Protein AF-A0A835D9B2-F1 (afdb_monomer)

Solvent-accessible surface area (backbone atoms only — not comparable to full-atom values): 26484 Å² total; per-residue (Å²): 130,81,76,54,59,44,73,57,56,58,65,38,48,22,80,56,36,43,30,32,47,32,34,6,24,59,54,70,17,47,72,40,35,52,52,50,45,73,72,40,67,68,53,59,68,47,46,23,75,62,34,41,28,22,53,42,33,5,29,63,64,68,28,61,64,46,34,48,54,49,41,74,76,41,57,72,61,51,75,48,44,24,77,84,70,47,31,33,66,58,40,36,56,52,49,53,49,50,54,50,52,51,51,52,51,53,52,54,50,43,53,52,25,52,53,46,27,53,53,32,56,49,44,72,78,61,48,57,69,43,63,35,92,88,77,70,44,55,66,39,68,87,39,68,43,41,50,51,17,55,53,25,27,51,49,14,26,51,36,13,51,51,46,44,51,52,48,51,51,50,53,50,54,56,59,60,53,77,76,51,97,80,75,86,86,70,93,71,76,75,54,67,67,60,57,51,56,54,44,53,53,38,46,51,52,17,53,54,24,39,52,50,15,53,56,23,35,55,61,51,49,63,86,79,90,83,83,93,81,85,72,94,82,77,71,74,64,67,65,66,66,68,79,74,72,59,80,69,54,61,60,50,49,61,54,46,52,58,50,47,54,55,44,52,55,49,49,54,50,46,52,52,51,48,53,59,54,46,50,59,54,52,51,48,51,50,50,52,51,51,49,51,52,49,53,52,50,51,54,52,50,52,52,52,51,52,53,55,51,49,54,52,51,51,38,77,77,37,62,68,61,64,71,45,59,46,100,61,35,40,35,58,56,33,52,27,27,56,75,57,41,53,72,59,46,54,56,56,49,78,70,75,43,70,71,59,63,64,42,50,24,74,57,34,41,29,27,58,44,37,9,44,67,61,63,32,60,73,56,35,54,51,51,51,54,50,48,54,51,57,39,61,70,66,41,80,84,47,98,59,81,90,61,52,62,63,64,64,49,46,21,77,57,38,39,31,50,57,42,44,16,38,74,67,65,37,60,70,59,32,43,53,46,53,75,75,38,70,75,62,54,41,44,54,24,71,59,41,44,32,39,54,33,42,23,24,50,63,53,36,47,69,55,42,48,56,64,58,55,62,44,72,54,78,75,82,84,86,79,82,84,78,75,87,128

pLDDT: mean 73.5, std 17.27, range [27.53, 94.44]

Structure (mmCIF, N/CA/C/O backbone):
data_AF-A0A835D9B2-F1
#
_entry.id   AF-A0A835D9B2-F1
#
loop_
_atom_site.group_PDB
_atom_site.id
_atom_site.type_symbol
_atom_site.label_atom_id
_atom_site.label_alt_id
_atom_site.label_comp_id
_atom_site.label_asym_id
_atom_site.label_entity_id
_atom_site.label_seq_id
_atom_site.pdbx_PDB_ins_code
_atom_site.Cartn_x
_atom_site.Cartn_y
_atom_site.Cartn_z
_atom_site.occupancy
_atom_site.B_iso_or_equiv
_atom_site.auth_seq_id
_atom_site.auth_comp_id
_atom_site.auth_asym_id
_atom_site.auth_atom_id
_atom_site.pdbx_PDB_model_num
ATOM 1 N N . MET A 1 1 ? 0.246 -13.751 -27.278 1.00 42.41 1 MET A N 1
ATOM 2 C CA . MET A 1 1 ? -0.088 -12.823 -26.175 1.00 42.41 1 MET A CA 1
ATOM 3 C C . MET A 1 1 ? -1.303 -12.016 -26.599 1.00 42.41 1 MET A C 1
ATOM 5 O O . MET A 1 1 ? -1.287 -11.506 -27.713 1.00 42.41 1 MET A O 1
ATOM 9 N N . LYS A 1 2 ? -2.366 -11.943 -25.786 1.00 38.12 2 LYS A N 1
ATOM 10 C CA . LYS A 1 2 ? -3.437 -10.963 -26.028 1.00 38.12 2 LYS A CA 1
ATOM 11 C C . LYS A 1 2 ? -2.822 -9.580 -25.797 1.00 38.12 2 LYS A C 1
ATOM 13 O O . LYS A 1 2 ? -2.405 -9.299 -24.682 1.00 38.12 2 LYS A O 1
ATOM 18 N N . LYS A 1 3 ? -2.692 -8.772 -26.849 1.00 43.22 3 LYS A N 1
ATOM 19 C CA . LYS A 1 3 ? -2.362 -7.348 -26.732 1.00 43.22 3 LYS A CA 1
ATOM 20 C C . LYS A 1 3 ? -3.698 -6.615 -26.669 1.00 43.22 3 LYS A C 1
ATOM 22 O O . LYS A 1 3 ? -4.386 -6.556 -27.681 1.00 43.22 3 LYS A O 1
ATOM 27 N N . LEU A 1 4 ? -4.093 -6.173 -25.480 1.00 48.56 4 LEU A N 1
ATOM 28 C CA . LEU A 1 4 ? -5.320 -5.395 -25.288 1.00 48.56 4 LEU A CA 1
ATOM 29 C C . LEU A 1 4 ? -5.084 -3.969 -25.793 1.00 48.56 4 LEU A C 1
ATOM 31 O O . LEU A 1 4 ? -4.021 -3.399 -25.539 1.00 48.56 4 LEU A O 1
ATOM 35 N N . GLN A 1 5 ? -6.038 -3.399 -26.527 1.00 51.25 5 GLN A N 1
ATOM 36 C CA . GLN A 1 5 ? -5.980 -1.995 -26.940 1.00 51.25 5 GLN A CA 1
ATOM 37 C C . GLN A 1 5 ? -6.828 -1.145 -25.998 1.00 51.25 5 GLN A C 1
ATOM 39 O O . GLN A 1 5 ? -7.989 -1.449 -25.764 1.00 51.25 5 GLN A O 1
ATOM 44 N N . GLY A 1 6 ? -6.242 -0.058 -25.499 1.00 56.34 6 GLY A N 1
ATOM 45 C CA . GLY A 1 6 ? -6.915 1.077 -24.873 1.00 56.34 6 GLY A CA 1
ATOM 46 C C . GLY A 1 6 ? -8.209 0.834 -24.091 1.00 56.34 6 GLY A C 1
ATOM 47 O O . GLY A 1 6 ? -8.125 0.539 -22.902 1.00 56.34 6 GLY A O 1
ATOM 48 N N . PRO A 1 7 ? -9.391 1.007 -24.709 1.00 53.31 7 PRO A N 1
ATOM 49 C CA . PRO A 1 7 ? -10.677 0.804 -24.038 1.00 53.31 7 PRO A CA 1
ATOM 50 C C . PRO A 1 7 ? -10.846 -0.618 -23.467 1.00 53.31 7 PRO A C 1
ATOM 52 O O . PRO A 1 7 ? -11.349 -0.767 -22.358 1.00 53.31 7 PRO A O 1
ATOM 55 N N . GLU A 1 8 ? -10.312 -1.655 -24.127 1.00 63.94 8 GLU A N 1
ATOM 56 C CA . GLU A 1 8 ? -10.342 -3.038 -23.617 1.00 63.94 8 GLU A CA 1
ATOM 57 C C . GLU A 1 8 ? -9.506 -3.229 -22.337 1.00 63.94 8 GLU A C 1
ATOM 59 O O . GLU A 1 8 ? -9.711 -4.198 -21.609 1.00 63.94 8 GLU A O 1
ATOM 64 N N . LEU A 1 9 ? -8.557 -2.327 -22.051 1.00 73.81 9 LEU A N 1
ATOM 65 C CA . LEU A 1 9 ? -7.703 -2.391 -20.859 1.00 73.81 9 LEU A CA 1
ATOM 66 C C . LEU A 1 9 ? -8.424 -1.881 -19.600 1.00 73.81 9 LEU A C 1
ATOM 68 O O . LEU A 1 9 ? -8.124 -2.327 -18.495 1.00 73.81 9 LEU A O 1
ATOM 72 N N . ILE A 1 10 ? -9.363 -0.939 -19.748 1.00 78.31 10 ILE A N 1
ATOM 73 C CA . ILE A 1 10 ? -10.092 -0.338 -18.616 1.00 78.31 10 ILE A CA 1
ATOM 74 C C . ILE A 1 10 ? -11.174 -1.302 -18.106 1.00 78.31 10 ILE A C 1
ATOM 76 O O . ILE A 1 10 ? -11.375 -1.433 -16.895 1.00 78.31 10 ILE A O 1
ATOM 80 N N . GLU A 1 11 ? -11.828 -2.013 -19.028 1.00 82.81 11 GLU A N 1
ATOM 81 C CA . GLU A 1 11 ? -12.834 -3.041 -18.734 1.00 82.81 11 GLU A CA 1
ATOM 82 C C . GLU A 1 11 ? -12.225 -4.404 -18.370 1.00 82.81 11 GLU A C 1
ATOM 84 O O . GLU A 1 11 ? -12.950 -5.326 -17.991 1.00 82.81 11 GLU A O 1
ATOM 89 N N . GLU A 1 12 ? -10.900 -4.551 -18.465 1.00 81.81 12 GLU A N 1
ATOM 90 C CA . GLU A 1 12 ? -10.220 -5.810 -18.192 1.00 81.81 12 GLU A CA 1
ATOM 91 C C . GLU A 1 12 ? -10.503 -6.299 -16.763 1.00 81.81 12 GLU A C 1
ATOM 93 O O . GLU A 1 12 ? -10.338 -5.576 -15.775 1.00 81.81 12 GLU A O 1
ATOM 98 N N . GLN A 1 13 ? -10.922 -7.559 -16.663 1.00 85.50 13 GLN A N 1
ATOM 99 C CA . GLN A 1 13 ? -11.230 -8.215 -15.405 1.00 85.50 13 GLN A CA 1
ATOM 100 C C . GLN A 1 13 ? -10.146 -9.225 -15.028 1.00 85.50 13 GLN A C 1
ATOM 102 O O . GLN A 1 13 ? -9.782 -10.097 -15.818 1.00 85.50 13 GLN A O 1
ATOM 107 N N . ASP A 1 14 ? -9.711 -9.160 -13.774 1.00 85.62 14 ASP A N 1
ATOM 108 C CA . ASP A 1 14 ? -8.774 -10.122 -13.201 1.00 85.62 14 ASP A CA 1
ATOM 109 C C . ASP A 1 14 ? -9.411 -11.507 -12.941 1.00 85.62 14 ASP A C 1
ATOM 111 O O . ASP A 1 14 ? -10.590 -11.765 -13.214 1.00 85.62 14 ASP A O 1
ATOM 115 N N . ILE A 1 15 ? -8.652 -12.429 -12.337 1.00 84.75 15 ILE A N 1
ATOM 116 C CA . ILE A 1 15 ? -9.163 -13.757 -11.946 1.00 84.75 15 ILE A CA 1
ATOM 117 C C . ILE A 1 15 ? -10.353 -13.709 -10.974 1.00 84.75 15 ILE A C 1
ATOM 119 O O . ILE A 1 15 ? -11.004 -14.737 -10.780 1.00 84.75 15 ILE A O 1
ATOM 123 N N . TYR A 1 16 ? -10.656 -12.571 -10.353 1.00 87.00 16 TYR A N 1
ATOM 124 C CA . TYR A 1 16 ? -11.814 -12.358 -9.488 1.00 87.00 16 TYR A CA 1
ATOM 125 C C . TYR A 1 16 ? -12.955 -11.621 -10.195 1.00 87.00 16 TYR A C 1
ATOM 127 O O . TYR A 1 16 ? -13.989 -11.410 -9.569 1.00 87.00 16 TYR A O 1
ATOM 135 N N . GLY A 1 17 ? -12.825 -11.272 -11.476 1.00 87.56 17 GLY A N 1
ATOM 136 C CA . GLY A 1 17 ? -13.812 -10.458 -12.187 1.00 87.56 17 GLY A CA 1
ATOM 137 C C . GLY A 1 17 ? -13.666 -8.953 -11.920 1.00 87.56 17 GLY A C 1
ATOM 138 O O . GLY A 1 17 ? -14.583 -8.190 -12.202 1.00 87.56 17 GLY A O 1
ATOM 139 N N . ARG A 1 18 ? -12.566 -8.500 -11.313 1.00 90.25 18 ARG A N 1
ATOM 140 C CA . ARG A 1 18 ? -12.411 -7.111 -10.862 1.00 90.25 18 ARG A CA 1
ATOM 141 C C . ARG A 1 18 ? -11.645 -6.282 -11.874 1.00 90.25 18 ARG A C 1
ATOM 143 O O . ARG A 1 18 ? -10.602 -6.704 -12.361 1.00 90.25 18 ARG A O 1
ATOM 150 N N . THR A 1 19 ? -12.140 -5.073 -12.096 1.00 91.31 19 THR A N 1
ATOM 151 C CA . THR A 1 19 ? -11.501 -4.035 -12.917 1.00 91.31 19 THR A CA 1
ATOM 152 C C . THR A 1 19 ? -10.599 -3.128 -12.084 1.00 91.31 19 THR A C 1
ATOM 154 O O . THR A 1 19 ? -10.669 -3.120 -10.850 1.00 91.31 19 THR A O 1
ATOM 157 N N . ALA A 1 20 ? -9.798 -2.285 -12.742 1.00 89.88 20 ALA A N 1
ATOM 158 C CA . ALA A 1 20 ? -8.984 -1.270 -12.069 1.00 89.88 20 ALA A CA 1
ATOM 159 C C . ALA A 1 20 ? -9.813 -0.354 -11.142 1.00 89.88 20 ALA A C 1
ATOM 161 O O . ALA A 1 20 ? -9.339 0.018 -10.066 1.00 89.88 20 ALA A O 1
ATOM 162 N N . LEU A 1 21 ? -11.074 -0.062 -11.496 1.00 92.88 21 LEU A N 1
ATOM 163 C CA . LEU A 1 21 ? -11.963 0.775 -10.684 1.00 92.88 21 LEU A CA 1
ATOM 164 C C . LEU A 1 21 ? -12.371 0.098 -9.364 1.00 92.88 21 LEU A C 1
ATOM 166 O O . LEU A 1 21 ? -12.431 0.772 -8.340 1.00 92.88 21 LEU A O 1
ATOM 170 N N . HIS A 1 22 ? -12.565 -1.228 -9.340 1.00 91.75 22 HIS A N 1
ATOM 171 C CA . HIS A 1 22 ? -12.808 -1.966 -8.088 1.00 91.75 22 HIS A CA 1
ATOM 172 C C . HIS A 1 22 ? -11.655 -1.787 -7.099 1.00 91.75 22 HIS A C 1
ATOM 174 O O . HIS A 1 22 ? -11.858 -1.670 -5.889 1.00 91.75 22 HIS A O 1
ATOM 180 N N . TYR A 1 23 ? -10.430 -1.763 -7.619 1.00 88.69 23 TYR A N 1
ATOM 181 C CA . TYR A 1 23 ? -9.242 -1.571 -6.810 1.00 88.69 23 TYR A CA 1
ATOM 182 C C . TYR A 1 23 ? -9.065 -0.115 -6.387 1.00 88.69 23 TYR A C 1
ATOM 184 O O . TYR A 1 23 ? -8.823 0.116 -5.208 1.00 88.69 23 TYR A O 1
ATOM 192 N N . ALA A 1 24 ? -9.288 0.862 -7.267 1.00 90.12 24 ALA A N 1
ATOM 193 C CA . ALA A 1 24 ? -9.294 2.271 -6.867 1.00 90.12 24 ALA A CA 1
ATOM 194 C C . ALA A 1 24 ? -10.311 2.540 -5.736 1.00 90.12 24 ALA A C 1
ATOM 196 O O . ALA A 1 24 ? -9.957 3.143 -4.723 1.00 90.12 24 ALA A O 1
ATOM 197 N N . ALA A 1 25 ? -11.523 1.985 -5.859 1.00 90.50 25 ALA A N 1
ATOM 198 C CA . ALA A 1 25 ? -12.585 2.055 -4.854 1.00 90.50 25 ALA A CA 1
ATOM 199 C C . ALA A 1 25 ? -12.252 1.309 -3.548 1.00 90.50 25 ALA A C 1
ATOM 201 O O . ALA A 1 25 ? -12.663 1.710 -2.465 1.00 90.50 25 ALA A O 1
ATOM 202 N N . SER A 1 26 ? -11.491 0.213 -3.614 1.00 86.44 26 SER A N 1
ATOM 203 C CA . SER A 1 26 ? -11.082 -0.528 -2.414 1.00 86.44 26 SER A CA 1
ATOM 204 C C . SER A 1 26 ? -9.939 0.140 -1.639 1.00 86.44 26 SER A C 1
ATOM 206 O O . SER A 1 26 ? -9.700 -0.234 -0.484 1.00 86.44 26 SER A O 1
ATOM 208 N N . TYR A 1 27 ? -9.183 1.029 -2.283 1.00 82.75 27 TYR A N 1
ATOM 209 C CA . TYR A 1 27 ? -7.946 1.613 -1.762 1.00 82.75 27 TYR A CA 1
ATOM 210 C C . TYR A 1 27 ? -8.021 3.142 -1.619 1.00 82.75 27 TYR A C 1
ATOM 212 O O . TYR A 1 27 ? -6.978 3.784 -1.524 1.00 82.75 27 TYR A O 1
ATOM 220 N N . LEU A 1 28 ? -9.229 3.720 -1.547 1.00 82.75 28 LEU A N 1
ATOM 221 C CA . LEU A 1 28 ? -9.441 5.146 -1.248 1.00 82.75 28 LEU A CA 1
ATOM 222 C C . LEU A 1 28 ? -8.738 6.086 -2.242 1.00 82.75 28 LEU A C 1
ATOM 224 O O . LEU A 1 28 ? -8.227 7.140 -1.875 1.00 82.75 28 LEU A O 1
ATOM 228 N N . SER A 1 29 ? -8.634 5.670 -3.507 1.00 83.69 29 SER A N 1
ATOM 229 C CA . SER A 1 29 ? -7.889 6.399 -4.540 1.00 83.69 29 SER A CA 1
ATOM 230 C C . SER A 1 29 ? -8.833 7.248 -5.393 1.00 83.69 29 SER A C 1
ATOM 232 O O . SER A 1 29 ? -9.078 6.925 -6.559 1.00 83.69 29 SER A O 1
ATOM 234 N N . PHE A 1 30 ? -9.360 8.329 -4.808 1.00 87.75 30 PHE A N 1
ATOM 235 C CA . PHE A 1 30 ? -10.366 9.203 -5.426 1.00 87.75 30 PHE A CA 1
ATOM 236 C C . PHE A 1 30 ? -9.965 9.712 -6.814 1.00 87.75 30 PHE A C 1
ATOM 238 O O . PHE A 1 30 ? -10.716 9.549 -7.776 1.00 87.75 30 PHE A O 1
ATOM 245 N N . GLU A 1 31 ? -8.767 10.279 -6.965 1.00 86.94 31 GLU A N 1
ATOM 246 C CA . GLU A 1 31 ? -8.321 10.844 -8.240 1.00 86.94 31 GLU A CA 1
ATOM 247 C C . GLU A 1 31 ? -8.204 9.778 -9.329 1.00 86.94 31 GLU A C 1
ATOM 249 O O . GLU A 1 31 ? -8.513 10.046 -10.491 1.00 86.94 31 GLU A O 1
ATOM 254 N N . VAL A 1 32 ? -7.775 8.567 -8.960 1.00 88.19 32 VAL A N 1
ATOM 255 C CA . VAL A 1 32 ? -7.696 7.439 -9.892 1.00 88.19 32 VAL A CA 1
ATOM 256 C C . VAL A 1 32 ? -9.091 6.970 -10.280 1.00 88.19 32 VAL A C 1
ATOM 258 O O . VAL A 1 32 ? -9.350 6.784 -11.466 1.00 88.19 32 VAL A O 1
ATOM 261 N N . ALA A 1 33 ? -9.990 6.807 -9.306 1.00 90.62 33 ALA A N 1
ATOM 262 C CA . ALA A 1 33 ? -11.371 6.420 -9.565 1.00 90.62 33 ALA A CA 1
ATOM 263 C C . ALA A 1 33 ? -12.046 7.418 -10.515 1.00 90.62 33 ALA A C 1
ATOM 265 O O . ALA A 1 33 ? -12.642 7.007 -11.508 1.00 90.62 33 ALA A O 1
ATOM 266 N N . ARG A 1 34 ? -11.860 8.724 -10.277 1.00 88.56 34 ARG A N 1
ATOM 267 C CA . ARG A 1 34 ? -12.381 9.789 -11.137 1.00 88.56 34 ARG A CA 1
ATOM 268 C C . ARG A 1 34 ? -11.856 9.683 -12.568 1.00 88.56 34 ARG A C 1
ATOM 270 O O . ARG A 1 34 ? -12.648 9.738 -13.500 1.00 88.56 34 ARG A O 1
ATOM 277 N N . VAL A 1 35 ? -10.549 9.483 -12.754 1.00 88.50 35 VAL A N 1
ATOM 278 C CA . VAL A 1 35 ? -9.954 9.343 -14.097 1.00 88.50 35 VAL A CA 1
ATOM 279 C C . VAL A 1 35 ? -10.441 8.092 -14.824 1.00 88.50 35 VAL A C 1
ATOM 281 O O . VAL A 1 35 ? -10.713 8.160 -16.020 1.00 88.50 35 VAL A O 1
ATOM 284 N N . LEU A 1 36 ? -10.567 6.961 -14.127 1.00 88.88 36 LEU A N 1
ATOM 285 C CA . LEU A 1 36 ? -11.075 5.722 -14.722 1.00 88.88 36 LEU A CA 1
ATOM 286 C C . LEU A 1 36 ? -12.531 5.882 -15.179 1.00 88.88 36 LEU A C 1
ATOM 288 O O . LEU A 1 36 ? -12.852 5.506 -16.300 1.00 88.88 36 LEU A O 1
ATOM 292 N N . ILE A 1 37 ? -13.371 6.514 -14.354 1.00 88.50 37 ILE A N 1
ATOM 293 C CA . ILE A 1 37 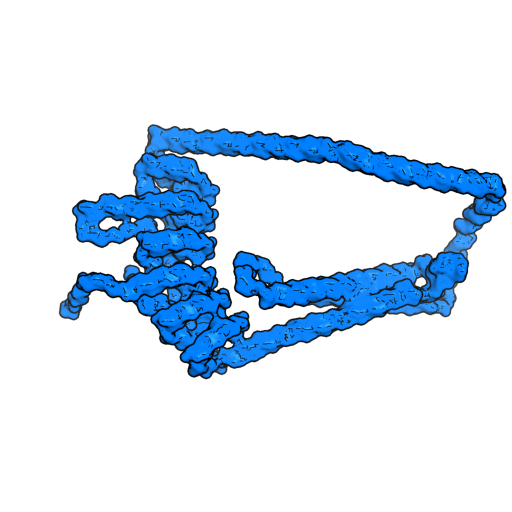? -14.776 6.818 -14.665 1.00 88.50 37 ILE A CA 1
ATOM 294 C C . ILE A 1 37 ? -14.909 7.825 -15.820 1.00 88.50 37 ILE A C 1
ATOM 296 O O . ILE A 1 37 ? -15.799 7.703 -16.655 1.00 88.50 37 ILE A O 1
ATOM 300 N N . GLU A 1 38 ? -14.047 8.844 -15.865 1.00 86.81 38 GLU A N 1
ATOM 301 C CA . GLU A 1 38 ? -14.009 9.822 -16.964 1.00 86.81 38 GLU A CA 1
ATOM 302 C C . GLU A 1 38 ? -13.571 9.200 -18.289 1.00 86.81 38 GLU A C 1
ATOM 304 O O . GLU A 1 38 ? -13.961 9.693 -19.346 1.00 86.81 38 GLU A O 1
ATOM 309 N N . SER A 1 39 ? -12.764 8.141 -18.226 1.00 84.19 39 SER A N 1
ATOM 310 C CA . SER A 1 39 ? -12.267 7.441 -19.409 1.00 84.19 39 SER A CA 1
ATOM 311 C C . SER A 1 39 ? -13.306 6.466 -19.959 1.00 84.19 39 SER A C 1
ATOM 313 O O . SER A 1 39 ? -13.529 6.445 -21.166 1.00 84.19 39 SER A O 1
ATOM 315 N N . ASP A 1 40 ? -13.959 5.694 -19.085 1.00 85.38 40 ASP A N 1
ATOM 316 C CA . ASP A 1 40 ? -15.087 4.845 -19.457 1.00 85.38 40 ASP A CA 1
ATOM 317 C C . ASP A 1 40 ? -16.132 4.773 -18.336 1.00 85.38 40 ASP A C 1
ATOM 319 O O . ASP A 1 40 ? -15.851 4.398 -17.199 1.00 85.38 40 ASP A O 1
ATOM 323 N N . SER A 1 41 ? -17.374 5.111 -18.667 1.00 84.50 41 SER A N 1
ATOM 324 C CA . SER A 1 41 ? -18.496 5.035 -17.733 1.00 84.50 41 SER A CA 1
ATOM 325 C C . SER A 1 41 ? -18.980 3.607 -17.463 1.00 84.50 41 SER A C 1
ATOM 327 O O . SER A 1 41 ? -19.564 3.352 -16.407 1.00 84.50 41 SER A O 1
ATOM 329 N N . SER A 1 42 ? -18.748 2.667 -18.390 1.00 87.50 42 SER A N 1
ATOM 330 C CA . SER A 1 42 ? -19.233 1.284 -18.286 1.00 87.50 42 SER A CA 1
ATOM 331 C C . SER A 1 42 ? -18.657 0.578 -17.053 1.00 87.50 42 SER A C 1
ATOM 333 O O . SER A 1 42 ? -19.338 -0.221 -16.402 1.00 87.50 42 SER A O 1
ATOM 335 N N . VAL A 1 43 ? -17.427 0.934 -16.662 1.00 88.81 43 VAL A N 1
ATOM 336 C CA . VAL A 1 43 ? -16.691 0.256 -15.592 1.00 88.81 43 VAL A CA 1
ATOM 337 C C . VAL A 1 43 ? -17.306 0.432 -14.210 1.00 88.81 43 VAL A C 1
ATOM 339 O O . VAL A 1 43 ? -17.030 -0.377 -13.323 1.00 88.81 43 VAL A O 1
ATOM 342 N N . ALA A 1 44 ? -18.174 1.432 -14.022 1.00 91.19 44 ALA A N 1
ATOM 343 C CA . ALA A 1 44 ? -18.949 1.611 -12.795 1.00 91.19 44 ALA A CA 1
ATOM 344 C C . ALA A 1 44 ? -19.991 0.493 -12.581 1.00 91.19 44 ALA A C 1
ATOM 346 O O . ALA A 1 44 ? -20.376 0.221 -11.442 1.00 91.19 44 ALA A O 1
ATOM 347 N N . TYR A 1 45 ? -20.415 -0.176 -13.660 1.00 92.56 45 TYR A N 1
ATOM 348 C CA . TYR A 1 45 ? -21.456 -1.209 -13.660 1.00 92.56 45 TYR A CA 1
ATOM 349 C C . TYR A 1 45 ? -20.902 -2.638 -13.692 1.00 92.56 45 TYR A C 1
ATOM 351 O O . TYR A 1 45 ? -21.645 -3.589 -13.442 1.00 92.56 45 TYR A O 1
ATOM 359 N N . ILE A 1 46 ? -19.610 -2.811 -13.985 1.00 91.94 46 ILE A N 1
ATOM 360 C CA . ILE A 1 46 ? -18.989 -4.134 -14.073 1.00 91.94 46 ILE A CA 1
ATOM 361 C C . ILE A 1 46 ? -19.016 -4.805 -12.697 1.00 91.94 46 ILE A C 1
ATOM 363 O O . ILE A 1 46 ? -18.596 -4.221 -11.701 1.00 91.94 46 ILE A O 1
ATOM 367 N N . GLN A 1 47 ? -19.508 -6.043 -12.650 1.00 93.75 47 GLN A N 1
ATOM 368 C CA . GLN A 1 47 ? -19.569 -6.850 -11.437 1.00 93.75 47 GLN A CA 1
ATOM 369 C C . GLN A 1 47 ? -18.427 -7.862 -11.386 1.00 93.75 47 GLN A C 1
ATOM 371 O O . GLN A 1 47 ? -18.110 -8.520 -12.380 1.00 93.75 47 GLN A O 1
ATOM 376 N N . ASP A 1 48 ? -17.857 -8.033 -10.197 1.00 93.75 48 ASP A N 1
ATOM 377 C CA . ASP A 1 48 ? -16.909 -9.102 -9.924 1.00 93.75 48 ASP A CA 1
ATOM 378 C C . ASP A 1 48 ? -17.592 -10.480 -9.826 1.00 93.75 48 ASP A C 1
ATOM 380 O O . ASP A 1 48 ? -18.811 -10.636 -9.954 1.00 93.75 48 ASP A O 1
ATOM 384 N N . LYS A 1 49 ? -16.804 -11.532 -9.584 1.00 93.12 49 LYS A N 1
ATOM 385 C CA . LYS A 1 49 ? -17.319 -12.901 -9.442 1.00 93.12 49 LYS A CA 1
ATOM 386 C C . LYS A 1 49 ? -18.273 -13.079 -8.262 1.00 93.12 49 LYS A C 1
ATOM 388 O O . LYS A 1 49 ? -18.995 -14.074 -8.258 1.00 93.12 49 LYS A O 1
ATOM 393 N N . ASP A 1 50 ? -18.315 -12.165 -7.300 1.00 91.56 50 ASP A N 1
ATOM 394 C CA . ASP A 1 50 ? -19.282 -12.154 -6.201 1.00 91.56 50 ASP A CA 1
ATOM 395 C C . ASP A 1 50 ? -20.514 -11.285 -6.515 1.00 91.56 50 ASP A C 1
ATOM 397 O O . ASP A 1 50 ? -21.408 -11.173 -5.679 1.00 91.56 50 ASP A O 1
ATOM 401 N N . GLY A 1 51 ? -20.608 -10.711 -7.719 1.00 91.69 51 GLY A N 1
ATOM 402 C CA . GLY A 1 51 ? -21.675 -9.790 -8.119 1.00 91.69 51 GLY A CA 1
ATOM 403 C C . GLY A 1 51 ? -21.463 -8.360 -7.612 1.00 91.69 51 GLY A C 1
ATOM 404 O O . GLY A 1 51 ? -22.375 -7.542 -7.678 1.00 91.69 51 GLY A O 1
ATOM 405 N N . ARG A 1 52 ? -20.293 -8.039 -7.056 1.00 92.88 52 ARG A N 1
ATOM 406 C CA . ARG A 1 52 ? -20.038 -6.730 -6.448 1.00 92.88 52 ARG A CA 1
ATOM 407 C C . ARG A 1 52 ? -19.525 -5.760 -7.493 1.00 92.88 52 ARG A C 1
ATOM 409 O O . ARG A 1 52 ? -18.605 -6.093 -8.225 1.00 92.88 52 ARG A O 1
ATOM 416 N N . THR A 1 53 ? -20.090 -4.560 -7.514 1.00 94.44 53 THR A N 1
ATOM 417 C CA . THR A 1 53 ? -19.616 -3.434 -8.336 1.00 94.44 53 THR A CA 1
ATOM 418 C C . THR A 1 53 ? -18.531 -2.641 -7.604 1.00 94.44 53 THR A C 1
ATOM 420 O O . THR A 1 53 ? -18.415 -2.778 -6.380 1.00 94.44 53 THR A O 1
ATOM 423 N N . PRO A 1 54 ? -17.786 -1.733 -8.266 1.00 93.69 54 PRO A N 1
ATOM 424 C CA . PRO A 1 54 ? -16.837 -0.860 -7.577 1.00 93.69 54 PRO A CA 1
ATOM 425 C C . PRO A 1 54 ? -17.469 -0.053 -6.436 1.00 93.69 54 PRO A C 1
ATOM 427 O O . PRO A 1 54 ? -16.838 0.141 -5.399 1.00 93.69 54 PRO A O 1
ATOM 430 N N . LEU A 1 55 ? -18.744 0.330 -6.569 1.00 93.69 55 LEU A N 1
ATOM 431 C CA . LEU A 1 55 ? -19.484 1.027 -5.517 1.00 93.69 55 LEU A CA 1
ATOM 432 C C . LEU A 1 55 ? -19.653 0.178 -4.243 1.00 93.69 55 LEU A C 1
ATOM 434 O O . LEU A 1 55 ? -19.543 0.702 -3.137 1.00 93.69 55 LEU A O 1
ATOM 438 N N . HIS A 1 56 ? -19.838 -1.143 -4.368 1.00 91.06 56 HIS A N 1
ATOM 439 C CA . HIS A 1 56 ? -19.862 -2.044 -3.207 1.00 91.06 56 HIS A CA 1
ATOM 440 C C . HIS A 1 56 ? -18.516 -2.057 -2.470 1.00 91.06 56 HIS A C 1
ATOM 442 O O . HIS A 1 56 ? -18.488 -2.178 -1.243 1.00 91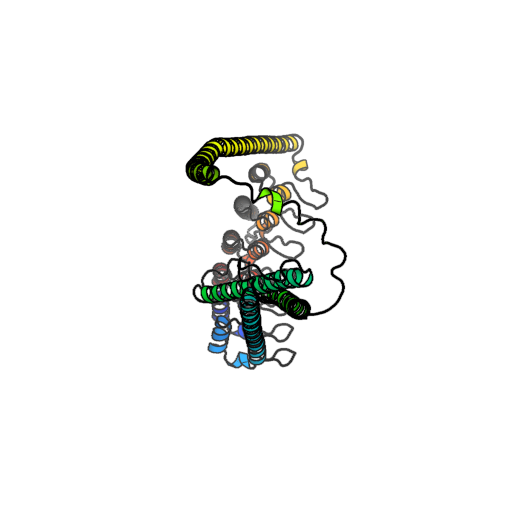.06 56 HIS A O 1
ATOM 448 N N . PHE A 1 57 ? -17.401 -1.937 -3.201 1.00 89.81 57 PHE A N 1
ATOM 449 C CA . PHE A 1 57 ? -16.067 -1.854 -2.603 1.00 89.81 57 PHE A CA 1
ATOM 450 C C . PHE A 1 57 ? -15.857 -0.516 -1.894 1.00 89.81 57 PHE A C 1
ATOM 452 O O . PHE A 1 57 ? -15.442 -0.540 -0.738 1.00 89.81 57 PHE A O 1
ATOM 459 N N . ALA A 1 58 ? -16.200 0.608 -2.534 1.00 90.06 58 ALA A N 1
ATOM 460 C CA . ALA A 1 58 ? -16.100 1.940 -1.931 1.00 90.06 58 ALA A CA 1
ATOM 461 C C . ALA A 1 58 ? -16.924 2.030 -0.635 1.00 90.06 58 ALA A C 1
ATOM 463 O O . ALA A 1 58 ? -16.385 2.316 0.435 1.00 90.06 58 ALA A O 1
ATOM 464 N N . ALA A 1 59 ? -18.207 1.658 -0.690 1.00 87.94 59 ALA A N 1
ATOM 465 C CA . ALA A 1 59 ? -19.085 1.699 0.478 1.00 87.94 59 ALA A CA 1
ATOM 466 C C . ALA A 1 59 ? -18.657 0.719 1.578 1.00 87.94 59 ALA A C 1
ATOM 468 O O . ALA A 1 59 ? -18.677 1.064 2.756 1.00 87.94 59 ALA A O 1
ATOM 469 N N . GLY A 1 60 ? -18.213 -0.489 1.214 1.00 83.31 60 GLY A N 1
ATOM 470 C CA . GLY A 1 60 ? -17.689 -1.466 2.173 1.00 83.31 60 GLY A CA 1
ATOM 471 C C . GLY A 1 60 ? -16.359 -1.062 2.821 1.00 83.31 60 GLY A C 1
ATOM 472 O O . GLY A 1 60 ? -15.944 -1.692 3.795 1.00 83.31 60 GLY A O 1
ATOM 473 N N . LYS A 1 61 ? -15.673 -0.048 2.280 1.00 81.94 61 LYS A N 1
ATOM 474 C CA . LYS A 1 61 ? -14.460 0.551 2.849 1.00 81.94 61 LYS A CA 1
ATOM 475 C C . LYS A 1 61 ? -14.706 1.883 3.555 1.00 81.94 61 LYS A C 1
ATOM 477 O O . LYS A 1 61 ? -13.766 2.381 4.169 1.00 81.94 61 LYS A O 1
ATOM 482 N N . GLY A 1 62 ? -15.924 2.423 3.488 1.00 80.38 62 GLY A N 1
ATOM 483 C CA . GLY A 1 62 ? -16.241 3.756 4.001 1.00 80.38 62 GLY A CA 1
ATOM 484 C C . GLY A 1 62 ? -15.629 4.889 3.170 1.00 80.38 62 GLY A C 1
ATOM 485 O O . GLY A 1 62 ? -15.373 5.960 3.704 1.00 80.38 62 GLY A O 1
ATOM 486 N N . ASP A 1 63 ? -15.348 4.657 1.885 1.00 82.69 63 ASP A N 1
ATOM 487 C CA . ASP A 1 63 ? -14.811 5.678 0.980 1.00 82.69 63 ASP A CA 1
ATOM 488 C C . ASP A 1 63 ? -15.928 6.621 0.518 1.00 82.69 63 ASP A C 1
ATOM 490 O O . ASP A 1 63 ? -16.602 6.359 -0.482 1.00 82.69 63 ASP A O 1
ATOM 494 N N . GLU A 1 64 ? -16.164 7.696 1.270 1.00 84.94 64 GLU A N 1
ATOM 495 C CA . GLU A 1 64 ? -17.215 8.668 0.956 1.00 84.94 64 GLU A CA 1
ATOM 496 C C . GLU A 1 64 ? -16.973 9.409 -0.363 1.00 84.94 64 GLU A C 1
ATOM 498 O O . GLU A 1 64 ? -17.939 9.722 -1.062 1.00 84.94 64 GLU A O 1
ATOM 503 N N . ASP A 1 65 ? -15.717 9.678 -0.720 1.00 87.00 65 ASP A N 1
ATOM 504 C CA . ASP A 1 65 ? -15.370 10.481 -1.892 1.00 87.00 65 ASP A CA 1
ATOM 505 C C . ASP A 1 65 ? -15.659 9.710 -3.182 1.00 87.00 65 ASP A C 1
ATOM 507 O O . ASP A 1 65 ? -16.391 10.194 -4.051 1.00 87.00 65 ASP A O 1
ATOM 511 N N . VAL A 1 66 ? -15.170 8.469 -3.288 1.00 87.94 66 VAL A N 1
ATOM 512 C CA . VAL A 1 66 ? -15.457 7.609 -4.449 1.00 87.94 66 VAL A CA 1
ATOM 513 C C . VAL A 1 66 ? -16.928 7.204 -4.484 1.00 87.94 66 VAL A C 1
ATOM 515 O O . VAL A 1 66 ? -17.529 7.176 -5.559 1.00 87.94 66 VAL A O 1
ATOM 518 N N . THR A 1 67 ? -17.541 6.937 -3.325 1.00 90.25 67 THR A N 1
ATOM 519 C CA . THR A 1 67 ? -18.978 6.626 -3.239 1.00 90.25 67 THR A CA 1
ATOM 520 C C . THR A 1 67 ? -19.815 7.783 -3.785 1.00 90.25 67 THR A C 1
ATOM 522 O O . THR A 1 67 ? -20.701 7.566 -4.611 1.00 90.25 67 THR A O 1
ATOM 525 N N . ARG A 1 68 ? -19.515 9.023 -3.380 1.00 89.38 68 ARG A N 1
ATOM 526 C CA . ARG A 1 68 ? -20.229 10.224 -3.831 1.00 89.38 68 ARG A CA 1
ATOM 527 C C . ARG A 1 68 ? -20.019 10.500 -5.313 1.00 89.38 68 ARG A C 1
ATOM 529 O O . ARG A 1 68 ? -20.978 10.867 -5.984 1.00 89.38 68 ARG A O 1
ATOM 536 N N . GLU A 1 69 ? -18.807 10.301 -5.824 1.00 89.50 69 GLU A N 1
ATOM 537 C CA . GLU A 1 69 ? -18.509 10.480 -7.249 1.00 89.50 69 GLU A CA 1
ATOM 538 C C . GLU A 1 69 ? -19.288 9.483 -8.114 1.00 89.50 69 GLU A C 1
ATOM 540 O O . GLU A 1 69 ? -19.947 9.882 -9.076 1.00 89.50 69 GLU A O 1
ATOM 545 N N . ILE A 1 70 ? -19.270 8.193 -7.750 1.00 90.00 70 ILE A N 1
ATOM 546 C CA . ILE A 1 70 ? -19.984 7.154 -8.501 1.00 90.00 70 ILE A CA 1
ATOM 547 C C . ILE A 1 70 ? -21.497 7.380 -8.426 1.00 90.00 70 ILE A C 1
ATOM 549 O O . ILE A 1 70 ? -22.149 7.370 -9.464 1.00 90.00 70 ILE A O 1
ATOM 553 N N . ILE A 1 71 ? -22.063 7.633 -7.239 1.00 90.69 71 ILE A N 1
ATOM 554 C CA . ILE A 1 71 ? -23.512 7.863 -7.079 1.00 90.69 71 ILE A CA 1
ATOM 555 C C . ILE A 1 71 ? -23.950 9.150 -7.782 1.00 90.69 71 ILE A C 1
ATOM 557 O O . ILE A 1 71 ? -25.010 9.184 -8.402 1.00 90.69 71 ILE A O 1
ATOM 561 N N . GLY A 1 72 ? -23.141 10.209 -7.700 1.00 88.75 72 GLY A N 1
ATOM 562 C CA . GLY A 1 72 ? -23.442 11.499 -8.315 1.00 88.75 72 GLY A CA 1
ATOM 563 C C . GLY A 1 72 ? -23.528 11.426 -9.838 1.00 88.75 72 GLY A C 1
ATOM 564 O O . GLY A 1 72 ? -24.359 12.113 -10.429 1.00 88.75 72 GLY A O 1
ATOM 565 N N . ARG A 1 73 ? -22.704 10.582 -10.474 1.00 89.56 73 ARG A N 1
ATOM 566 C CA . ARG A 1 73 ? -22.745 10.361 -11.928 1.00 89.56 73 ARG A CA 1
ATOM 567 C C . ARG A 1 73 ? -23.695 9.234 -12.347 1.00 89.56 73 ARG A C 1
ATOM 569 O O . ARG A 1 73 ? -24.311 9.338 -13.404 1.00 89.56 73 ARG A O 1
ATOM 576 N N . TYR A 1 74 ? -23.823 8.186 -11.533 1.00 90.25 74 TYR A N 1
ATOM 577 C CA . TYR A 1 74 ? -24.536 6.945 -11.858 1.00 90.25 74 TYR A CA 1
ATOM 578 C C . TYR A 1 74 ? -25.400 6.468 -10.677 1.00 90.25 74 TYR A C 1
ATOM 580 O O . TYR A 1 74 ? -25.068 5.476 -10.018 1.00 90.25 74 TYR A O 1
ATOM 588 N N . PRO A 1 75 ? -26.527 7.140 -10.391 1.00 87.81 75 PRO A N 1
ATOM 589 C CA . PRO A 1 75 ? -27.362 6.834 -9.227 1.00 87.81 75 PRO A CA 1
ATOM 590 C C . PRO A 1 75 ? -27.935 5.409 -9.252 1.00 87.81 75 PRO A C 1
ATOM 592 O O . PRO A 1 75 ? -28.028 4.769 -8.207 1.00 87.81 75 PRO A O 1
ATOM 595 N N . ASP A 1 76 ? -28.218 4.871 -10.439 1.00 89.38 76 ASP A N 1
ATOM 596 C CA . ASP A 1 76 ? -28.790 3.528 -10.621 1.00 89.38 76 ASP A CA 1
ATOM 597 C C . ASP A 1 76 ? -27.854 2.404 -10.132 1.00 89.38 76 ASP A C 1
ATOM 599 O O . ASP A 1 76 ? -28.288 1.282 -9.872 1.00 89.38 76 ASP A O 1
ATOM 603 N N . THR A 1 77 ? -26.554 2.688 -9.966 1.00 87.88 77 THR A N 1
ATOM 604 C CA . THR A 1 77 ? -25.583 1.709 -9.447 1.00 87.88 77 THR A CA 1
ATOM 605 C C . THR A 1 77 ? -25.848 1.311 -7.993 1.00 87.88 77 THR A C 1
ATOM 607 O O . THR A 1 77 ? -25.377 0.258 -7.558 1.00 87.88 77 THR A O 1
ATOM 610 N N . VAL A 1 78 ? -26.614 2.116 -7.246 1.00 88.75 78 VAL A N 1
ATOM 611 C CA . VAL A 1 78 ? -26.990 1.856 -5.846 1.00 88.75 78 VAL A CA 1
ATOM 612 C C . VAL A 1 78 ? -27.936 0.659 -5.722 1.00 88.75 78 VAL A C 1
ATOM 614 O O . VAL A 1 78 ? -27.880 -0.057 -4.719 1.00 88.75 78 VAL A O 1
ATOM 617 N N . ASP A 1 79 ? -28.762 0.418 -6.742 1.00 89.00 79 ASP A N 1
ATOM 618 C CA . ASP A 1 79 ? -29.756 -0.661 -6.760 1.00 89.00 79 ASP A CA 1
ATOM 619 C C . ASP A 1 79 ? -29.165 -2.010 -7.187 1.00 89.00 79 ASP A C 1
ATOM 621 O O . ASP A 1 79 ? -29.802 -3.056 -7.028 1.00 89.00 79 ASP A O 1
ATOM 625 N N . LEU A 1 80 ? -27.933 -2.011 -7.704 1.00 91.06 80 LEU A N 1
ATOM 626 C CA . LEU A 1 80 ? -27.227 -3.237 -8.045 1.00 91.06 80 LEU A CA 1
ATOM 627 C C . LEU A 1 80 ? -26.934 -4.032 -6.771 1.00 91.06 80 LEU A C 1
ATOM 629 O O . LEU A 1 80 ? -26.501 -3.484 -5.756 1.00 91.06 80 LEU A O 1
ATOM 633 N N . VAL A 1 81 ? -27.158 -5.341 -6.844 1.00 91.19 81 VAL A N 1
ATOM 634 C CA . VAL A 1 81 ? -26.965 -6.264 -5.724 1.00 91.19 81 VAL A CA 1
ATOM 635 C C . VAL A 1 81 ? -25.867 -7.270 -6.023 1.00 91.19 81 VAL A C 1
ATOM 637 O O . VAL A 1 81 ? -25.715 -7.732 -7.156 1.00 91.19 81 VAL A O 1
ATOM 640 N N . ASP A 1 82 ? -25.134 -7.644 -4.979 1.00 91.81 82 ASP A N 1
ATOM 641 C CA . ASP A 1 82 ? -24.211 -8.770 -5.039 1.00 91.81 82 ASP A CA 1
ATOM 642 C C . ASP A 1 82 ? -24.953 -10.122 -5.090 1.00 91.81 82 ASP A C 1
ATOM 644 O O . ASP A 1 82 ? -26.179 -10.209 -4.972 1.00 91.81 82 ASP A O 1
ATOM 648 N N . LYS A 1 83 ? -24.213 -11.228 -5.229 1.00 91.62 83 LYS A N 1
ATOM 649 C CA . LYS A 1 83 ? -24.788 -12.587 -5.250 1.00 91.62 83 LYS A CA 1
ATOM 650 C C . LYS A 1 83 ? -25.524 -12.977 -3.963 1.00 91.62 83 LYS A C 1
ATOM 652 O O . LYS A 1 83 ? -26.197 -14.005 -3.940 1.00 91.62 83 LYS A O 1
ATOM 657 N N . ARG A 1 84 ? -25.387 -12.203 -2.883 1.00 86.94 84 ARG A N 1
ATOM 658 C CA . ARG A 1 84 ? -26.105 -12.392 -1.614 1.00 86.94 84 ARG A CA 1
ATOM 659 C C . ARG A 1 84 ? -27.371 -11.535 -1.543 1.00 86.94 84 ARG A C 1
ATOM 661 O O . ARG A 1 84 ? -28.037 -11.554 -0.511 1.00 86.94 84 ARG A O 1
ATOM 668 N N . GLY A 1 85 ? -27.693 -10.790 -2.601 1.00 87.44 85 GLY A N 1
ATOM 669 C CA . GLY A 1 85 ? -28.805 -9.846 -2.631 1.00 87.44 85 GLY A CA 1
ATOM 670 C C . GLY A 1 85 ? -28.540 -8.581 -1.812 1.00 87.44 85 GLY A C 1
ATOM 671 O O . GLY A 1 85 ? -29.491 -7.916 -1.411 1.00 87.44 85 GLY A O 1
ATOM 672 N N . GLN A 1 86 ? -27.277 -8.270 -1.498 1.00 87.19 86 GLN A N 1
ATOM 673 C CA . GLN A 1 86 ? -26.918 -7.087 -0.717 1.00 87.19 86 GLN A CA 1
ATOM 674 C C . GLN A 1 86 ? -26.631 -5.929 -1.662 1.00 87.19 86 GLN A C 1
ATOM 676 O O . GLN A 1 86 ? -25.771 -6.054 -2.529 1.00 87.19 86 GLN A O 1
ATOM 681 N N . ASN A 1 87 ? -27.334 -4.815 -1.469 1.00 88.25 87 ASN A N 1
ATOM 682 C CA . A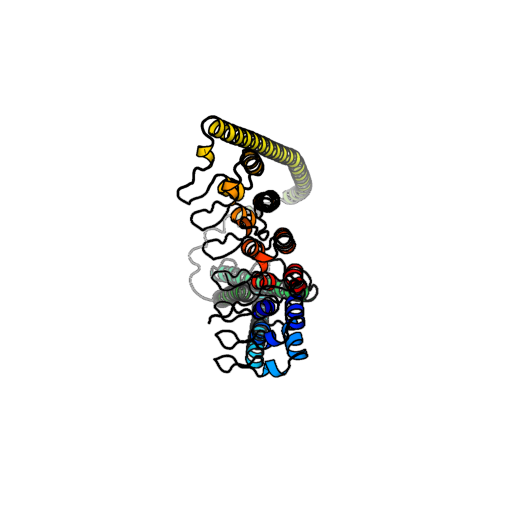SN A 1 87 ? -27.030 -3.556 -2.134 1.00 88.25 87 ASN A CA 1
ATOM 683 C C . ASN A 1 87 ? -26.014 -2.732 -1.325 1.00 88.25 87 ASN A C 1
ATOM 685 O O . ASN A 1 87 ? -25.662 -3.046 -0.181 1.00 88.25 87 ASN A O 1
ATOM 689 N N . VAL A 1 88 ? -25.570 -1.629 -1.915 1.00 85.81 88 VAL A N 1
ATOM 690 C CA . VAL A 1 88 ? -24.579 -0.709 -1.340 1.00 85.81 88 VAL A CA 1
ATOM 691 C C . VAL A 1 88 ? -25.051 -0.132 0.001 1.00 85.81 88 VAL A C 1
ATOM 693 O O . VAL A 1 88 ? -24.277 -0.073 0.958 1.00 85.81 88 VAL A O 1
ATOM 696 N N . SER A 1 89 ? -26.336 0.222 0.114 1.00 82.94 89 SER A N 1
ATOM 697 C CA . SER A 1 89 ? -26.922 0.771 1.345 1.00 82.94 89 SER A CA 1
ATOM 698 C C . SER A 1 89 ? -26.822 -0.195 2.528 1.00 82.94 89 SER A C 1
ATOM 700 O O . SER A 1 89 ? -26.585 0.232 3.659 1.00 82.94 89 SER A O 1
ATOM 702 N N . PHE A 1 90 ? -26.969 -1.502 2.285 1.00 80.81 90 PHE A N 1
ATOM 703 C CA . PHE A 1 90 ? -26.779 -2.519 3.316 1.00 80.81 90 PHE A CA 1
ATOM 704 C C . PHE A 1 90 ? -25.332 -2.550 3.831 1.00 80.81 90 PHE A C 1
ATOM 706 O O . PHE A 1 90 ? -25.112 -2.679 5.038 1.00 80.81 90 PHE A O 1
ATOM 713 N N . LEU A 1 91 ? -24.344 -2.419 2.937 1.00 75.75 91 LEU A N 1
ATOM 714 C CA . LEU A 1 91 ? -22.926 -2.402 3.308 1.00 75.75 91 LEU A CA 1
ATOM 715 C C . LEU A 1 91 ? -22.555 -1.137 4.088 1.00 75.75 91 LEU A C 1
ATOM 717 O O . LEU A 1 91 ? -21.916 -1.257 5.130 1.00 75.75 91 LEU A O 1
ATOM 721 N N . HIS A 1 92 ? -23.019 0.033 3.642 1.00 75.88 92 HIS A N 1
ATOM 722 C CA . HIS A 1 92 ? -22.784 1.301 4.337 1.00 75.88 92 HIS A CA 1
ATOM 723 C C . HIS A 1 92 ? -23.357 1.271 5.760 1.00 75.88 92 HIS A C 1
ATOM 725 O O . HIS A 1 92 ? -22.627 1.447 6.731 1.00 75.88 92 HIS A O 1
ATOM 731 N N . ARG A 1 93 ? -24.625 0.855 5.909 1.00 78.44 93 ARG A N 1
ATOM 732 C CA . ARG A 1 93 ? -25.266 0.697 7.225 1.00 78.44 93 ARG A CA 1
ATOM 733 C C . ARG A 1 93 ? -24.508 -0.264 8.144 1.00 78.44 93 ARG A C 1
ATOM 735 O O . ARG A 1 93 ? -24.517 -0.095 9.362 1.00 78.44 93 ARG A O 1
ATOM 742 N N . LYS A 1 94 ? -23.904 -1.317 7.590 1.00 74.81 94 LYS A N 1
ATOM 743 C CA . LYS A 1 94 ? -23.117 -2.275 8.370 1.00 74.81 94 LYS A CA 1
ATOM 744 C C . LYS A 1 94 ? -21.827 -1.646 8.896 1.00 74.81 94 LYS A C 1
ATOM 746 O O . LYS A 1 94 ? -21.459 -1.954 10.029 1.00 74.81 94 LYS A O 1
ATOM 751 N N . GLU A 1 95 ? -21.160 -0.814 8.103 1.00 70.31 95 GLU A N 1
ATOM 752 C CA . GLU A 1 95 ? -19.926 -0.140 8.515 1.00 70.31 95 GLU A CA 1
ATOM 753 C C . GLU A 1 95 ? -20.216 0.978 9.524 1.00 70.31 95 GLU A C 1
ATOM 755 O O . GLU A 1 95 ? -19.633 0.963 10.607 1.00 70.31 95 GLU A O 1
ATOM 760 N N . ASP A 1 96 ? -21.238 1.804 9.280 1.00 75.50 96 ASP A N 1
ATOM 761 C CA . ASP A 1 96 ? -21.712 2.814 10.239 1.00 75.50 96 ASP A CA 1
ATOM 762 C C . ASP A 1 96 ? -22.056 2.192 11.594 1.00 75.50 96 ASP A C 1
ATOM 764 O O . ASP A 1 96 ? -21.726 2.719 12.658 1.00 75.50 96 ASP A O 1
ATOM 768 N N . ASN A 1 97 ? -22.717 1.030 11.576 1.00 79.06 97 ASN A N 1
ATOM 769 C CA . ASN A 1 97 ? -23.067 0.328 12.801 1.00 79.06 97 ASN A CA 1
ATOM 770 C C . ASN A 1 97 ? -21.822 -0.155 13.559 1.00 79.06 97 ASN A C 1
ATOM 772 O O . ASN A 1 97 ? -21.801 -0.092 14.788 1.00 79.06 97 ASN A O 1
ATOM 776 N N . LYS A 1 98 ? -20.774 -0.619 12.865 1.00 73.69 98 LYS A N 1
ATOM 777 C CA . LYS A 1 98 ? -19.513 -0.996 13.524 1.00 73.69 98 LYS A CA 1
ATOM 778 C C . LYS A 1 98 ? -18.838 0.216 14.157 1.00 73.69 98 LYS A C 1
ATOM 780 O O . LYS A 1 98 ? -18.430 0.121 15.312 1.00 73.69 98 LYS A O 1
ATOM 785 N N . ASP A 1 99 ? -18.755 1.332 13.441 1.00 74.00 99 ASP A N 1
ATOM 786 C CA . ASP A 1 99 ? -18.111 2.550 13.939 1.00 74.00 99 ASP A CA 1
ATOM 787 C C . ASP A 1 99 ? -18.863 3.139 15.133 1.00 74.00 99 ASP A C 1
ATOM 789 O O . ASP A 1 99 ? -18.251 3.508 16.138 1.00 74.00 99 ASP A O 1
ATOM 793 N N . ASN A 1 100 ? -20.196 3.144 15.079 1.00 79.88 100 ASN A N 1
ATOM 794 C CA . ASN A 1 100 ? -21.034 3.541 16.208 1.00 79.88 100 ASN A CA 1
ATOM 795 C C . ASN A 1 100 ? -20.853 2.595 17.400 1.00 79.88 100 ASN A C 1
ATOM 797 O O . ASN A 1 100 ? -20.636 3.060 18.517 1.00 79.88 100 ASN A O 1
ATOM 801 N N . THR A 1 101 ? -20.831 1.279 17.165 1.00 80.25 101 THR A N 1
ATOM 802 C CA . THR A 1 101 ? -20.579 0.282 18.219 1.00 80.25 101 THR A CA 1
ATOM 803 C C . THR A 1 101 ? -19.213 0.505 18.880 1.00 80.25 101 THR A C 1
ATOM 805 O O . THR A 1 101 ? -19.092 0.450 20.102 1.00 80.25 101 THR A O 1
ATOM 808 N N . ILE A 1 102 ? -18.171 0.797 18.097 1.00 76.88 102 ILE A N 1
ATOM 809 C CA . ILE A 1 102 ? -16.826 1.088 18.611 1.00 76.88 102 ILE A CA 1
ATOM 810 C C . ILE A 1 102 ? -16.823 2.365 19.461 1.00 76.88 102 ILE A C 1
ATOM 812 O O . ILE A 1 102 ? -16.260 2.372 20.560 1.00 76.88 102 ILE A O 1
ATOM 816 N N . LYS A 1 103 ? -17.471 3.436 18.990 1.00 77.62 103 LYS A N 1
ATOM 817 C CA . LYS A 1 103 ? -17.596 4.697 19.736 1.00 77.62 103 LYS A CA 1
ATOM 818 C C . LYS A 1 103 ? -18.346 4.502 21.056 1.00 77.62 103 LYS A C 1
ATOM 820 O O . LYS A 1 103 ? -17.896 5.007 22.085 1.00 77.62 103 LYS A O 1
ATOM 825 N N . GLU A 1 104 ? -19.433 3.732 21.051 1.00 83.38 104 GLU A N 1
ATOM 826 C CA . GLU A 1 104 ? -20.189 3.388 22.261 1.00 83.38 104 GLU A CA 1
ATOM 827 C C . GLU A 1 104 ? -19.340 2.592 23.260 1.00 83.38 104 GLU A C 1
ATOM 829 O O . GLU A 1 104 ? -19.298 2.930 24.444 1.00 83.38 104 GLU A O 1
ATOM 834 N N . ILE A 1 105 ? -18.604 1.577 22.793 1.00 80.81 105 ILE A N 1
ATOM 835 C CA . ILE A 1 105 ? -17.697 0.788 23.639 1.00 80.81 105 ILE A CA 1
ATOM 836 C C . ILE A 1 105 ? -16.630 1.689 24.275 1.00 80.81 105 ILE A C 1
ATOM 838 O O . ILE A 1 105 ? -16.408 1.607 25.485 1.00 80.81 105 ILE A O 1
ATOM 842 N N . ASN A 1 106 ? -16.009 2.579 23.499 1.00 77.75 106 ASN A N 1
ATOM 843 C CA . ASN A 1 106 ? -14.976 3.493 23.994 1.00 77.75 106 ASN A CA 1
ATOM 844 C C . ASN A 1 106 ? -15.523 4.501 25.012 1.00 77.75 106 ASN A C 1
ATOM 846 O O . ASN A 1 106 ? -14.873 4.782 26.025 1.00 77.75 106 ASN A O 1
ATOM 850 N N . SER A 1 107 ? -16.724 5.031 24.769 1.00 83.19 107 SER A N 1
ATOM 851 C CA . SER A 1 107 ? -17.405 5.924 25.709 1.00 83.19 107 SER A CA 1
ATOM 852 C C . SER A 1 107 ? -17.665 5.211 27.039 1.00 83.19 107 SER A C 1
ATOM 854 O O . SER A 1 107 ? -17.186 5.659 28.083 1.00 83.19 107 SER A O 1
ATOM 856 N N . ASN A 1 108 ? -18.292 4.032 26.989 1.00 86.06 108 ASN A N 1
ATOM 857 C CA . ASN A 1 108 ? -18.602 3.224 28.168 1.00 86.06 108 ASN A CA 1
ATOM 858 C C . ASN A 1 108 ? -17.341 2.847 28.964 1.00 86.06 108 ASN A C 1
ATOM 860 O O . ASN A 1 108 ? -17.324 2.940 30.192 1.00 86.06 108 ASN A O 1
ATOM 864 N N . GLN A 1 109 ? -16.261 2.467 28.279 1.00 84.25 109 GLN A N 1
ATOM 865 C CA . GLN A 1 109 ? -14.976 2.147 28.906 1.00 84.25 109 GLN A CA 1
ATOM 866 C C . GLN A 1 109 ? -14.359 3.343 29.635 1.00 84.25 109 GLN A C 1
ATOM 868 O O . GLN A 1 109 ? -13.871 3.191 30.755 1.00 84.25 109 GLN A O 1
ATOM 873 N N . THR A 1 110 ? -14.415 4.533 29.036 1.00 86.25 110 THR A N 1
ATOM 874 C CA . THR A 1 110 ? -13.905 5.766 29.660 1.00 86.25 110 THR A CA 1
ATOM 875 C C . THR A 1 110 ? -14.678 6.097 30.923 1.00 86.25 110 THR A C 1
ATOM 877 O O . THR A 1 110 ? -14.075 6.420 31.945 1.00 86.25 110 THR A O 1
ATOM 880 N N . THR A 1 111 ? -16.006 5.973 30.877 1.00 89.38 111 THR A N 1
ATOM 881 C CA . THR A 1 111 ? -16.864 6.190 32.043 1.00 89.38 111 THR A CA 1
ATOM 882 C C . THR A 1 111 ? -16.529 5.208 33.163 1.00 89.38 111 THR A C 1
ATOM 884 O O . THR A 1 111 ? -16.343 5.633 34.302 1.00 89.38 111 THR A O 1
ATOM 887 N N . VAL A 1 112 ? -16.379 3.914 32.856 1.00 91.50 112 VAL A N 1
ATOM 888 C CA . VAL A 1 112 ? -15.991 2.898 33.850 1.00 91.50 112 VAL A CA 1
ATOM 889 C C . VAL A 1 112 ? -14.610 3.199 34.437 1.00 91.50 112 VAL A C 1
ATOM 891 O O . VAL A 1 112 ? -14.463 3.208 35.656 1.00 91.50 112 VAL A O 1
ATOM 894 N N . ALA A 1 113 ? -13.610 3.506 33.609 1.00 90.44 113 ALA A N 1
ATOM 895 C CA . ALA A 1 113 ? -12.264 3.827 34.082 1.00 90.44 113 ALA A CA 1
ATOM 896 C C . ALA A 1 113 ? -12.240 5.091 34.964 1.00 90.44 113 ALA A C 1
ATOM 898 O O . ALA A 1 113 ? -11.605 5.096 36.017 1.00 90.44 113 ALA A O 1
ATOM 899 N N . ALA A 1 114 ? -12.978 6.142 34.595 1.00 90.81 114 ALA A N 1
ATOM 900 C CA . ALA A 1 114 ? -13.095 7.359 35.398 1.00 90.81 114 ALA A CA 1
ATOM 901 C C . ALA A 1 114 ? -13.787 7.104 36.751 1.00 90.81 114 ALA A C 1
ATOM 903 O O . ALA A 1 114 ? -13.342 7.611 37.784 1.00 90.81 114 ALA A O 1
ATOM 904 N N . LEU A 1 115 ? -14.842 6.281 36.777 1.00 93.38 115 LEU A N 1
ATOM 905 C CA . LEU A 1 115 ? -15.486 5.851 38.022 1.00 93.38 115 LEU A CA 1
ATOM 906 C C . LEU A 1 115 ? -14.519 5.061 38.915 1.00 93.38 115 LEU A C 1
ATOM 908 O O . LEU A 1 115 ? -14.466 5.300 40.118 1.00 93.38 115 LEU A O 1
ATOM 912 N N . ILE A 1 116 ? -13.703 4.170 38.345 1.00 92.19 116 ILE A N 1
ATOM 913 C CA . ILE A 1 116 ? -12.698 3.433 39.122 1.00 92.19 116 ILE A CA 1
ATOM 914 C C . ILE A 1 116 ? -11.635 4.374 39.686 1.00 92.19 116 ILE A C 1
ATOM 916 O O . ILE A 1 116 ? -11.345 4.322 40.881 1.00 92.19 116 ILE A O 1
ATOM 920 N N . ALA A 1 117 ? -11.096 5.267 38.856 1.00 90.88 117 ALA A N 1
ATOM 921 C CA . ALA A 1 117 ? -10.090 6.230 39.279 1.00 90.88 117 ALA A CA 1
ATOM 922 C C . ALA A 1 117 ? -10.606 7.135 40.410 1.00 90.88 117 ALA A C 1
ATOM 924 O O . ALA A 1 117 ? -9.897 7.350 41.389 1.00 90.88 117 ALA A O 1
ATOM 925 N N . THR A 1 118 ? -11.847 7.624 40.321 1.00 92.44 118 THR A N 1
ATOM 926 C CA . THR A 1 118 ? -12.450 8.470 41.367 1.00 92.44 118 THR A CA 1
ATOM 927 C C . THR A 1 118 ? -12.687 7.717 42.675 1.00 92.44 118 THR A C 1
ATOM 929 O O . THR A 1 118 ? -12.365 8.247 43.741 1.00 92.44 118 THR A O 1
ATOM 932 N N . VAL A 1 119 ? -13.191 6.479 42.618 1.00 91.50 119 VAL A N 1
ATOM 933 C CA . VAL A 1 119 ? -13.410 5.647 43.814 1.00 91.50 119 VAL A CA 1
ATOM 934 C C . VAL A 1 119 ? -12.085 5.300 44.493 1.00 91.50 119 VAL A C 1
ATOM 936 O O . VAL A 1 119 ? -11.966 5.477 45.705 1.00 91.50 119 VAL A O 1
ATOM 939 N N . SER A 1 120 ? -11.076 4.871 43.731 1.00 89.94 120 SER A N 1
ATOM 940 C CA . SER A 1 120 ? -9.751 4.559 44.279 1.00 89.94 120 SER A CA 1
ATOM 941 C C . SER A 1 120 ? -9.038 5.797 44.822 1.00 89.94 120 SER A C 1
ATOM 943 O O . SER A 1 120 ? -8.488 5.780 45.919 1.00 89.94 120 SER A O 1
ATOM 945 N N . PHE A 1 121 ? -9.133 6.934 44.131 1.00 88.50 121 PHE A N 1
ATOM 946 C CA . PHE A 1 121 ? -8.597 8.194 44.645 1.00 88.50 121 PHE A CA 1
ATOM 947 C C . PHE A 1 121 ? -9.238 8.594 45.984 1.00 88.50 121 PHE A C 1
ATOM 949 O O . PHE A 1 121 ? -8.537 9.007 46.907 1.00 88.50 121 PHE A O 1
ATOM 956 N N . ALA A 1 122 ? -10.557 8.433 46.134 1.00 89.31 122 ALA A N 1
ATOM 957 C CA . ALA A 1 122 ? -11.233 8.684 47.407 1.00 89.31 122 ALA A CA 1
ATOM 958 C C . ALA A 1 122 ? -10.790 7.698 48.505 1.00 89.31 122 ALA A C 1
ATOM 960 O O . ALA A 1 122 ? -10.585 8.101 49.656 1.00 89.31 122 ALA A O 1
ATOM 961 N N . ALA A 1 123 ? -10.598 6.423 48.154 1.00 86.62 123 ALA A N 1
ATOM 962 C CA . ALA A 1 123 ? -10.147 5.374 49.066 1.00 86.62 123 ALA A CA 1
ATOM 963 C C . ALA A 1 123 ? -8.735 5.637 49.626 1.00 86.62 123 ALA A C 1
ATOM 965 O O . ALA A 1 123 ? -8.476 5.330 50.794 1.00 86.62 123 ALA A O 1
ATOM 966 N N . ALA A 1 124 ? -7.861 6.292 48.853 1.00 82.88 124 ALA A N 1
ATOM 967 C CA . ALA A 1 124 ? -6.526 6.693 49.297 1.00 82.88 124 ALA A CA 1
ATOM 968 C C . ALA A 1 124 ? -6.539 7.658 50.506 1.00 82.88 124 ALA A C 1
ATOM 970 O O . ALA A 1 124 ? -5.635 7.610 51.344 1.00 82.88 124 ALA A O 1
ATOM 971 N N . PHE A 1 125 ? -7.572 8.499 50.639 1.00 82.00 125 PHE A N 1
ATOM 972 C CA . PHE A 1 125 ? -7.730 9.446 51.759 1.00 82.00 125 PHE A CA 1
ATOM 973 C C . PHE A 1 125 ? -8.718 8.974 52.834 1.00 82.00 125 PHE A C 1
ATOM 975 O O . PHE A 1 125 ? -8.727 9.490 53.950 1.00 82.00 125 PHE A O 1
ATOM 982 N N . GLN A 1 126 ? -9.556 7.987 52.525 1.00 82.50 126 GLN A N 1
ATOM 983 C CA . GLN A 1 126 ? -10.527 7.414 53.461 1.00 82.50 126 GLN A CA 1
ATOM 984 C C . GLN A 1 126 ? -10.083 6.024 53.908 1.00 82.50 126 GLN A C 1
ATOM 986 O O . GLN A 1 126 ? -10.793 5.027 53.768 1.00 82.50 126 GLN A O 1
ATOM 991 N N . VAL A 1 127 ? -8.870 5.959 54.456 1.00 80.81 127 VAL A N 1
ATOM 992 C CA . VAL A 1 127 ? -8.244 4.686 54.807 1.00 80.81 127 VAL A CA 1
ATOM 993 C C . VAL A 1 127 ? -9.014 3.946 55.921 1.00 80.81 127 VAL A C 1
ATOM 995 O O . VAL A 1 127 ? -9.370 4.541 56.948 1.00 80.81 127 VAL A O 1
ATOM 998 N N . PRO A 1 128 ? -9.240 2.623 55.788 1.00 74.75 128 PRO A N 1
ATOM 999 C CA . PRO A 1 128 ? -9.918 1.828 56.804 1.00 74.75 128 PRO A CA 1
ATOM 1000 C C . PRO A 1 128 ? -9.195 1.901 58.153 1.00 74.75 128 PRO A C 1
ATOM 1002 O O . PRO A 1 128 ? -7.992 1.657 58.253 1.00 74.75 128 PRO A O 1
ATOM 1005 N N . GLY A 1 129 ? -9.943 2.195 59.217 1.00 76.12 129 GLY A N 1
ATOM 1006 C CA . GLY A 1 129 ? -9.408 2.293 60.579 1.00 76.12 129 GLY A CA 1
ATOM 1007 C C . GLY A 1 129 ? -8.888 3.674 60.984 1.00 76.12 129 GLY A C 1
ATOM 1008 O O . GLY A 1 129 ? -8.536 3.827 62.153 1.00 76.12 129 GLY A O 1
ATOM 1009 N N . GLY A 1 130 ? -8.908 4.657 60.076 1.00 79.75 130 GLY A N 1
ATOM 1010 C CA . GLY A 1 130 ? -8.605 6.057 60.365 1.00 79.75 130 GLY A CA 1
ATOM 1011 C C . GLY A 1 130 ? -7.123 6.359 60.604 1.00 79.75 130 GLY A C 1
ATOM 1012 O O . GLY A 1 130 ? -6.238 5.516 60.415 1.00 79.75 130 GLY A O 1
ATOM 1013 N N . TYR A 1 131 ? -6.868 7.599 61.016 1.00 79.50 131 TYR A N 1
ATOM 1014 C CA . TYR A 1 131 ? -5.531 8.137 61.240 1.00 79.50 131 TYR A CA 1
ATOM 1015 C C . TYR A 1 131 ? -5.210 8.231 62.731 1.00 79.50 131 TYR A C 1
ATOM 1017 O O . TYR A 1 131 ? -6.064 8.546 63.561 1.00 79.50 131 TYR A O 1
ATOM 1025 N N . ASN A 1 132 ? -3.949 7.987 63.076 1.00 79.06 132 ASN A N 1
ATOM 1026 C CA . ASN A 1 132 ? -3.434 8.262 64.407 1.00 79.06 132 ASN A CA 1
ATOM 1027 C C . ASN A 1 132 ? -3.297 9.777 64.597 1.00 79.06 132 ASN A C 1
ATOM 1029 O O . ASN A 1 132 ? -2.608 10.435 63.821 1.00 79.06 132 ASN A O 1
ATOM 1033 N N . SER A 1 133 ? -3.883 10.310 65.671 1.00 78.75 133 SER A N 1
ATOM 1034 C CA . SER A 1 133 ? -3.921 11.750 65.971 1.00 78.75 133 SER A CA 1
ATOM 1035 C C . SER A 1 133 ? -2.549 12.406 66.166 1.00 78.75 133 SER A C 1
ATOM 1037 O O . SER A 1 133 ? -2.452 13.622 66.063 1.00 78.75 133 SER A O 1
ATOM 1039 N N . ASN A 1 134 ? -1.507 11.622 66.454 1.00 79.50 134 ASN A N 1
ATOM 1040 C CA . ASN A 1 134 ? -0.180 12.152 66.779 1.00 79.50 134 ASN A CA 1
ATOM 1041 C C . ASN A 1 134 ? 0.716 12.328 65.546 1.00 79.50 134 ASN A C 1
ATOM 1043 O O . ASN A 1 134 ? 1.401 13.336 65.442 1.00 79.50 134 ASN A O 1
ATOM 1047 N N . ASP A 1 135 ? 0.687 11.371 64.612 1.00 76.50 135 ASP A N 1
ATOM 1048 C CA . ASP A 1 135 ? 1.661 11.303 63.508 1.00 76.50 135 ASP A CA 1
ATOM 1049 C C . ASP A 1 135 ? 0.987 11.306 62.125 1.00 76.50 135 ASP A C 1
ATOM 1051 O O . ASP A 1 135 ? 1.657 11.141 61.109 1.00 76.50 135 ASP A O 1
ATOM 1055 N N . GLY A 1 136 ? -0.350 11.372 62.061 1.00 76.19 136 GLY A N 1
ATOM 1056 C CA . GLY A 1 136 ? -1.106 11.288 60.803 1.00 76.19 136 GLY A CA 1
ATOM 1057 C C . GLY A 1 136 ? -0.991 9.937 60.081 1.00 76.19 136 GLY A C 1
ATOM 1058 O O . GLY A 1 136 ? -1.480 9.784 58.968 1.00 76.19 136 GLY A O 1
ATOM 1059 N N . THR A 1 137 ? -0.362 8.930 60.694 1.00 77.56 137 THR A N 1
ATOM 1060 C CA . THR A 1 137 ? -0.191 7.595 60.103 1.00 77.56 137 THR A CA 1
ATOM 1061 C C . THR A 1 137 ? -1.457 6.753 60.243 1.00 77.56 137 THR A C 1
ATOM 1063 O O . THR A 1 137 ? -2.147 6.814 61.262 1.00 77.56 137 THR A O 1
ATOM 1066 N N . ALA A 1 138 ? -1.760 5.920 59.245 1.00 79.69 138 ALA A N 1
ATOM 1067 C CA . ALA A 1 138 ? -2.918 5.030 59.302 1.00 79.69 138 ALA A CA 1
ATOM 1068 C C . ALA A 1 138 ? -2.803 4.037 60.476 1.00 79.69 138 ALA A C 1
ATOM 1070 O O . ALA A 1 138 ? -1.808 3.315 60.613 1.00 79.69 138 ALA A O 1
ATOM 1071 N N . THR A 1 139 ? -3.841 3.938 61.310 1.00 74.75 139 THR A N 1
ATOM 1072 C CA . THR A 1 139 ? -3.830 3.111 62.533 1.00 74.75 139 THR A CA 1
ATOM 1073 C C . THR A 1 139 ? -3.624 1.617 62.240 1.00 74.75 139 THR A C 1
ATOM 1075 O O . THR A 1 139 ? -3.120 0.864 63.081 1.00 74.75 139 THR A O 1
ATOM 1078 N N . LEU A 1 140 ? -3.980 1.172 61.032 1.00 75.31 140 LEU A N 1
ATOM 1079 C CA . LEU A 1 140 ? -3.868 -0.214 60.579 1.00 75.31 140 LEU A CA 1
ATOM 1080 C C . LEU A 1 140 ? -2.644 -0.495 59.696 1.00 75.31 140 LEU A C 1
ATOM 1082 O O . LEU A 1 140 ? -2.522 -1.623 59.223 1.00 75.31 140 LEU A O 1
ATOM 1086 N N . ALA A 1 141 ? -1.705 0.448 59.548 1.00 71.88 141 ALA A N 1
ATOM 1087 C CA . ALA A 1 141 ? -0.567 0.355 58.620 1.00 71.88 141 ALA A CA 1
ATOM 1088 C C . ALA A 1 141 ? 0.255 -0.949 58.708 1.00 71.88 141 ALA A C 1
ATOM 1090 O O . ALA A 1 141 ? 0.824 -1.401 57.720 1.00 71.88 141 ALA A O 1
ATOM 1091 N N . LYS A 1 142 ? 0.311 -1.582 59.889 1.00 71.69 142 LYS A N 1
ATOM 1092 C CA . LYS A 1 142 ? 1.068 -2.827 60.127 1.00 71.69 142 LYS A CA 1
ATOM 1093 C C . LYS A 1 142 ? 0.268 -4.115 59.887 1.00 71.69 142 LYS A C 1
ATOM 1095 O O . LYS A 1 142 ? 0.807 -5.200 60.090 1.00 71.69 142 LYS A O 1
ATOM 1100 N N . LYS A 1 143 ? -1.022 -4.038 59.540 1.00 75.56 143 LYS A N 1
ATOM 1101 C CA . LYS A 1 143 ? -1.851 -5.222 59.269 1.00 75.56 143 LYS A CA 1
ATOM 1102 C C . LYS A 1 143 ? -1.713 -5.645 57.807 1.00 75.56 143 LYS A C 1
ATOM 1104 O O . LYS A 1 143 ? -1.877 -4.821 56.917 1.00 75.56 143 LYS A O 1
ATOM 1109 N N . ALA A 1 144 ? -1.544 -6.946 57.569 1.00 72.50 144 ALA A N 1
ATOM 1110 C CA . ALA A 1 144 ? -1.436 -7.505 56.218 1.00 72.50 144 ALA A CA 1
ATOM 1111 C C . ALA A 1 144 ? -2.622 -7.116 55.311 1.00 72.50 144 ALA A C 1
ATOM 1113 O O . ALA A 1 144 ? -2.419 -6.668 54.192 1.00 72.50 144 ALA A O 1
ATOM 1114 N N . ALA A 1 145 ? -3.858 -7.186 55.820 1.00 68.31 145 ALA A N 1
ATOM 1115 C CA . ALA A 1 145 ? -5.047 -6.791 55.057 1.00 68.31 145 ALA A CA 1
ATOM 1116 C C . ALA A 1 145 ? -5.050 -5.307 54.646 1.00 68.31 145 ALA A C 1
ATOM 1118 O O . ALA A 1 145 ? -5.546 -4.969 53.580 1.00 68.31 145 ALA A O 1
ATOM 1119 N N . PHE A 1 146 ? -4.458 -4.429 55.461 1.00 76.81 146 PHE A N 1
ATOM 1120 C CA . PHE A 1 146 ? -4.319 -3.014 55.120 1.00 76.81 146 PHE A CA 1
ATOM 1121 C C . PHE A 1 146 ? -3.269 -2.796 54.021 1.00 76.81 146 PHE A C 1
ATOM 1123 O O . PHE A 1 146 ? -3.472 -1.988 53.126 1.00 76.81 146 PHE A O 1
ATOM 1130 N N . GLN A 1 147 ? -2.166 -3.546 54.049 1.00 78.69 147 GLN A N 1
ATOM 1131 C CA . GLN A 1 147 ? -1.146 -3.477 52.999 1.00 78.69 147 GLN A CA 1
ATOM 1132 C C . GLN A 1 147 ? -1.680 -3.981 51.652 1.00 78.69 147 GLN A C 1
ATOM 1134 O O . GLN A 1 147 ? -1.442 -3.346 50.630 1.00 78.69 147 GLN A O 1
ATOM 1139 N N . VAL A 1 148 ? -2.453 -5.075 51.654 1.00 77.75 148 VAL A N 1
ATOM 1140 C CA . VAL A 1 148 ? -3.127 -5.585 50.446 1.00 77.75 148 VAL A CA 1
ATOM 1141 C C . VAL A 1 148 ? -4.109 -4.552 49.893 1.00 77.75 148 VAL A C 1
ATOM 1143 O O . VAL A 1 148 ? -4.097 -4.308 48.690 1.00 77.75 148 VAL A O 1
ATOM 1146 N N . PHE A 1 149 ? -4.900 -3.906 50.757 1.00 82.62 149 PHE A N 1
ATOM 1147 C CA . PHE A 1 149 ? -5.805 -2.819 50.369 1.00 82.62 149 PHE A CA 1
ATOM 1148 C C . PHE A 1 149 ? -5.066 -1.694 49.631 1.00 82.62 149 PHE A C 1
ATOM 1150 O O . PHE A 1 149 ? -5.421 -1.387 48.502 1.00 82.62 149 PHE A O 1
ATOM 1157 N N . VAL A 1 150 ? -3.995 -1.146 50.214 1.00 84.12 150 VAL A N 1
ATOM 1158 C CA . VAL A 1 150 ? -3.254 -0.024 49.606 1.00 84.12 150 VAL A CA 1
ATOM 1159 C C . VAL A 1 150 ? -2.620 -0.407 48.264 1.00 84.12 150 VAL A C 1
ATOM 1161 O O . VAL A 1 150 ? -2.680 0.367 47.314 1.00 84.12 150 VAL A O 1
ATOM 1164 N N . VAL A 1 151 ? -2.020 -1.599 48.161 1.00 84.25 151 VAL A N 1
ATOM 1165 C CA . VAL A 1 151 ? -1.363 -2.041 46.917 1.00 84.25 151 VAL A CA 1
ATOM 1166 C C . VAL A 1 151 ? -2.383 -2.272 45.803 1.00 84.25 151 VAL A C 1
ATOM 1168 O O . VAL A 1 151 ? -2.176 -1.826 44.678 1.00 84.25 151 VAL A O 1
ATOM 1171 N N . THR A 1 152 ? -3.486 -2.957 46.104 1.00 83.00 152 THR A N 1
ATOM 1172 C CA . THR A 1 152 ? -4.529 -3.243 45.105 1.00 83.00 152 THR A CA 1
ATOM 1173 C C . THR A 1 152 ? -5.265 -1.980 44.662 1.00 83.00 152 THR A C 1
ATOM 1175 O O . THR A 1 152 ? -5.535 -1.832 43.473 1.00 83.00 152 THR A O 1
ATOM 1178 N N . ASP A 1 153 ? -5.490 -1.028 45.568 1.00 88.00 153 ASP A N 1
ATOM 1179 C CA . ASP A 1 153 ? -6.070 0.276 45.240 1.00 88.00 153 ASP A CA 1
ATOM 1180 C C . ASP A 1 153 ? -5.145 1.124 44.343 1.00 88.00 153 ASP A C 1
ATOM 1182 O O . ASP A 1 153 ? -5.585 1.686 43.341 1.00 88.00 153 ASP A O 1
ATOM 1186 N N . ALA A 1 154 ? -3.833 1.121 44.607 1.00 88.38 154 ALA A N 1
ATOM 1187 C CA . ALA A 1 154 ? -2.851 1.787 43.747 1.00 88.38 154 ALA A CA 1
ATOM 1188 C C . ALA A 1 154 ? -2.761 1.158 42.340 1.00 88.38 154 ALA A C 1
ATOM 1190 O O . ALA A 1 154 ? -2.595 1.868 41.342 1.00 88.38 154 ALA A O 1
ATOM 1191 N N . ILE A 1 155 ? -2.897 -0.169 42.234 1.00 86.69 155 ILE A N 1
ATOM 1192 C CA . ILE A 1 155 ? -2.964 -0.869 40.940 1.00 86.69 155 ILE A CA 1
ATOM 1193 C C . ILE A 1 155 ? -4.239 -0.469 40.186 1.00 86.69 155 ILE A C 1
ATOM 1195 O O . ILE A 1 155 ? -4.166 -0.150 39.000 1.00 86.69 155 ILE A O 1
ATOM 1199 N N . ALA A 1 156 ? -5.390 -0.432 40.866 1.00 89.12 156 ALA A N 1
ATOM 1200 C CA . ALA A 1 156 ? -6.657 -0.024 40.260 1.00 89.12 156 ALA A CA 1
ATOM 1201 C C . ALA A 1 156 ? -6.604 1.424 39.741 1.00 89.12 156 ALA A C 1
ATOM 1203 O O . ALA A 1 156 ? -7.014 1.690 38.605 1.00 89.12 156 ALA A O 1
ATOM 1204 N N . LEU A 1 157 ? -6.031 2.338 40.534 1.00 91.19 157 LEU A N 1
ATOM 1205 C CA . LEU A 1 157 ? -5.861 3.744 40.173 1.00 91.19 157 LEU A CA 1
ATOM 1206 C C . LEU A 1 157 ? -4.906 3.928 38.987 1.00 91.19 157 LEU A C 1
ATOM 1208 O O . LEU A 1 157 ? -5.253 4.621 38.032 1.00 91.19 157 LEU A O 1
ATOM 1212 N N . SER A 1 158 ? -3.726 3.300 39.020 1.00 89.12 158 SER A N 1
ATOM 1213 C CA . SER A 1 158 ? -2.737 3.430 37.941 1.00 89.12 158 SER A CA 1
ATOM 1214 C C . SER A 1 158 ? -3.267 2.889 36.612 1.00 89.12 158 SER A C 1
ATOM 1216 O O . SER A 1 158 ? -3.240 3.610 35.618 1.00 89.12 158 SER A O 1
ATOM 1218 N N . CYS A 1 159 ? -3.844 1.681 36.601 1.00 89.94 159 CYS A N 1
ATOM 1219 C CA . CYS A 1 159 ? -4.408 1.081 35.387 1.00 89.94 159 CYS A CA 1
ATOM 1220 C C . CYS A 1 159 ? -5.544 1.931 34.795 1.00 89.94 159 CYS A C 1
ATOM 1222 O O . CYS A 1 159 ? -5.602 2.123 33.580 1.00 89.94 159 CYS A O 1
ATOM 1224 N N . SER A 1 160 ? -6.416 2.485 35.643 1.00 94.00 160 SER A N 1
ATOM 1225 C CA . SER A 1 160 ? -7.547 3.310 35.196 1.00 94.00 160 SER A CA 1
ATOM 1226 C C . SER A 1 160 ? -7.110 4.675 34.677 1.00 94.00 160 SER A C 1
ATOM 1228 O O . SER A 1 160 ? -7.606 5.124 33.646 1.00 94.00 160 SER A O 1
ATOM 1230 N N . MET A 1 161 ? -6.147 5.322 35.338 1.00 89.44 161 MET A N 1
ATOM 1231 C CA . MET A 1 161 ? -5.611 6.608 34.887 1.00 89.44 161 MET A CA 1
ATOM 1232 C C . MET A 1 161 ? -4.867 6.464 33.555 1.00 89.44 161 MET A C 1
ATOM 1234 O O . MET A 1 161 ? -5.042 7.286 32.656 1.00 89.44 161 MET A O 1
ATOM 1238 N N . THR A 1 162 ? -4.090 5.386 33.389 1.00 88.88 162 THR A N 1
ATOM 1239 C CA . THR A 1 162 ? -3.444 5.059 32.113 1.00 88.88 162 THR A CA 1
ATOM 1240 C C . THR A 1 162 ? -4.475 4.797 31.014 1.00 88.88 162 THR A C 1
ATOM 1242 O O . THR A 1 162 ? -4.312 5.317 29.913 1.00 88.88 162 THR A O 1
ATOM 1245 N N . ALA A 1 163 ? -5.556 4.062 31.295 1.00 88.62 163 ALA A N 1
ATOM 1246 C CA . ALA A 1 163 ? -6.620 3.820 30.317 1.00 88.62 163 ALA A CA 1
ATOM 1247 C C . ALA A 1 163 ? -7.307 5.123 29.861 1.00 88.62 163 ALA A C 1
ATOM 1249 O O . ALA A 1 163 ? -7.477 5.337 28.661 1.00 88.62 163 ALA A O 1
ATOM 1250 N N . VAL A 1 164 ? -7.639 6.027 30.794 1.00 88.44 164 VAL A N 1
ATOM 1251 C CA . VAL A 1 164 ? -8.233 7.340 30.471 1.00 88.44 164 VAL A CA 1
ATOM 1252 C C . VAL A 1 164 ? -7.273 8.191 29.640 1.00 88.44 164 VAL A C 1
ATOM 1254 O O . VAL A 1 164 ? -7.675 8.758 28.624 1.00 88.44 164 VAL A O 1
ATOM 1257 N N . PHE A 1 165 ? -6.000 8.258 30.036 1.00 85.44 165 PHE A N 1
ATOM 1258 C CA . PHE A 1 165 ? -4.990 9.035 29.320 1.00 85.44 165 PHE A CA 1
ATOM 1259 C C . PHE A 1 165 ? -4.779 8.526 27.891 1.00 85.44 165 PHE A C 1
ATOM 1261 O O . PHE A 1 165 ? -4.782 9.312 26.945 1.00 85.44 165 PHE A O 1
ATOM 1268 N N . LEU A 1 166 ? -4.638 7.211 27.712 1.00 84.19 166 LEU A N 1
ATOM 1269 C CA . LEU A 1 166 ? -4.448 6.630 26.387 1.00 84.19 166 LEU A CA 1
ATOM 1270 C C . LEU A 1 166 ? -5.680 6.814 25.497 1.00 84.19 166 LEU A C 1
ATOM 1272 O O . LEU A 1 166 ? -5.517 7.062 24.305 1.00 84.19 166 LEU A O 1
ATOM 1276 N N . ASN A 1 167 ? -6.895 6.762 26.052 1.00 81.62 167 ASN A N 1
ATOM 1277 C CA . ASN A 1 167 ? -8.096 7.027 25.264 1.00 81.62 167 ASN A CA 1
ATOM 1278 C C . ASN A 1 167 ? -8.220 8.507 24.866 1.00 81.62 167 ASN A C 1
ATOM 1280 O O . ASN A 1 167 ? -8.608 8.827 23.742 1.00 81.62 167 ASN A O 1
ATOM 1284 N N . PHE A 1 168 ? -7.826 9.424 25.752 1.00 82.69 168 PHE A N 1
ATOM 1285 C CA . PHE A 1 168 ? -7.729 10.841 25.408 1.00 82.69 168 PHE A CA 1
ATOM 1286 C C . PHE A 1 168 ? -6.733 11.066 24.262 1.00 82.69 168 PHE A C 1
ATOM 1288 O O . PHE A 1 168 ? -7.065 11.733 23.285 1.00 82.69 168 PHE A O 1
ATOM 1295 N N . MET A 1 169 ? -5.551 10.446 24.335 1.00 79.94 169 MET A N 1
ATOM 1296 C CA . MET A 1 169 ? -4.548 10.512 23.268 1.00 79.94 169 MET A CA 1
ATOM 1297 C C . MET A 1 169 ? -5.041 9.882 21.961 1.00 79.94 169 MET A C 1
ATOM 1299 O O . MET A 1 169 ? -4.803 10.442 20.895 1.00 79.94 169 MET A O 1
ATOM 1303 N N . PHE A 1 170 ? -5.754 8.754 22.027 1.00 78.12 170 PHE A N 1
ATOM 1304 C CA . PHE A 1 170 ? -6.363 8.111 20.861 1.00 78.12 170 PHE A CA 1
ATOM 1305 C C . PHE A 1 170 ? -7.414 9.015 20.210 1.00 78.12 170 PHE A C 1
ATOM 1307 O O . PHE A 1 170 ? -7.350 9.267 19.010 1.00 78.12 170 PHE A O 1
ATOM 1314 N N . THR A 1 171 ? -8.329 9.572 21.006 1.00 75.81 171 THR A N 1
ATOM 1315 C CA . THR A 1 171 ? -9.357 10.506 20.529 1.00 75.81 171 THR A CA 1
ATOM 1316 C C . THR A 1 171 ? -8.713 11.743 19.903 1.00 75.81 171 THR A C 1
ATOM 1318 O O . THR A 1 171 ? -9.083 12.151 18.802 1.00 75.81 171 THR A O 1
ATOM 1321 N N . LEU A 1 172 ? -7.687 12.303 20.547 1.00 73.94 172 LEU A N 1
ATOM 1322 C CA . LEU A 1 172 ? -6.943 13.442 20.017 1.00 73.94 172 LEU A CA 1
ATOM 1323 C C . LEU A 1 172 ? -6.255 13.102 18.688 1.00 73.94 172 LEU A C 1
ATOM 1325 O O . LEU A 1 172 ? -6.334 13.889 17.752 1.00 73.94 172 LEU A O 1
ATOM 1329 N N . ALA A 1 173 ? -5.643 11.920 18.578 1.00 71.19 173 ALA A N 1
ATOM 1330 C CA . ALA A 1 173 ? -5.031 11.443 17.340 1.00 71.19 173 ALA A CA 1
ATOM 1331 C C . ALA A 1 173 ? -6.059 11.234 16.214 1.00 71.19 173 ALA A C 1
ATOM 1333 O O . ALA A 1 173 ? -5.756 11.499 15.053 1.00 71.19 173 ALA A O 1
ATOM 1334 N N . THR A 1 174 ? -7.280 10.790 16.533 1.00 66.44 174 THR A N 1
ATOM 1335 C CA . THR A 1 174 ? -8.355 10.685 15.532 1.00 66.44 174 THR A CA 1
ATOM 1336 C C . THR A 1 174 ? -8.863 12.051 15.074 1.00 66.44 174 THR A C 1
ATOM 1338 O O . THR A 1 174 ? -9.099 12.231 13.885 1.00 66.44 174 THR A O 1
ATOM 1341 N N . LEU A 1 175 ? -8.957 13.034 15.977 1.00 65.31 175 LEU A N 1
ATOM 1342 C CA . LEU A 1 175 ? -9.400 14.392 15.643 1.00 65.31 175 LEU A CA 1
ATOM 1343 C C . LEU A 1 175 ? -8.364 15.160 14.812 1.00 65.31 175 LEU A C 1
ATOM 1345 O O . LEU A 1 175 ? -8.727 15.896 13.901 1.00 65.31 175 LEU A O 1
ATOM 1349 N N . THR A 1 176 ? -7.068 14.989 15.090 1.00 57.81 176 THR A N 1
ATOM 1350 C CA . THR A 1 176 ? -6.006 15.644 14.305 1.00 57.81 176 THR A CA 1
ATOM 1351 C C . THR A 1 176 ? -5.820 15.022 12.923 1.00 57.81 176 THR A C 1
ATOM 1353 O O . THR A 1 176 ? -5.334 15.698 12.016 1.00 57.81 176 THR A O 1
ATOM 1356 N N . ARG A 1 177 ? -6.238 13.764 12.731 1.00 55.03 177 ARG A N 1
ATOM 1357 C CA . ARG A 1 177 ? -6.205 13.076 11.434 1.00 55.03 177 ARG A CA 1
ATOM 1358 C C . ARG A 1 177 ? -7.221 13.643 10.435 1.00 55.03 177 ARG A C 1
ATOM 1360 O O . ARG A 1 177 ? -6.928 13.663 9.246 1.00 55.03 177 ARG A O 1
ATOM 1367 N N . ASP A 1 178 ? -8.356 14.150 10.910 1.00 49.75 178 ASP A N 1
ATOM 1368 C CA . ASP A 1 178 ? -9.455 14.650 10.068 1.00 49.75 178 ASP A CA 1
ATOM 1369 C C . ASP A 1 178 ? -9.157 16.023 9.417 1.00 49.75 178 ASP A C 1
ATOM 1371 O O . ASP A 1 178 ? -9.810 16.444 8.468 1.00 49.75 178 ASP A O 1
ATOM 1375 N N . HIS A 1 179 ? -8.125 16.738 9.888 1.00 49.06 179 HIS A N 1
ATOM 1376 C CA . HIS A 1 179 ? -7.752 18.062 9.368 1.00 49.06 179 HIS A CA 1
ATOM 1377 C C . HIS A 1 179 ? -6.589 18.079 8.365 1.00 49.06 179 HIS A C 1
ATOM 1379 O O . HIS A 1 179 ? -6.285 19.143 7.825 1.00 49.06 179 HIS A O 1
ATOM 1385 N N . ASN A 1 180 ? -5.953 16.939 8.064 1.00 37.78 1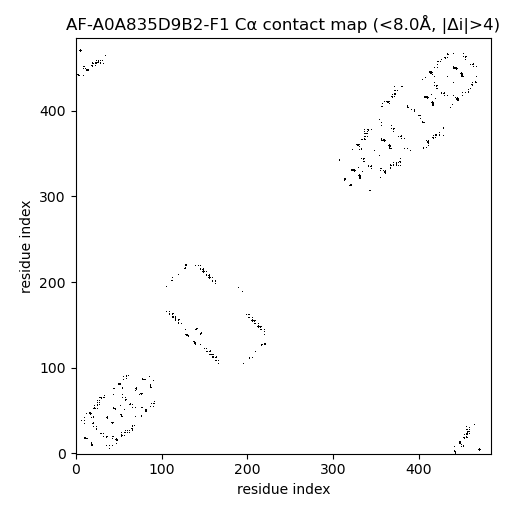80 ASN A N 1
ATOM 1386 C CA . ASN A 1 180 ? -4.872 16.884 7.074 1.00 37.78 180 ASN A CA 1
ATOM 1387 C C . ASN A 1 180 ? -5.077 15.748 6.050 1.00 37.78 180 ASN A C 1
ATOM 1389 O O . ASN A 1 180 ? -4.531 14.658 6.224 1.00 37.78 180 ASN A O 1
ATOM 1393 N N . PRO A 1 181 ? -5.806 15.990 4.946 1.00 45.06 181 PRO A N 1
ATOM 1394 C CA . PRO A 1 181 ? -6.101 14.976 3.926 1.00 45.06 181 PRO A CA 1
ATOM 1395 C C . PRO A 1 181 ? -4.900 14.590 3.033 1.00 45.06 181 PRO A C 1
ATOM 1397 O O . PRO A 1 181 ? -5.088 13.971 1.993 1.00 45.06 181 PRO A O 1
ATOM 1400 N N . ARG A 1 182 ? -3.656 14.966 3.377 1.00 39.44 182 ARG A N 1
ATOM 1401 C CA . ARG A 1 182 ? -2.495 14.856 2.467 1.00 39.44 182 ARG A CA 1
ATOM 1402 C C . ARG A 1 182 ? -1.425 13.821 2.813 1.00 39.44 182 ARG A C 1
ATOM 1404 O O . ARG A 1 182 ? -0.550 13.607 1.983 1.00 39.44 182 ARG A O 1
ATOM 1411 N N . ASP A 1 183 ? -1.508 13.123 3.944 1.00 41.94 183 ASP A N 1
ATOM 1412 C CA . ASP A 1 183 ? -0.514 12.101 4.311 1.00 41.94 183 ASP A CA 1
ATOM 1413 C C . ASP A 1 183 ? -1.162 10.730 4.561 1.00 41.94 183 ASP A C 1
ATOM 1415 O O . ASP A 1 183 ? -1.405 10.305 5.690 1.00 41.94 183 ASP A O 1
ATOM 1419 N N . HIS A 1 184 ? -1.442 10.004 3.476 1.00 50.69 184 HIS A N 1
ATOM 1420 C CA . HIS A 1 184 ? -1.842 8.587 3.502 1.00 50.69 184 HIS A CA 1
ATOM 1421 C C . HIS A 1 184 ? -0.687 7.609 3.227 1.00 50.69 184 HIS A C 1
ATOM 1423 O O . HIS A 1 184 ? -0.914 6.406 3.147 1.00 50.69 184 HIS A O 1
ATOM 1429 N N . ASN A 1 185 ? 0.559 8.093 3.152 1.00 39.81 185 ASN A N 1
ATOM 1430 C CA . ASN A 1 185 ? 1.721 7.277 2.773 1.00 39.81 185 ASN A CA 1
ATOM 1431 C C . ASN A 1 185 ? 2.465 6.590 3.935 1.00 39.81 185 ASN A C 1
ATOM 1433 O O . ASN A 1 185 ? 3.489 5.963 3.681 1.00 39.81 185 ASN A O 1
ATOM 1437 N N . ASN A 1 186 ? 1.990 6.664 5.185 1.00 37.16 186 ASN A N 1
ATOM 1438 C CA . ASN A 1 186 ? 2.618 5.936 6.295 1.00 37.16 186 ASN A CA 1
ATOM 1439 C C . ASN A 1 186 ? 1.719 4.810 6.829 1.00 37.16 186 ASN A C 1
ATOM 1441 O O . ASN A 1 186 ? 0.736 5.037 7.538 1.00 37.16 186 ASN A O 1
ATOM 1445 N N . ASP A 1 187 ? 2.126 3.582 6.501 1.00 44.22 187 ASP A N 1
ATOM 1446 C CA . ASP A 1 187 ? 1.571 2.279 6.889 1.00 44.22 187 ASP A CA 1
ATOM 1447 C C . ASP A 1 187 ? 1.776 1.923 8.377 1.00 44.22 187 ASP A C 1
ATOM 1449 O O . ASP A 1 187 ? 2.190 0.823 8.737 1.00 44.22 187 ASP A O 1
ATOM 1453 N N . SER A 1 188 ? 1.431 2.827 9.291 1.00 44.12 188 SER A N 1
ATOM 1454 C CA . SER A 1 188 ? 1.203 2.471 10.697 1.00 44.12 188 SER A CA 1
ATOM 1455 C C . SER A 1 188 ? -0.238 2.777 11.089 1.00 44.12 188 SER A C 1
ATOM 1457 O O . SER A 1 188 ? -0.526 3.506 12.038 1.00 44.12 188 SER A O 1
ATOM 1459 N N . LYS A 1 189 ? -1.189 2.194 10.343 1.00 51.66 189 LYS A N 1
ATOM 1460 C CA . LYS A 1 189 ? -2.566 2.055 10.827 1.00 51.66 189 LYS A CA 1
ATOM 1461 C C . LYS A 1 189 ? -2.516 1.184 12.081 1.00 51.66 189 LYS A C 1
ATOM 1463 O O . LYS A 1 189 ? -2.455 -0.036 11.997 1.00 51.66 189 LYS A O 1
ATOM 1468 N N . ILE A 1 190 ? -2.497 1.814 13.251 1.00 55.41 190 ILE A N 1
ATOM 1469 C CA . ILE A 1 190 ? -2.808 1.117 14.493 1.00 55.41 190 ILE A CA 1
ATOM 1470 C C . ILE A 1 190 ? -4.274 0.709 14.360 1.00 55.41 190 ILE A C 1
ATOM 1472 O O . ILE A 1 190 ? -5.153 1.570 14.402 1.00 55.41 190 ILE A O 1
ATOM 1476 N N . ASP A 1 191 ? -4.524 -0.580 14.132 1.00 60.22 191 ASP A N 1
ATOM 1477 C CA . ASP A 1 191 ? -5.879 -1.105 13.997 1.00 60.22 191 ASP A CA 1
ATOM 1478 C C . ASP A 1 191 ? -6.701 -0.714 15.237 1.00 60.22 191 ASP A C 1
ATOM 1480 O O . ASP A 1 191 ? -6.353 -1.128 16.352 1.00 60.22 191 ASP A O 1
ATOM 1484 N N . PRO A 1 192 ? -7.802 0.051 15.083 1.00 66.50 192 PRO A N 1
ATOM 1485 C CA . PRO A 1 192 ? -8.610 0.514 16.211 1.00 66.50 192 PRO A CA 1
ATOM 1486 C C . PRO A 1 192 ? -9.064 -0.639 17.111 1.00 66.50 192 PRO A C 1
ATOM 1488 O O . PRO A 1 192 ? -9.095 -0.508 18.330 1.00 66.50 192 PRO A O 1
ATOM 1491 N N . SER A 1 193 ? -9.329 -1.809 16.521 1.00 69.12 193 SER A N 1
ATOM 1492 C CA . SER A 1 193 ? -9.710 -3.023 17.247 1.00 69.12 193 SER A CA 1
ATOM 1493 C C . SER A 1 193 ? -8.639 -3.501 18.237 1.00 69.12 193 SER A C 1
ATOM 1495 O O . SER A 1 193 ? -8.980 -3.866 19.362 1.00 69.12 193 SER A O 1
ATOM 1497 N N . LEU A 1 194 ? -7.355 -3.469 17.864 1.00 71.50 194 LEU A N 1
ATOM 1498 C CA . LEU A 1 194 ? -6.266 -3.933 18.730 1.00 71.50 194 LEU A CA 1
ATOM 1499 C C . LEU A 1 194 ? -6.077 -2.996 19.929 1.00 71.50 194 LEU A C 1
ATOM 1501 O O . LEU A 1 194 ? -5.918 -3.452 21.061 1.00 71.50 194 LEU A O 1
ATOM 1505 N N . THR A 1 195 ? -6.162 -1.691 19.681 1.00 73.88 195 THR A N 1
ATOM 1506 C CA . THR A 1 195 ? -6.103 -0.651 20.714 1.00 73.88 195 THR A CA 1
ATOM 1507 C C . THR A 1 195 ? -7.239 -0.802 21.726 1.00 73.88 195 THR A C 1
ATOM 1509 O O . THR A 1 195 ? -6.999 -0.786 22.933 1.00 73.88 195 THR A O 1
ATOM 1512 N N . ILE A 1 196 ? -8.463 -1.057 21.253 1.00 75.19 196 ILE A N 1
ATOM 1513 C CA . ILE A 1 196 ? -9.627 -1.312 22.115 1.00 75.19 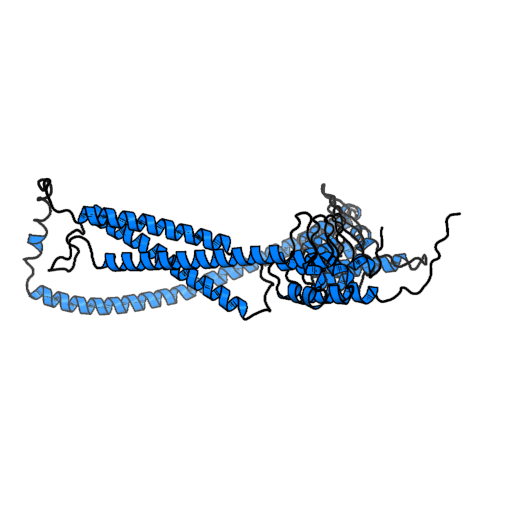196 ILE A CA 1
ATOM 1514 C C . ILE A 1 196 ? -9.430 -2.584 22.945 1.00 75.19 196 ILE A C 1
ATOM 1516 O O . ILE A 1 196 ? -9.723 -2.581 24.139 1.00 75.19 196 ILE A O 1
ATOM 1520 N N . MET A 1 197 ? -8.897 -3.663 22.356 1.00 79.62 197 MET A N 1
ATOM 1521 C CA . MET A 1 197 ? -8.593 -4.889 23.106 1.00 79.62 197 MET A CA 1
ATOM 1522 C C . MET A 1 197 ? -7.528 -4.678 24.189 1.00 79.62 197 MET A C 1
ATOM 1524 O O . MET A 1 197 ? -7.598 -5.280 25.256 1.00 79.62 197 MET A O 1
ATOM 1528 N N . PHE A 1 198 ? -6.535 -3.827 23.947 1.00 81.44 198 PHE A N 1
ATOM 1529 C CA . PHE A 1 198 ? -5.555 -3.490 24.975 1.00 81.44 198 PHE A CA 1
ATOM 1530 C C . PHE A 1 198 ? -6.204 -2.720 26.141 1.00 81.44 198 PHE A C 1
ATOM 1532 O O . PHE A 1 198 ? -5.954 -3.026 27.310 1.00 81.44 198 PHE A O 1
ATOM 1539 N N . PHE A 1 199 ? -7.097 -1.771 25.843 1.00 81.62 199 PHE A N 1
ATOM 1540 C CA . PHE A 1 199 ? -7.819 -1.005 26.863 1.00 81.62 199 PHE A CA 1
ATOM 1541 C C . PHE A 1 199 ? -8.792 -1.851 27.687 1.00 81.62 199 PHE A C 1
ATOM 1543 O O . PHE A 1 199 ? -8.841 -1.693 28.910 1.00 81.62 199 PHE A O 1
ATOM 1550 N N . THR A 1 200 ? -9.521 -2.785 27.066 1.00 82.44 200 THR A N 1
ATOM 1551 C CA . THR A 1 200 ? -10.417 -3.695 27.801 1.00 82.44 200 THR A CA 1
ATOM 1552 C C . THR A 1 200 ? -9.663 -4.507 28.848 1.00 82.44 200 THR A C 1
ATOM 1554 O O . THR A 1 200 ? -10.166 -4.687 29.957 1.00 82.44 200 THR A O 1
ATOM 1557 N N . ILE A 1 201 ? -8.444 -4.956 28.534 1.00 85.75 201 ILE A N 1
ATOM 1558 C CA . ILE A 1 201 ? -7.598 -5.719 29.459 1.00 85.75 201 ILE A CA 1
ATOM 1559 C C . ILE A 1 201 ? -7.173 -4.856 30.655 1.00 85.75 201 ILE A C 1
ATOM 1561 O O . ILE A 1 201 ? -7.281 -5.310 31.796 1.00 85.75 201 ILE A O 1
ATOM 1565 N N . LEU A 1 202 ? -6.741 -3.610 30.428 1.00 85.62 202 LEU A N 1
ATOM 1566 C CA . LEU A 1 202 ? -6.365 -2.692 31.514 1.00 85.62 202 LEU A CA 1
ATOM 1567 C C . LEU A 1 202 ? -7.535 -2.412 32.464 1.00 85.62 202 LEU A C 1
ATOM 1569 O O . LEU A 1 202 ? -7.363 -2.446 33.684 1.00 85.62 202 LEU A O 1
ATOM 1573 N N . ILE A 1 203 ? -8.731 -2.182 31.917 1.00 88.19 203 ILE A N 1
ATOM 1574 C CA . ILE A 1 203 ? -9.938 -1.944 32.719 1.00 88.19 203 ILE A CA 1
ATOM 1575 C C . ILE A 1 203 ? -10.329 -3.206 33.494 1.00 88.19 203 ILE A C 1
ATOM 1577 O O . ILE A 1 203 ? -10.669 -3.113 34.671 1.00 88.19 203 ILE A O 1
ATOM 1581 N N . LEU A 1 204 ? -10.231 -4.393 32.887 1.00 87.81 204 LEU A N 1
ATOM 1582 C CA . LEU A 1 204 ? -10.509 -5.655 33.575 1.00 87.81 204 LEU A CA 1
ATOM 1583 C C . LEU A 1 204 ? -9.585 -5.855 34.787 1.00 87.81 204 LEU A C 1
ATOM 1585 O O . LEU A 1 204 ? -10.057 -6.207 35.870 1.00 87.81 204 LEU A O 1
ATOM 1589 N N . ILE A 1 205 ? -8.286 -5.582 34.626 1.00 85.25 205 ILE A N 1
ATOM 1590 C CA . ILE A 1 205 ? -7.312 -5.622 35.727 1.00 85.25 205 ILE A CA 1
ATOM 1591 C C . ILE A 1 205 ? -7.705 -4.623 36.820 1.00 85.25 205 ILE A C 1
ATOM 1593 O O . ILE A 1 205 ? -7.710 -4.981 38.000 1.00 85.25 205 ILE A O 1
ATOM 1597 N N . ALA A 1 206 ? -8.088 -3.399 36.443 1.00 89.31 206 ALA A N 1
ATOM 1598 C CA . ALA A 1 206 ? -8.497 -2.370 37.392 1.00 89.31 206 ALA A CA 1
ATOM 1599 C C . ALA A 1 206 ? -9.755 -2.759 38.190 1.00 89.31 206 ALA A C 1
ATOM 1601 O O . ALA A 1 206 ? -9.788 -2.571 39.406 1.00 89.31 206 ALA A O 1
ATOM 1602 N N . VAL A 1 207 ? -10.761 -3.360 37.543 1.00 87.81 207 VAL A N 1
ATOM 1603 C CA . VAL A 1 207 ? -11.989 -3.843 38.202 1.00 87.81 207 VAL A CA 1
ATOM 1604 C C . VAL A 1 207 ? -11.675 -4.948 39.213 1.00 87.81 207 VAL A C 1
ATOM 1606 O O . VAL A 1 207 ? -12.153 -4.903 40.348 1.00 87.81 207 VAL A O 1
ATOM 1609 N N . ILE A 1 208 ? -10.844 -5.926 38.835 1.00 83.69 208 ILE A N 1
ATOM 1610 C CA . ILE A 1 208 ? -10.444 -7.025 39.730 1.00 83.69 208 ILE A CA 1
ATOM 1611 C C . ILE A 1 208 ? -9.660 -6.478 40.930 1.00 83.69 208 ILE A C 1
ATOM 1613 O O . ILE A 1 208 ? -9.927 -6.860 42.074 1.00 83.69 208 ILE A O 1
ATOM 1617 N N . ALA A 1 209 ? -8.719 -5.564 40.681 1.00 83.06 209 ALA A N 1
ATOM 1618 C CA . ALA A 1 209 ? -7.925 -4.928 41.723 1.00 83.06 209 ALA A CA 1
ATOM 1619 C C . ALA A 1 209 ? -8.800 -4.108 42.686 1.00 83.06 209 ALA A C 1
ATOM 1621 O O . ALA A 1 209 ? -8.651 -4.244 43.901 1.00 83.06 209 ALA A O 1
ATOM 1622 N N . MET A 1 210 ? -9.774 -3.345 42.176 1.00 88.00 210 MET A N 1
ATOM 1623 C CA . MET A 1 210 ? -10.718 -2.610 43.022 1.00 88.00 210 MET A CA 1
ATOM 1624 C C . MET A 1 210 ? -11.549 -3.557 43.893 1.00 88.00 210 MET A C 1
ATOM 1626 O O . MET A 1 210 ? -11.724 -3.310 45.087 1.00 88.00 210 MET A O 1
ATOM 1630 N N . PHE A 1 211 ? -12.049 -4.660 43.334 1.00 83.12 211 PHE A N 1
ATOM 1631 C CA . PHE A 1 211 ? -12.820 -5.624 44.114 1.00 83.12 211 PHE A CA 1
ATOM 1632 C C . PHE A 1 211 ? -11.983 -6.224 45.256 1.00 83.12 211 PHE A C 1
ATOM 1634 O O . PHE A 1 211 ? -12.452 -6.329 46.394 1.00 83.12 211 PHE A O 1
ATOM 1641 N N . ALA A 1 212 ? -10.716 -6.554 44.985 1.00 76.44 212 ALA A N 1
ATOM 1642 C CA . ALA A 1 212 ? -9.780 -7.017 46.005 1.00 76.44 212 ALA A CA 1
ATOM 1643 C C . ALA A 1 212 ? -9.530 -5.954 47.090 1.00 76.44 212 ALA A C 1
ATOM 1645 O O . ALA A 1 212 ? -9.550 -6.286 48.281 1.00 76.44 212 ALA A O 1
ATOM 1646 N N . ALA A 1 213 ? -9.370 -4.684 46.701 1.00 83.44 213 ALA A N 1
ATOM 1647 C CA . ALA A 1 213 ? -9.235 -3.568 47.632 1.00 83.44 213 ALA A CA 1
ATOM 1648 C C . ALA A 1 213 ? -10.474 -3.458 48.534 1.00 83.44 213 ALA A C 1
ATOM 1650 O O . ALA A 1 213 ? -10.349 -3.421 49.758 1.00 83.44 213 ALA A O 1
ATOM 1651 N N . PHE A 1 214 ? -11.680 -3.521 47.969 1.00 81.06 214 PHE A N 1
ATOM 1652 C CA . PHE A 1 214 ? -12.923 -3.452 48.739 1.00 81.06 214 PHE A CA 1
ATOM 1653 C C . PHE A 1 214 ? -13.014 -4.554 49.811 1.00 81.06 214 PHE A C 1
ATOM 1655 O O . PHE A 1 214 ? -13.267 -4.272 50.987 1.00 81.06 214 PHE A O 1
ATOM 1662 N N . VAL A 1 215 ? -12.729 -5.809 49.444 1.00 77.56 215 VAL A N 1
ATOM 1663 C CA . VAL A 1 215 ? -12.732 -6.947 50.384 1.00 77.56 215 VAL A CA 1
ATOM 1664 C C . VAL A 1 215 ? -11.670 -6.777 51.476 1.00 77.56 215 VAL A C 1
ATOM 1666 O O . VAL A 1 215 ? -11.951 -6.984 52.663 1.00 77.56 215 VAL A O 1
ATOM 1669 N N . ALA A 1 216 ? -10.455 -6.371 51.101 1.00 78.44 216 ALA A N 1
ATOM 1670 C CA . ALA A 1 216 ? -9.359 -6.147 52.038 1.00 78.44 216 ALA A CA 1
ATOM 1671 C C . ALA A 1 216 ? -9.659 -4.995 53.014 1.00 78.44 216 ALA A C 1
ATOM 1673 O O . ALA A 1 216 ? -9.397 -5.117 54.216 1.00 78.44 216 ALA A O 1
ATOM 1674 N N . GLY A 1 217 ? -10.279 -3.916 52.527 1.00 76.94 217 GLY A N 1
ATOM 1675 C CA . GLY A 1 217 ? -10.707 -2.773 53.329 1.00 76.94 217 GLY A CA 1
ATOM 1676 C C . GLY A 1 217 ? -11.771 -3.146 54.364 1.00 76.94 217 GLY A C 1
ATOM 1677 O O . GLY A 1 217 ? -11.629 -2.814 55.546 1.00 76.94 217 GLY A O 1
ATOM 1678 N N . LEU A 1 218 ? -12.780 -3.932 53.968 1.00 75.31 218 LEU A N 1
ATOM 1679 C CA . LEU A 1 218 ? -13.791 -4.467 54.890 1.00 75.31 218 LEU A CA 1
ATOM 1680 C C . LEU A 1 218 ? -13.172 -5.354 55.978 1.00 75.31 218 LEU A C 1
ATOM 1682 O O . LEU A 1 218 ? -13.528 -5.251 57.157 1.00 75.31 218 LEU A O 1
ATOM 1686 N N . TYR A 1 219 ? -12.227 -6.218 55.604 1.00 70.25 219 TYR A N 1
ATOM 1687 C CA . TYR A 1 219 ? -11.546 -7.098 56.552 1.00 70.25 219 TYR A CA 1
ATOM 1688 C C . TYR A 1 219 ? -10.645 -6.319 57.520 1.00 70.25 219 TYR A C 1
ATOM 1690 O O . TYR A 1 219 ? -10.587 -6.628 58.712 1.00 70.25 219 TYR A O 1
ATOM 1698 N N . ALA A 1 220 ? -9.974 -5.269 57.040 1.00 70.94 220 ALA A N 1
ATOM 1699 C CA . ALA A 1 220 ? -9.179 -4.381 57.879 1.00 70.94 220 ALA A CA 1
ATOM 1700 C C . ALA A 1 220 ? -10.050 -3.632 58.911 1.00 70.94 220 ALA A C 1
ATOM 1702 O O . ALA A 1 220 ? -9.632 -3.487 60.067 1.00 70.94 220 ALA A O 1
ATOM 1703 N N . GLY A 1 221 ? -11.262 -3.220 58.518 1.00 62.47 221 GLY A N 1
ATOM 1704 C CA . GLY A 1 221 ? -12.207 -2.452 59.336 1.00 62.47 221 GLY A CA 1
ATOM 1705 C C . GLY A 1 221 ? -12.896 -3.221 60.474 1.00 62.47 221 GLY A C 1
ATOM 1706 O O . GLY A 1 221 ? -13.276 -2.608 61.474 1.00 62.47 221 GLY A O 1
ATOM 1707 N N . LYS A 1 222 ? -13.028 -4.556 60.398 1.00 57.22 222 LYS A N 1
ATOM 1708 C CA . LYS A 1 222 ? -13.672 -5.345 61.468 1.00 57.22 222 LYS A CA 1
ATOM 1709 C C . LYS A 1 222 ? -12.831 -5.360 62.760 1.00 57.22 222 LYS A C 1
ATOM 1711 O O . LYS A 1 222 ? -11.755 -5.957 62.839 1.00 57.22 222 LYS A O 1
ATOM 1716 N N . ARG A 1 223 ? -13.349 -4.722 63.819 1.00 48.84 223 ARG A N 1
ATOM 1717 C CA . ARG A 1 223 ? -12.848 -4.806 65.206 1.00 48.84 223 ARG A CA 1
ATOM 1718 C C . ARG A 1 223 ? -13.477 -6.007 65.935 1.00 48.84 223 ARG A C 1
ATOM 1720 O O . ARG A 1 223 ? -14.651 -5.933 66.260 1.00 48.84 223 ARG A O 1
ATOM 1727 N N . HIS A 1 224 ? -12.696 -7.054 66.236 1.00 44.38 224 HIS A N 1
ATOM 1728 C CA . HIS A 1 224 ? -12.435 -7.611 67.588 1.00 44.38 224 HIS A CA 1
ATOM 1729 C C . HIS A 1 224 ? -11.963 -9.083 67.591 1.00 44.38 224 HIS A C 1
ATOM 1731 O O . HIS A 1 224 ? -12.335 -9.885 66.746 1.00 44.38 224 HIS A O 1
ATOM 1737 N N . THR A 1 225 ? -11.169 -9.395 68.632 1.00 36.44 225 THR A N 1
ATOM 1738 C CA . THR A 1 225 ? -10.875 -10.720 69.229 1.00 36.44 225 THR A CA 1
ATOM 1739 C C . THR A 1 225 ? -10.095 -11.747 68.399 1.00 36.44 225 THR A C 1
ATOM 1741 O O . THR A 1 225 ? -10.689 -12.531 67.684 1.00 36.44 225 THR A O 1
ATOM 1744 N N . ILE A 1 226 ? -8.764 -11.806 68.585 1.00 36.72 226 ILE A N 1
ATOM 1745 C CA . ILE A 1 226 ? -7.997 -13.017 68.972 1.00 36.72 226 ILE A CA 1
ATOM 1746 C C . ILE A 1 226 ? -6.520 -12.630 69.249 1.00 36.72 226 ILE A C 1
ATOM 1748 O O . ILE A 1 226 ? -5.786 -12.143 68.397 1.00 36.72 226 ILE A O 1
ATOM 1752 N N . SER A 1 227 ? -6.138 -12.818 70.517 1.00 33.72 227 SER A N 1
ATOM 1753 C CA . SER A 1 227 ? -4.805 -13.064 71.103 1.00 33.72 227 SER A CA 1
ATOM 1754 C C . SER A 1 227 ? -3.573 -12.235 70.676 1.00 33.72 227 SER A C 1
ATOM 1756 O O . SER A 1 227 ? -2.723 -12.654 69.895 1.00 33.72 227 SER A O 1
ATOM 1758 N N . ARG A 1 228 ? -3.363 -11.111 71.380 1.00 36.66 228 ARG A N 1
ATOM 1759 C CA . ARG A 1 228 ? -2.093 -10.353 71.478 1.00 36.66 228 ARG A CA 1
ATOM 1760 C C . ARG A 1 228 ? -1.145 -10.903 72.568 1.00 36.66 228 ARG A C 1
ATOM 1762 O O . ARG A 1 228 ? -0.693 -10.140 73.423 1.00 36.66 228 ARG A O 1
ATOM 1769 N N . ARG A 1 229 ? -0.836 -12.207 72.596 1.00 35.97 229 ARG A N 1
ATOM 1770 C CA . ARG A 1 229 ? 0.079 -12.770 73.626 1.00 35.97 229 ARG A CA 1
ATOM 1771 C C . ARG A 1 229 ? 1.507 -13.093 73.187 1.00 35.97 229 ARG A C 1
ATOM 1773 O O . ARG A 1 229 ? 2.351 -13.306 74.048 1.00 35.97 229 ARG A O 1
ATOM 1780 N N . LYS A 1 230 ? 1.850 -13.003 71.904 1.00 37.94 230 LYS A N 1
ATOM 1781 C CA . LYS A 1 230 ? 3.246 -13.112 71.447 1.00 37.94 230 LYS A CA 1
ATOM 1782 C C . LYS A 1 230 ? 3.589 -11.886 70.615 1.00 37.94 230 LYS A C 1
ATOM 1784 O O . LYS A 1 230 ? 3.266 -11.892 69.448 1.00 37.94 230 LYS A O 1
ATOM 1789 N N . PHE A 1 231 ? 4.139 -10.830 71.222 1.00 37.59 231 PHE A N 1
ATOM 1790 C CA . PHE A 1 231 ? 5.020 -9.836 70.554 1.00 37.59 231 PHE A CA 1
ATOM 1791 C C . PHE A 1 231 ? 5.477 -8.685 71.479 1.00 37.59 231 PHE A C 1
ATOM 1793 O O . PHE A 1 231 ? 6.202 -7.789 71.055 1.00 37.59 231 PHE A O 1
ATOM 1800 N N . LYS A 1 232 ? 5.118 -8.705 72.772 1.00 36.00 232 LYS A N 1
ATOM 1801 C CA . LYS A 1 232 ? 5.454 -7.663 73.765 1.00 36.00 232 LYS A CA 1
ATOM 1802 C C . LYS A 1 232 ? 6.934 -7.597 74.207 1.00 36.00 232 LYS A C 1
ATOM 1804 O O . LYS A 1 232 ? 7.213 -6.999 75.237 1.00 36.00 232 LYS A O 1
ATOM 1809 N N . LYS A 1 233 ? 7.896 -8.166 73.466 1.00 36.91 233 LYS A N 1
ATOM 1810 C CA . LYS A 1 233 ? 9.314 -8.226 73.897 1.00 36.91 233 LYS A CA 1
ATOM 1811 C C . LYS A 1 233 ? 10.348 -7.478 73.040 1.00 36.91 233 LYS A C 1
ATOM 1813 O O . LYS A 1 233 ? 11.528 -7.609 73.325 1.00 36.91 233 LYS A O 1
ATOM 1818 N N . LYS A 1 234 ? 9.971 -6.650 72.056 1.00 39.72 234 LYS A N 1
ATOM 1819 C CA . LYS A 1 234 ? 10.970 -5.904 71.244 1.00 39.72 234 LYS A CA 1
ATOM 1820 C C . LYS A 1 234 ? 10.860 -4.370 71.222 1.00 39.72 234 LYS A C 1
ATOM 1822 O O . LYS A 1 234 ? 11.629 -3.737 70.517 1.00 39.72 234 LYS A O 1
ATOM 1827 N N . ALA A 1 235 ? 9.983 -3.746 72.013 1.00 39.56 235 ALA A N 1
ATOM 1828 C CA . ALA A 1 235 ? 9.782 -2.284 71.976 1.00 39.56 235 ALA A CA 1
ATOM 1829 C C . ALA A 1 235 ? 10.225 -1.520 73.243 1.00 39.56 235 ALA A C 1
ATOM 1831 O O . ALA A 1 235 ? 9.987 -0.317 73.338 1.00 39.56 235 ALA A O 1
ATOM 1832 N N . SER A 1 236 ? 10.866 -2.193 74.207 1.00 39.88 236 SER A N 1
ATOM 1833 C CA . SER A 1 236 ? 11.323 -1.559 75.458 1.00 39.88 236 SER A CA 1
ATOM 1834 C C . SER A 1 236 ? 12.764 -1.041 75.418 1.00 39.88 236 SER A C 1
ATOM 1836 O O . SER A 1 236 ? 13.157 -0.320 76.322 1.00 39.88 236 SER A O 1
ATOM 1838 N N . VAL A 1 237 ? 13.543 -1.353 74.378 1.00 42.31 237 VAL A N 1
ATOM 1839 C CA . VAL A 1 237 ? 14.950 -0.911 74.274 1.00 42.31 237 VAL A CA 1
ATOM 1840 C C . VAL A 1 237 ? 15.063 0.464 73.607 1.00 42.31 237 VAL A C 1
ATOM 1842 O O . VAL A 1 237 ? 15.838 1.307 74.037 1.00 42.31 237 VAL A O 1
ATOM 1845 N N . VAL A 1 238 ? 14.214 0.746 72.616 1.00 37.28 238 VAL A N 1
ATOM 1846 C CA . VAL A 1 238 ? 14.268 2.000 71.841 1.00 37.28 238 VAL A CA 1
ATOM 1847 C C . VAL A 1 238 ? 13.806 3.206 72.667 1.00 37.28 238 VAL A C 1
ATOM 1849 O O . VAL A 1 238 ? 14.313 4.310 72.508 1.00 37.28 238 VAL A O 1
ATOM 1852 N N . ARG A 1 239 ? 12.885 2.991 73.615 1.00 38.66 239 ARG A N 1
ATOM 1853 C CA . ARG A 1 239 ? 12.329 4.060 74.458 1.00 38.66 239 ARG A CA 1
ATOM 1854 C C . ARG A 1 239 ? 13.281 4.526 75.569 1.00 38.66 239 ARG A C 1
ATOM 1856 O O . ARG A 1 239 ? 13.055 5.586 76.136 1.00 38.66 239 ARG A O 1
ATOM 1863 N N . LEU A 1 240 ? 14.330 3.751 75.858 1.00 41.00 240 LEU A N 1
ATOM 1864 C CA . LEU A 1 240 ? 15.343 4.085 76.862 1.00 41.00 240 LEU A CA 1
ATOM 1865 C C . LEU A 1 240 ? 16.457 4.982 76.292 1.00 41.00 240 LEU A C 1
ATOM 1867 O O . LEU A 1 240 ? 17.101 5.695 77.045 1.00 41.00 240 LEU A O 1
ATOM 1871 N N . ILE A 1 241 ? 16.646 4.985 74.968 1.00 41.69 241 ILE A N 1
ATOM 1872 C CA . ILE A 1 241 ? 17.719 5.736 74.292 1.00 41.69 241 ILE A CA 1
ATOM 1873 C C . ILE A 1 241 ? 17.299 7.186 73.987 1.00 41.69 241 ILE A C 1
ATOM 1875 O O . ILE A 1 241 ? 18.138 8.078 73.926 1.00 41.69 241 ILE A O 1
ATOM 1879 N N . VAL A 1 242 ? 15.997 7.448 73.838 1.00 42.00 242 VAL A N 1
ATOM 1880 C CA . VAL A 1 242 ? 15.485 8.767 73.417 1.00 42.00 242 VAL A CA 1
ATOM 1881 C C . VAL A 1 242 ? 15.374 9.768 74.579 1.00 42.00 242 VAL A C 1
ATOM 1883 O O . VAL A 1 242 ? 15.442 10.971 74.357 1.00 42.00 242 VAL A O 1
ATOM 1886 N N . ASN A 1 243 ? 15.282 9.304 75.829 1.00 44.56 243 ASN A N 1
ATOM 1887 C CA . ASN A 1 243 ? 15.040 10.178 76.988 1.00 44.56 243 ASN A CA 1
ATOM 1888 C C . ASN A 1 243 ? 16.313 10.680 77.701 1.00 44.56 243 ASN A C 1
ATOM 1890 O O . ASN A 1 243 ? 16.223 11.224 78.798 1.00 44.56 243 ASN A O 1
ATOM 1894 N N . THR A 1 244 ? 17.490 10.536 77.089 1.00 46.34 244 THR A N 1
ATOM 1895 C CA . THR A 1 244 ? 18.780 11.003 77.635 1.00 46.34 244 THR A CA 1
ATOM 1896 C C . THR A 1 244 ? 19.532 11.910 76.658 1.00 46.34 244 THR A C 1
ATOM 1898 O O . THR A 1 244 ? 20.742 11.774 76.497 1.00 46.34 244 THR A O 1
ATOM 1901 N N . MET A 1 245 ? 18.839 12.826 75.973 1.00 38.34 245 MET A N 1
ATOM 1902 C CA . MET A 1 245 ? 19.497 13.844 75.144 1.00 38.34 245 MET A CA 1
ATOM 1903 C C . MET A 1 245 ? 19.415 15.236 75.782 1.00 38.34 245 MET A C 1
ATOM 1905 O O . MET A 1 245 ? 18.345 15.795 76.000 1.00 38.34 245 MET A O 1
ATOM 1909 N N . ASP A 1 246 ? 20.603 15.744 76.104 1.00 45.00 246 ASP A N 1
ATOM 1910 C CA . ASP A 1 246 ? 20.921 17.021 76.744 1.00 45.00 246 ASP A CA 1
ATOM 1911 C C . ASP A 1 246 ? 20.555 18.222 75.831 1.00 45.00 246 ASP A C 1
ATOM 1913 O O . ASP A 1 246 ? 20.790 18.149 74.620 1.00 45.00 246 ASP A O 1
ATOM 1917 N N . PRO A 1 247 ? 20.036 19.353 76.356 1.00 49.72 247 PRO A N 1
ATOM 1918 C CA . PRO A 1 247 ? 19.728 20.569 75.586 1.00 49.72 247 PRO A CA 1
ATOM 1919 C C . PRO A 1 247 ? 20.885 21.139 74.743 1.00 49.72 247 PRO A C 1
ATOM 1921 O O . PRO A 1 247 ? 20.658 21.940 73.833 1.00 49.72 247 PRO A O 1
ATOM 1924 N N . ARG A 1 248 ? 22.133 20.724 74.994 1.00 44.66 248 ARG A N 1
ATOM 1925 C CA . ARG A 1 248 ? 23.293 21.056 74.147 1.00 44.66 248 ARG A CA 1
ATOM 1926 C C . ARG A 1 248 ? 23.290 20.330 72.793 1.00 44.66 248 ARG A C 1
ATOM 1928 O O . ARG A 1 248 ? 23.839 20.867 71.831 1.00 44.66 248 ARG A O 1
ATOM 1935 N N . LEU A 1 249 ? 22.630 19.171 72.682 1.00 42.50 249 LEU A N 1
ATOM 1936 C CA . LEU A 1 249 ? 22.539 18.405 71.434 1.00 42.50 249 LEU A CA 1
ATOM 1937 C C . LEU A 1 249 ? 21.646 19.095 70.394 1.00 42.50 249 LEU A C 1
ATOM 1939 O O . LEU A 1 249 ? 21.962 19.079 69.211 1.00 42.50 249 LEU A O 1
ATOM 1943 N N . TYR A 1 250 ? 20.590 19.784 70.831 1.00 42.34 250 TYR A N 1
ATOM 1944 C CA . TYR A 1 250 ? 19.700 20.543 69.943 1.00 42.34 250 TYR A CA 1
ATOM 1945 C C . TYR A 1 250 ? 20.435 21.699 69.239 1.00 42.34 250 TYR A C 1
ATOM 1947 O O . TYR A 1 250 ? 20.232 21.959 68.055 1.00 42.34 250 TYR A O 1
ATOM 1955 N N . LYS A 1 251 ? 21.375 22.349 69.941 1.00 39.03 251 LYS A N 1
ATOM 1956 C CA . LYS A 1 251 ? 22.224 23.410 69.373 1.00 39.03 251 LYS A CA 1
ATOM 1957 C C . LYS A 1 251 ? 23.272 22.864 68.393 1.00 39.03 251 LYS A C 1
ATOM 1959 O O . LYS A 1 251 ? 23.602 23.548 67.431 1.00 39.03 251 LYS A O 1
ATOM 1964 N N . ALA A 1 252 ? 23.743 21.633 68.611 1.00 42.97 252 ALA A N 1
ATOM 1965 C CA . ALA A 1 252 ? 24.655 20.934 67.708 1.00 42.97 252 ALA A CA 1
ATOM 1966 C C . ALA A 1 252 ? 23.947 20.433 66.434 1.00 42.97 252 ALA A C 1
ATOM 1968 O O . ALA A 1 252 ? 24.522 20.535 65.352 1.00 42.97 252 ALA A O 1
ATOM 1969 N N . VAL A 1 253 ? 22.691 19.978 66.542 1.00 44.72 253 VAL A N 1
ATOM 1970 C CA . VAL A 1 253 ? 21.837 19.601 65.398 1.00 44.72 253 VAL A CA 1
ATOM 1971 C C . VAL A 1 253 ? 21.514 20.823 64.533 1.00 44.72 253 VAL A C 1
ATOM 1973 O O . VAL A 1 253 ? 21.634 20.735 63.317 1.00 44.72 253 VAL A O 1
ATOM 1976 N N . ALA A 1 254 ? 21.258 21.991 65.132 1.00 41.69 254 ALA A N 1
ATOM 1977 C CA . ALA A 1 254 ? 21.054 23.240 64.388 1.00 41.69 254 ALA A CA 1
ATOM 1978 C C . ALA A 1 254 ? 22.313 23.724 63.628 1.00 41.69 254 ALA A C 1
ATOM 1980 O O . ALA A 1 254 ? 22.207 24.330 62.562 1.00 41.69 254 ALA A O 1
ATOM 1981 N N . THR A 1 255 ? 23.525 23.443 64.128 1.00 39.94 255 THR A N 1
ATOM 1982 C CA . THR A 1 255 ? 24.761 23.648 63.344 1.00 39.94 255 THR A CA 1
ATOM 1983 C C . THR A 1 255 ? 25.005 22.539 62.320 1.00 39.94 255 THR A C 1
ATOM 1985 O O . THR A 1 255 ? 25.598 22.810 61.281 1.00 39.94 255 THR A O 1
ATOM 1988 N N . PHE A 1 256 ? 24.513 21.321 62.562 1.00 43.72 256 PHE A N 1
ATOM 1989 C CA . PHE A 1 256 ? 24.591 20.198 61.624 1.00 43.72 256 PHE A CA 1
ATOM 1990 C C . PHE A 1 256 ? 23.666 20.392 60.412 1.00 43.72 256 PHE A C 1
ATOM 1992 O O . PHE A 1 256 ? 24.065 20.093 59.295 1.00 43.72 256 PHE A O 1
ATOM 1999 N N . GLU A 1 257 ? 22.479 20.976 60.602 1.00 43.19 257 GLU A N 1
ATOM 2000 C CA . GLU A 1 257 ? 21.556 21.344 59.516 1.00 43.19 257 GLU A CA 1
ATOM 2001 C C . GLU A 1 257 ? 22.155 22.412 58.588 1.00 43.19 257 GLU A C 1
ATOM 2003 O O . GLU A 1 257 ? 22.058 22.294 57.370 1.00 43.19 257 GLU A O 1
ATOM 2008 N N . ARG A 1 258 ? 22.886 23.398 59.134 1.00 40.41 258 ARG A N 1
ATOM 2009 C CA . ARG A 1 258 ? 23.643 24.371 58.322 1.00 40.41 258 ARG A CA 1
ATOM 2010 C C . ARG A 1 258 ? 24.812 23.746 57.558 1.00 40.41 258 ARG A C 1
ATOM 2012 O O . ARG A 1 258 ? 25.107 24.184 56.453 1.00 40.41 258 ARG A O 1
ATOM 2019 N N . VAL A 1 259 ? 25.475 22.737 58.126 1.00 47.31 259 VAL A N 1
ATOM 2020 C CA . VAL A 1 259 ? 26.539 21.987 57.436 1.00 47.31 259 VAL A CA 1
ATOM 2021 C C . VAL A 1 259 ? 25.956 21.060 56.367 1.00 47.31 259 VAL A C 1
ATOM 2023 O O . VAL A 1 259 ? 26.573 20.919 55.319 1.00 47.31 259 VAL A O 1
ATOM 2026 N N . ASN A 1 260 ? 24.771 20.482 56.583 1.00 44.34 260 ASN A N 1
ATOM 2027 C CA . ASN A 1 260 ? 24.072 19.661 55.592 1.00 44.34 260 ASN A CA 1
ATOM 2028 C C . ASN A 1 260 ? 23.597 20.480 54.387 1.00 44.34 260 ASN A C 1
ATOM 2030 O O . ASN A 1 260 ? 23.775 20.010 53.275 1.00 44.34 260 ASN A O 1
ATOM 2034 N N . LEU A 1 261 ? 23.119 21.714 54.578 1.00 43.59 261 LEU A N 1
ATOM 2035 C CA . LEU A 1 261 ? 22.811 22.637 53.471 1.00 43.59 261 LEU A CA 1
ATOM 2036 C C . LEU A 1 261 ? 24.056 22.984 52.631 1.00 43.59 261 LEU A C 1
ATOM 2038 O O . LEU A 1 261 ? 24.003 22.972 51.408 1.00 43.59 261 LEU A O 1
ATOM 2042 N N . ILE A 1 262 ? 25.211 23.206 53.274 1.00 48.50 262 ILE A N 1
ATOM 2043 C CA . ILE A 1 262 ? 26.490 23.425 52.569 1.00 48.50 262 ILE A CA 1
ATOM 2044 C C . ILE A 1 262 ? 26.972 22.138 51.874 1.00 48.50 262 ILE A C 1
ATOM 2046 O O . ILE A 1 262 ? 27.629 22.203 50.837 1.00 48.50 262 ILE A O 1
ATOM 2050 N N . LYS A 1 263 ? 26.653 20.966 52.434 1.00 50.75 263 LYS A N 1
ATOM 2051 C CA . LYS A 1 263 ? 26.959 19.658 51.843 1.00 50.75 263 LYS A CA 1
ATOM 2052 C C . LYS A 1 263 ? 26.073 19.347 50.642 1.00 50.75 263 LYS A C 1
ATOM 2054 O O . LYS A 1 263 ? 26.609 18.874 49.659 1.00 50.75 263 LYS A O 1
ATOM 2059 N N . GLU A 1 264 ? 24.780 19.656 50.691 1.00 49.88 264 GLU A N 1
ATOM 2060 C CA . GLU A 1 264 ? 23.858 19.503 49.559 1.00 49.88 264 GLU A CA 1
ATOM 2061 C C . GLU A 1 264 ? 24.235 20.437 48.401 1.00 49.88 264 GLU A C 1
ATOM 2063 O O . GLU A 1 264 ? 24.272 19.995 47.254 1.00 49.88 264 GLU A O 1
ATOM 2068 N N . ASP A 1 265 ? 24.632 21.683 48.687 1.00 47.03 265 ASP A N 1
ATOM 2069 C CA . ASP A 1 265 ? 25.170 22.594 47.666 1.00 47.03 265 ASP A CA 1
ATOM 2070 C C . ASP A 1 265 ? 26.525 22.109 47.110 1.00 47.03 265 ASP A C 1
ATOM 2072 O O . ASP A 1 265 ? 26.780 22.204 45.907 1.00 47.03 265 ASP A O 1
ATOM 2076 N N . ALA A 1 266 ? 27.400 21.541 47.950 1.00 51.97 266 ALA A N 1
ATOM 2077 C CA . ALA A 1 266 ? 28.676 20.966 47.517 1.00 51.97 266 ALA A CA 1
ATOM 2078 C C . ALA A 1 266 ? 28.507 19.659 46.722 1.00 51.97 266 ALA A C 1
ATOM 2080 O O . ALA A 1 266 ? 29.233 19.446 45.751 1.00 51.97 266 ALA A O 1
ATOM 2081 N N . ASP A 1 267 ? 27.549 18.811 47.096 1.00 53.16 267 ASP A N 1
ATOM 2082 C CA . ASP A 1 267 ? 27.198 17.575 46.398 1.00 53.16 267 ASP A CA 1
ATOM 2083 C C . ASP A 1 267 ? 26.523 17.896 45.055 1.00 53.16 267 ASP A C 1
ATOM 2085 O O . ASP A 1 267 ? 26.868 17.276 44.055 1.00 53.16 267 ASP A O 1
ATOM 2089 N N . GLY A 1 268 ? 25.692 18.943 44.974 1.00 52.44 268 GLY A N 1
ATOM 2090 C CA . GLY A 1 268 ? 25.137 19.446 43.711 1.00 52.44 268 GLY A CA 1
ATOM 2091 C C . GLY A 1 268 ? 26.180 20.088 42.782 1.00 52.44 268 GLY A C 1
ATOM 2092 O O . GLY A 1 268 ? 26.111 19.939 41.560 1.00 52.44 268 GLY A O 1
ATOM 2093 N N . ILE A 1 269 ? 27.195 20.772 43.328 1.00 52.78 269 ILE A N 1
ATOM 2094 C CA . ILE A 1 269 ? 28.347 21.269 42.549 1.00 52.78 269 ILE A CA 1
ATOM 2095 C C . ILE A 1 269 ? 29.233 20.108 42.087 1.00 52.78 269 ILE A C 1
ATOM 2097 O O . ILE A 1 269 ? 29.728 20.134 40.961 1.00 52.78 269 ILE A O 1
ATOM 2101 N N . LYS A 1 270 ? 29.417 19.081 42.922 1.00 56.47 270 LYS A N 1
ATOM 2102 C CA . LYS A 1 270 ? 30.167 17.871 42.578 1.00 56.47 270 LYS A CA 1
ATOM 2103 C C . LYS A 1 270 ? 29.452 17.053 41.505 1.00 56.47 270 LYS A C 1
ATOM 2105 O O . LYS A 1 270 ? 30.097 16.681 40.540 1.00 56.47 270 LYS A O 1
ATOM 2110 N N . GLU A 1 271 ? 28.137 16.881 41.598 1.00 56.78 271 GLU A N 1
ATOM 2111 C CA . GLU A 1 271 ? 27.314 16.216 40.581 1.00 56.78 271 GLU A CA 1
ATOM 2112 C C . GLU A 1 271 ? 27.355 16.974 39.246 1.00 56.78 271 GLU A C 1
ATOM 2114 O O . GLU A 1 271 ? 27.553 16.372 38.194 1.00 56.78 271 GLU A O 1
ATOM 2119 N N . ARG A 1 272 ? 27.289 18.314 39.267 1.00 50.62 272 ARG A N 1
ATOM 2120 C CA . ARG A 1 272 ? 27.499 19.139 38.062 1.00 50.62 272 ARG A CA 1
ATOM 2121 C C . ARG A 1 272 ? 28.926 19.041 37.517 1.00 50.62 272 ARG A C 1
ATOM 2123 O O . ARG A 1 272 ? 29.099 19.029 36.304 1.00 50.62 272 ARG A O 1
ATOM 2130 N N . ALA A 1 273 ? 29.944 18.974 38.372 1.00 55.62 273 ALA A N 1
ATOM 2131 C CA . ALA A 1 273 ? 31.337 18.798 37.958 1.00 55.62 273 ALA A CA 1
ATOM 2132 C C . ALA A 1 273 ? 31.612 17.386 37.408 1.00 55.62 273 ALA A C 1
ATOM 2134 O O . ALA A 1 273 ? 32.404 17.242 36.478 1.00 55.62 273 ALA A O 1
ATOM 2135 N N . ASP A 1 274 ? 30.945 16.368 37.948 1.00 63.50 274 ASP A N 1
ATOM 2136 C CA . ASP A 1 274 ? 30.997 14.983 37.485 1.00 63.50 274 ASP A CA 1
ATOM 2137 C C . ASP A 1 274 ? 30.260 14.843 36.141 1.00 63.50 274 ASP A C 1
ATOM 2139 O O . ASP A 1 274 ? 30.822 14.265 35.215 1.00 63.50 274 ASP A O 1
ATOM 2143 N N . LEU A 1 275 ? 29.110 15.509 35.959 1.00 59.03 275 LEU A N 1
ATOM 2144 C CA . LEU A 1 275 ? 28.452 15.667 34.653 1.00 59.03 275 LEU A CA 1
ATOM 2145 C C . LEU A 1 275 ? 29.366 16.379 33.639 1.00 59.03 275 LEU A C 1
ATOM 2147 O O . LEU A 1 275 ? 29.491 15.935 32.502 1.00 59.03 275 LEU A O 1
ATOM 2151 N N . ILE A 1 276 ? 30.060 17.455 34.037 1.00 59.12 276 ILE A N 1
ATOM 2152 C CA . ILE A 1 276 ? 31.030 18.165 33.177 1.00 59.12 276 ILE A CA 1
ATOM 2153 C C . ILE A 1 276 ? 32.240 17.279 32.829 1.00 59.12 276 ILE A C 1
ATOM 2155 O O . ILE A 1 276 ? 32.781 17.419 31.735 1.00 59.12 276 ILE A O 1
ATOM 2159 N N . LYS A 1 277 ? 32.661 16.363 33.711 1.00 62.00 277 LYS A N 1
ATOM 2160 C CA . LYS A 1 277 ? 33.703 15.356 33.428 1.00 62.00 277 LYS A CA 1
ATOM 2161 C C . LYS A 1 277 ? 33.217 14.217 32.531 1.00 62.00 277 LYS A C 1
ATOM 2163 O O . LYS A 1 277 ? 34.015 13.693 31.760 1.00 62.00 277 LYS A O 1
ATOM 2168 N N . GLU A 1 278 ? 31.935 13.873 32.590 1.00 65.62 278 GLU A N 1
ATOM 2169 C CA . GLU A 1 278 ? 31.323 12.842 31.748 1.00 65.62 278 GLU A CA 1
ATOM 2170 C C . GLU A 1 278 ? 31.205 13.293 30.280 1.00 65.62 278 GLU A C 1
ATOM 2172 O O . GLU A 1 278 ? 31.305 12.473 29.369 1.00 65.62 278 GLU A O 1
ATOM 2177 N N . TYR A 1 279 ? 31.091 14.602 30.020 1.00 63.44 279 TYR A N 1
ATOM 2178 C CA . TYR A 1 279 ? 31.082 15.156 28.658 1.00 63.44 279 TYR A CA 1
ATOM 2179 C C . TYR A 1 279 ? 32.351 14.813 27.840 1.00 63.44 279 TYR A C 1
ATOM 2181 O O . TYR A 1 279 ? 32.202 14.295 26.733 1.00 63.44 279 TYR A O 1
ATOM 2189 N N . PRO A 1 280 ? 33.591 15.046 28.323 1.00 71.69 280 PRO A N 1
ATOM 2190 C CA . PRO A 1 280 ? 34.820 14.592 27.668 1.00 71.69 280 PRO A CA 1
ATOM 2191 C C . PRO A 1 280 ? 34.866 13.086 27.393 1.00 71.69 280 PRO A C 1
ATOM 2193 O O . PRO A 1 280 ? 35.289 12.683 26.309 1.00 71.69 280 PRO A O 1
ATOM 2196 N N . ASP A 1 281 ? 34.408 12.258 28.335 1.00 76.06 281 ASP A N 1
ATOM 2197 C CA . ASP A 1 281 ? 34.380 10.799 28.175 1.00 76.06 281 ASP A CA 1
ATOM 2198 C C . ASP A 1 281 ? 33.344 10.367 27.129 1.00 76.06 281 ASP A C 1
ATOM 2200 O O . ASP A 1 281 ? 33.611 9.484 26.312 1.00 76.06 281 ASP A O 1
ATOM 2204 N N . LEU A 1 282 ? 32.188 11.034 27.082 1.00 70.44 282 LEU A N 1
ATOM 2205 C CA . LEU A 1 282 ? 31.159 10.811 26.071 1.00 70.44 282 LEU A CA 1
ATOM 2206 C C . LEU A 1 282 ? 31.618 11.264 24.678 1.00 70.44 282 LEU A C 1
ATOM 2208 O O . LEU A 1 282 ? 31.372 10.558 23.700 1.00 70.44 282 LEU A O 1
ATOM 2212 N N . ILE A 1 283 ? 32.323 12.398 24.586 1.00 68.50 283 ILE A N 1
ATOM 2213 C CA . ILE A 1 283 ? 32.942 12.895 23.346 1.00 68.50 283 ILE A CA 1
ATOM 2214 C C . ILE A 1 283 ? 34.012 11.915 22.866 1.00 68.50 283 ILE A C 1
ATOM 2216 O O . ILE A 1 283 ? 34.032 11.567 21.688 1.00 68.50 283 ILE A O 1
ATOM 2220 N N . LYS A 1 284 ? 34.864 11.419 23.770 1.00 80.88 284 LYS A N 1
ATOM 2221 C CA . LYS A 1 284 ? 35.872 10.406 23.449 1.00 80.88 284 LYS A CA 1
ATOM 2222 C C . LYS A 1 284 ? 35.225 9.106 22.977 1.00 80.88 284 LYS A C 1
ATOM 2224 O O . LYS A 1 284 ? 35.625 8.578 21.950 1.00 80.88 284 LYS A O 1
ATOM 2229 N N . LYS A 1 285 ? 34.164 8.646 23.645 1.00 76.38 285 LYS A N 1
ATOM 2230 C CA . LYS A 1 285 ? 33.395 7.464 23.233 1.00 76.38 285 LYS A CA 1
ATOM 2231 C C . LYS A 1 285 ? 32.755 7.644 21.853 1.00 76.38 285 LYS A C 1
ATOM 2233 O O . LYS A 1 285 ? 32.765 6.710 21.059 1.00 76.38 285 LYS A O 1
ATOM 2238 N N . HIS A 1 286 ? 32.226 8.831 21.550 1.00 62.44 286 HIS A N 1
ATOM 2239 C CA . HIS A 1 286 ? 31.731 9.159 20.211 1.00 62.44 286 HIS A CA 1
ATOM 2240 C C . HIS A 1 286 ? 32.860 9.187 19.174 1.00 62.44 286 HIS A C 1
ATOM 2242 O O . HIS A 1 286 ? 32.682 8.655 18.085 1.00 62.44 286 HIS A O 1
ATOM 2248 N N . ALA A 1 287 ? 34.023 9.751 19.505 1.00 71.69 287 ALA A N 1
ATOM 2249 C CA . ALA A 1 287 ? 35.189 9.762 18.623 1.00 71.69 287 ALA A CA 1
ATOM 2250 C C . ALA A 1 287 ? 35.717 8.343 18.345 1.00 71.69 287 ALA A C 1
ATOM 2252 O O . ALA A 1 287 ? 36.021 8.022 17.198 1.00 71.69 287 ALA A O 1
ATOM 2253 N N . ASP A 1 288 ? 35.755 7.478 19.360 1.00 84.19 288 ASP A N 1
ATOM 2254 C CA . ASP A 1 288 ? 36.139 6.070 19.228 1.00 84.19 288 ASP A CA 1
ATOM 2255 C C . ASP A 1 288 ? 35.127 5.294 18.361 1.00 84.19 288 ASP A C 1
ATOM 2257 O O . ASP A 1 288 ? 35.530 4.516 17.499 1.00 84.19 288 ASP A O 1
ATOM 2261 N N . LEU A 1 289 ? 33.821 5.554 18.517 1.00 76.81 289 LEU A N 1
ATOM 2262 C CA . LEU A 1 289 ? 32.765 5.006 17.652 1.00 76.81 289 LEU A CA 1
ATOM 2263 C C . LEU A 1 289 ? 32.897 5.483 16.200 1.00 76.81 289 LEU A C 1
ATOM 2265 O O . LEU A 1 289 ? 32.761 4.682 15.279 1.00 76.81 289 LEU A O 1
ATOM 2269 N N . ILE A 1 290 ? 33.179 6.770 15.982 1.00 74.06 290 ILE A N 1
ATOM 2270 C CA . ILE A 1 290 ? 33.406 7.330 14.641 1.00 74.06 290 ILE A CA 1
ATOM 2271 C C . ILE A 1 290 ? 34.618 6.659 13.993 1.00 74.06 290 ILE A C 1
ATO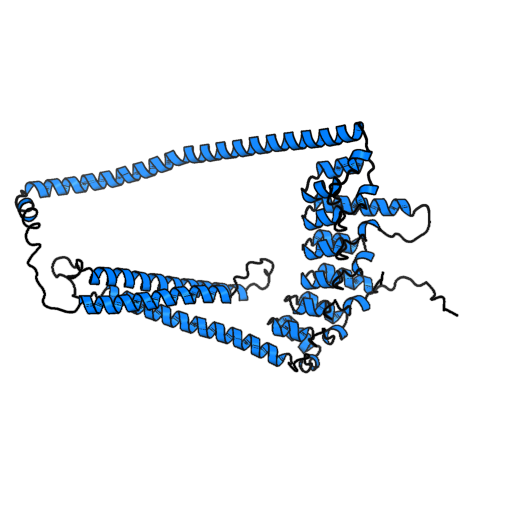M 2273 O O . ILE A 1 290 ? 34.532 6.233 12.844 1.00 74.06 290 ILE A O 1
ATOM 2277 N N . LYS A 1 291 ? 35.712 6.495 14.742 1.00 83.62 291 LYS A N 1
ATOM 2278 C CA . LYS A 1 291 ? 36.913 5.807 14.264 1.00 83.62 291 LYS A CA 1
ATOM 2279 C C . LYS A 1 291 ? 36.640 4.335 13.946 1.00 83.62 291 LYS A C 1
ATOM 2281 O O . LYS A 1 291 ? 37.052 3.851 12.901 1.00 83.62 291 LYS A O 1
ATOM 2286 N N . GLN A 1 292 ? 35.875 3.642 14.790 1.00 82.50 292 GLN A N 1
ATOM 2287 C CA . GLN A 1 292 ? 35.447 2.269 14.523 1.00 82.50 292 GLN A CA 1
ATOM 2288 C C . GLN A 1 292 ? 34.598 2.178 13.244 1.00 82.50 292 GLN A C 1
ATOM 2290 O O . GLN A 1 292 ? 34.764 1.249 12.455 1.00 82.50 292 GLN A O 1
ATOM 2295 N N . HIS A 1 293 ? 33.701 3.139 13.014 1.00 70.94 293 HIS A N 1
ATOM 2296 C CA . HIS A 1 293 ? 32.940 3.220 11.769 1.00 70.94 293 HIS A CA 1
ATOM 2297 C C . HIS A 1 293 ? 33.841 3.490 10.555 1.00 70.94 293 HIS A C 1
ATOM 2299 O O . HIS A 1 293 ? 33.617 2.886 9.509 1.00 70.94 293 HIS A O 1
ATOM 2305 N N . GLU A 1 294 ? 34.860 4.340 10.683 1.00 79.56 294 GLU A N 1
ATOM 2306 C CA . GLU A 1 294 ? 35.848 4.606 9.629 1.00 79.56 294 GLU A CA 1
ATOM 2307 C C . GLU A 1 294 ? 36.662 3.351 9.274 1.00 79.56 294 GLU A C 1
ATOM 2309 O O . GLU A 1 294 ? 36.773 3.004 8.096 1.00 79.56 294 GLU A O 1
ATOM 2314 N N . ASP A 1 295 ? 37.149 2.621 10.281 1.00 82.75 295 ASP A N 1
ATOM 2315 C CA . ASP A 1 295 ? 37.888 1.368 10.097 1.00 82.75 295 ASP A CA 1
ATOM 2316 C C . ASP A 1 295 ? 37.020 0.306 9.392 1.00 82.75 295 ASP A C 1
ATOM 2318 O O . ASP A 1 295 ? 37.464 -0.324 8.430 1.00 82.75 295 ASP A O 1
ATOM 2322 N N . LEU A 1 296 ? 35.746 0.174 9.787 1.00 74.94 296 LEU A N 1
ATOM 2323 C CA . LEU A 1 296 ? 34.781 -0.725 9.136 1.00 74.94 296 LEU A CA 1
ATOM 2324 C C . LEU A 1 296 ? 34.468 -0.318 7.687 1.00 74.94 296 LEU A C 1
ATOM 2326 O O . LEU A 1 296 ? 34.275 -1.176 6.823 1.00 74.94 296 LEU A O 1
ATOM 2330 N N . ILE A 1 297 ? 34.401 0.985 7.395 1.00 71.00 297 ILE A N 1
ATOM 2331 C CA . ILE A 1 297 ? 34.216 1.488 6.025 1.00 71.00 297 ILE A CA 1
ATOM 2332 C C . ILE A 1 297 ? 35.433 1.132 5.166 1.00 71.00 297 ILE A C 1
ATOM 2334 O O . ILE A 1 297 ? 35.266 0.709 4.019 1.00 71.00 297 ILE A O 1
ATOM 2338 N N . LYS A 1 298 ? 36.642 1.264 5.719 1.00 75.56 298 LYS A N 1
ATOM 2339 C CA . LYS A 1 298 ? 37.888 0.925 5.029 1.00 75.56 298 LYS A CA 1
ATOM 2340 C C . LYS A 1 298 ? 37.994 -0.573 4.744 1.00 75.56 298 LYS A C 1
ATOM 2342 O O . LYS A 1 298 ? 38.224 -0.943 3.598 1.00 75.56 298 LYS A O 1
ATOM 2347 N N . GLU A 1 299 ? 37.720 -1.424 5.733 1.00 79.06 299 GLU A N 1
ATOM 2348 C CA . GLU A 1 299 ? 37.675 -2.882 5.554 1.00 79.06 299 GLU A CA 1
ATOM 2349 C C . GLU A 1 299 ? 36.668 -3.278 4.462 1.00 79.06 299 GLU A C 1
ATOM 2351 O O . GLU A 1 299 ? 36.975 -4.054 3.555 1.00 79.06 299 GLU A O 1
ATOM 2356 N N . ARG A 1 300 ? 35.472 -2.676 4.479 1.00 69.50 300 ARG A N 1
ATOM 2357 C CA . ARG A 1 300 ? 34.455 -2.917 3.450 1.00 69.50 300 ARG A CA 1
ATOM 2358 C C . ARG A 1 300 ? 34.909 -2.458 2.061 1.00 69.50 300 ARG A C 1
ATOM 2360 O O . ARG A 1 300 ? 34.591 -3.124 1.077 1.00 69.50 300 ARG A O 1
ATOM 2367 N N . SER A 1 301 ? 35.625 -1.340 1.966 1.00 69.75 301 SER A N 1
ATOM 2368 C CA . SER A 1 301 ? 36.214 -0.851 0.713 1.00 69.75 301 SER A CA 1
ATOM 2369 C C . SER A 1 301 ? 37.250 -1.831 0.156 1.00 69.75 301 SER A C 1
ATOM 2371 O O . SER A 1 301 ? 37.215 -2.143 -1.036 1.00 69.75 301 SER A O 1
ATOM 2373 N N . ASP A 1 302 ? 38.135 -2.348 1.009 1.00 75.75 302 ASP A N 1
ATOM 2374 C CA . ASP A 1 302 ? 39.175 -3.301 0.613 1.00 75.75 302 ASP A CA 1
ATOM 2375 C C . ASP A 1 302 ? 38.562 -4.623 0.115 1.00 75.75 302 ASP A C 1
ATOM 2377 O O . ASP A 1 302 ? 38.938 -5.107 -0.953 1.00 75.75 302 ASP A O 1
ATOM 2381 N N . LEU A 1 303 ? 37.525 -5.133 0.792 1.00 73.94 303 LEU A N 1
ATOM 2382 C CA . LEU A 1 303 ? 36.768 -6.316 0.352 1.00 73.94 303 LEU A CA 1
ATOM 2383 C C . LEU A 1 303 ? 36.050 -6.107 -0.992 1.00 73.94 303 LEU A C 1
ATOM 2385 O O . LEU A 1 303 ? 35.994 -7.016 -1.821 1.00 73.94 303 LEU A O 1
ATOM 2389 N N . ILE A 1 304 ? 35.487 -4.916 -1.237 1.00 69.25 304 ILE A N 1
ATOM 2390 C CA . ILE A 1 304 ? 34.877 -4.587 -2.537 1.00 69.25 304 ILE A CA 1
ATOM 2391 C C . ILE A 1 304 ? 35.947 -4.600 -3.628 1.00 69.25 304 ILE A C 1
ATOM 2393 O O . ILE A 1 304 ? 35.710 -5.139 -4.710 1.00 69.25 304 ILE A O 1
ATOM 2397 N N . LYS A 1 305 ? 37.126 -4.036 -3.351 1.00 71.00 305 LYS A N 1
ATOM 2398 C CA . LYS A 1 305 ? 38.238 -4.014 -4.300 1.00 71.00 305 LYS A CA 1
ATOM 2399 C C . LYS A 1 305 ? 38.698 -5.432 -4.641 1.00 71.00 305 LYS A C 1
ATOM 2401 O O . LYS A 1 305 ? 38.699 -5.776 -5.821 1.00 71.00 305 LYS A O 1
ATOM 2406 N N . GLU A 1 306 ? 38.952 -6.262 -3.629 1.00 76.56 306 GLU A N 1
ATOM 2407 C CA . GLU A 1 306 ? 39.312 -7.677 -3.787 1.00 76.56 306 GLU A CA 1
ATOM 2408 C C . GLU A 1 306 ? 38.275 -8.432 -4.625 1.00 76.56 306 GLU A C 1
ATOM 2410 O O . GLU A 1 306 ? 38.618 -9.077 -5.615 1.00 76.56 306 GLU A O 1
ATOM 2415 N N . ARG A 1 307 ? 36.982 -8.278 -4.308 1.00 70.19 307 ARG A N 1
ATOM 2416 C CA . ARG A 1 307 ? 35.900 -8.898 -5.083 1.00 70.19 307 ARG A CA 1
ATOM 2417 C C . ARG A 1 307 ? 35.928 -8.464 -6.547 1.00 70.19 307 ARG A C 1
ATOM 2419 O O . ARG A 1 307 ? 35.714 -9.291 -7.431 1.00 70.19 307 ARG A O 1
ATOM 2426 N N . THR A 1 308 ? 36.172 -7.183 -6.820 1.00 69.25 308 THR A N 1
ATOM 2427 C CA . THR A 1 308 ? 36.234 -6.697 -8.202 1.00 69.25 308 THR A CA 1
ATOM 2428 C C . THR A 1 308 ? 37.472 -7.171 -8.957 1.00 69.25 308 THR A C 1
ATOM 2430 O O . THR A 1 308 ? 37.390 -7.341 -10.171 1.00 69.25 308 THR A O 1
ATOM 2433 N N . ASP A 1 309 ? 38.590 -7.393 -8.270 1.00 76.12 309 ASP A N 1
ATOM 2434 C CA . ASP A 1 309 ? 39.813 -7.923 -8.875 1.00 76.12 309 ASP A CA 1
ATOM 2435 C C . ASP A 1 309 ? 39.670 -9.428 -9.167 1.00 76.12 309 ASP A C 1
ATOM 2437 O O . ASP A 1 309 ? 40.049 -9.878 -10.246 1.00 76.12 309 ASP A O 1
ATOM 2441 N N . LEU A 1 310 ? 38.990 -10.183 -8.294 1.00 74.75 310 LEU A N 1
ATOM 2442 C CA . LEU A 1 310 ? 38.626 -11.583 -8.550 1.00 74.75 310 LEU A CA 1
ATOM 2443 C C . LEU A 1 310 ? 37.719 -11.742 -9.777 1.00 74.75 310 LEU A C 1
ATOM 2445 O O . LEU A 1 310 ? 37.918 -12.659 -10.568 1.00 74.75 310 LEU A O 1
ATOM 2449 N N . ILE A 1 311 ? 36.741 -10.848 -9.970 1.00 68.62 311 ILE A N 1
ATOM 2450 C CA . ILE A 1 311 ? 35.871 -10.877 -11.161 1.00 68.62 311 ILE A CA 1
ATOM 2451 C C . ILE A 1 311 ? 36.701 -10.716 -12.444 1.00 68.62 311 ILE A C 1
ATOM 2453 O O . ILE A 1 311 ? 36.473 -11.446 -13.408 1.00 68.62 311 ILE A O 1
ATOM 2457 N N . LYS A 1 312 ? 37.699 -9.820 -12.438 1.00 69.75 312 LYS A N 1
ATOM 2458 C CA . LYS A 1 312 ? 38.617 -9.644 -13.574 1.00 69.75 312 LYS A CA 1
ATOM 2459 C C . LYS A 1 312 ? 39.461 -10.891 -13.820 1.00 69.75 312 LYS A C 1
ATOM 2461 O O . LYS A 1 312 ? 39.544 -11.346 -14.955 1.00 69.75 312 LYS A O 1
ATOM 2466 N N . GLN A 1 313 ? 40.035 -11.467 -12.765 1.00 71.62 313 GLN A N 1
ATOM 2467 C CA . GLN A 1 313 ? 40.871 -12.661 -12.882 1.00 71.62 313 GLN A CA 1
ATOM 2468 C C . GLN A 1 313 ? 40.084 -13.857 -13.441 1.00 71.62 313 GLN A C 1
ATOM 2470 O O . GLN A 1 313 ? 40.530 -14.509 -14.382 1.00 71.62 313 GLN A O 1
ATOM 2475 N N . VAL A 1 314 ? 38.877 -14.112 -12.921 1.00 68.19 314 VAL A N 1
ATOM 2476 C CA . VAL A 1 314 ? 38.010 -15.212 -13.387 1.00 68.19 314 VAL A CA 1
ATOM 2477 C C . VAL A 1 314 ? 37.673 -15.071 -14.874 1.00 68.19 314 VAL A C 1
ATOM 2479 O O . VAL A 1 314 ? 37.580 -16.073 -15.585 1.00 68.19 314 VAL A O 1
ATOM 2482 N N . LYS A 1 315 ? 37.522 -13.836 -15.360 1.00 64.50 315 LYS A N 1
ATOM 2483 C CA . LYS A 1 315 ? 37.310 -13.557 -16.779 1.00 64.50 315 LYS A CA 1
ATOM 2484 C C . LYS A 1 315 ? 38.559 -13.793 -17.626 1.00 64.50 315 LYS A C 1
ATOM 2486 O O . LYS A 1 315 ? 38.433 -14.387 -18.694 1.00 64.50 315 LYS A O 1
ATOM 2491 N N . GLU A 1 316 ? 39.722 -13.305 -17.187 1.00 69.44 316 GLU A N 1
ATOM 2492 C CA . GLU A 1 316 ? 41.001 -13.489 -17.895 1.00 69.44 316 GLU A CA 1
ATOM 2493 C C . GLU A 1 316 ? 41.329 -14.976 -18.078 1.00 69.44 316 GLU A C 1
ATOM 2495 O O . GLU A 1 316 ? 41.868 -15.368 -19.112 1.00 69.44 316 GLU A O 1
ATOM 2500 N N . GLU A 1 317 ? 40.938 -15.809 -17.111 1.00 72.00 317 GLU A N 1
ATOM 2501 C CA . GLU A 1 317 ? 41.066 -17.263 -17.195 1.00 72.00 317 GLU A CA 1
ATOM 2502 C C . GLU A 1 317 ? 40.045 -17.891 -18.160 1.00 72.00 317 GLU A C 1
ATOM 2504 O O . GLU A 1 317 ? 40.423 -18.714 -18.996 1.00 72.00 317 GLU A O 1
ATOM 2509 N N . ASN A 1 318 ? 38.755 -17.530 -18.065 1.00 66.81 318 ASN A N 1
ATOM 2510 C CA . ASN A 1 318 ? 37.729 -17.967 -19.017 1.00 66.81 318 ASN A CA 1
ATOM 2511 C C . ASN A 1 318 ? 36.446 -17.104 -18.936 1.00 66.81 318 ASN A C 1
ATOM 2513 O O . ASN A 1 318 ? 35.714 -17.191 -17.943 1.00 66.81 318 ASN A O 1
ATOM 2517 N N . PRO A 1 319 ? 36.061 -16.367 -19.996 1.00 65.31 319 PRO A N 1
ATOM 2518 C CA . PRO A 1 319 ? 34.862 -15.522 -19.987 1.00 65.31 319 PRO A CA 1
ATOM 2519 C C . PRO A 1 319 ? 33.556 -16.312 -19.787 1.00 65.31 319 PRO A C 1
ATOM 2521 O O . PRO A 1 319 ? 32.594 -15.784 -19.230 1.00 65.31 319 PRO A O 1
ATOM 2524 N N . ASN A 1 320 ? 33.523 -17.602 -20.141 1.00 66.94 320 ASN A N 1
ATOM 2525 C CA . ASN A 1 320 ? 32.344 -18.450 -19.937 1.00 66.94 320 ASN A CA 1
ATOM 2526 C C . ASN A 1 320 ? 32.064 -18.753 -18.455 1.00 66.94 320 ASN A C 1
ATOM 2528 O O . ASN A 1 320 ? 30.947 -19.144 -18.119 1.00 66.94 320 ASN A O 1
ATOM 2532 N N . HIS A 1 321 ? 33.025 -18.556 -17.544 1.00 69.19 321 HIS A N 1
ATOM 2533 C CA . HIS A 1 321 ? 32.788 -18.735 -16.107 1.00 69.19 321 HIS A CA 1
ATOM 2534 C C . HIS A 1 321 ? 31.825 -17.682 -15.533 1.00 69.19 321 HIS A C 1
ATOM 2536 O O . HIS A 1 321 ? 31.096 -17.978 -14.586 1.00 69.19 321 HIS A O 1
ATOM 2542 N N . LEU A 1 322 ? 31.743 -16.488 -16.137 1.00 66.62 322 LEU A N 1
ATOM 2543 C CA . LEU A 1 322 ? 30.782 -15.446 -15.745 1.00 66.62 322 LEU A CA 1
ATOM 2544 C C . LEU A 1 322 ? 29.333 -15.777 -16.145 1.00 66.62 322 LEU A C 1
ATOM 2546 O O . LEU A 1 322 ? 28.394 -15.235 -15.557 1.00 66.62 322 LEU A O 1
ATOM 2550 N N . LEU A 1 323 ? 29.146 -16.709 -17.088 1.00 67.88 323 LEU A N 1
ATOM 2551 C CA . LEU A 1 323 ? 27.842 -17.283 -17.444 1.00 67.88 323 LEU A CA 1
ATOM 2552 C C . LEU A 1 323 ? 27.396 -18.379 -16.459 1.00 67.88 323 LEU A C 1
ATOM 2554 O O . LEU A 1 323 ? 26.280 -18.891 -16.561 1.00 67.88 323 LEU A O 1
ATOM 2558 N N . GLY A 1 324 ? 28.255 -18.744 -15.499 1.00 70.62 324 GLY A N 1
ATOM 2559 C CA . GLY A 1 324 ? 27.957 -19.728 -14.469 1.00 70.62 324 GLY A CA 1
ATOM 2560 C C . GLY A 1 324 ? 26.708 -19.362 -13.664 1.00 70.62 324 GLY A C 1
ATOM 2561 O O . GLY A 1 324 ? 26.524 -18.225 -13.223 1.00 70.62 324 GLY A O 1
ATOM 2562 N N . MET A 1 325 ? 25.843 -20.353 -13.453 1.00 79.50 325 MET A N 1
ATOM 2563 C CA . MET A 1 325 ? 24.592 -20.192 -12.716 1.00 79.50 325 MET A CA 1
ATOM 2564 C C . MET A 1 325 ? 24.667 -20.912 -11.372 1.00 79.50 325 MET A C 1
ATOM 2566 O O . MET A 1 325 ? 25.171 -22.028 -11.257 1.00 79.50 325 MET A O 1
ATOM 2570 N N . THR A 1 326 ? 24.109 -20.286 -10.340 1.00 82.62 326 THR A N 1
ATOM 2571 C CA . THR A 1 326 ? 23.836 -20.973 -9.066 1.00 82.62 326 THR A CA 1
ATOM 2572 C C . THR A 1 326 ? 22.796 -22.093 -9.258 1.00 82.62 326 THR A C 1
ATOM 2574 O O . THR A 1 326 ? 22.057 -22.064 -10.243 1.00 82.62 326 THR A O 1
ATOM 2577 N N . PRO A 1 327 ? 22.614 -23.021 -8.294 1.00 78.25 327 PRO A N 1
ATOM 2578 C CA . PRO A 1 327 ? 21.547 -24.032 -8.357 1.00 78.25 327 PRO A CA 1
ATOM 2579 C C . PRO A 1 327 ? 20.133 -23.450 -8.516 1.00 78.25 327 PRO A C 1
ATOM 2581 O O . PRO A 1 327 ? 19.229 -24.112 -9.008 1.00 78.25 327 PRO A O 1
ATOM 2584 N N . MET A 1 328 ? 19.942 -22.191 -8.112 1.00 80.88 328 MET A N 1
ATOM 2585 C CA . MET A 1 328 ? 18.688 -21.447 -8.263 1.00 80.88 328 MET A CA 1
ATOM 2586 C C . MET A 1 328 ? 18.603 -20.686 -9.597 1.00 80.88 328 MET A C 1
ATOM 2588 O O . MET A 1 328 ? 17.710 -19.859 -9.780 1.00 80.88 328 MET A O 1
ATOM 2592 N N . GLY A 1 329 ? 19.547 -20.898 -10.511 1.00 82.06 329 GLY A N 1
ATOM 2593 C CA . GLY A 1 329 ? 19.626 -20.232 -11.807 1.00 82.06 329 GLY A CA 1
ATOM 2594 C C . GLY A 1 329 ? 20.086 -18.770 -11.760 1.00 82.06 329 GLY A C 1
ATOM 2595 O O . GLY A 1 329 ? 19.993 -18.071 -12.759 1.00 82.06 329 GLY A O 1
ATOM 2596 N N . ASN A 1 330 ? 20.556 -18.253 -10.621 1.00 84.50 330 ASN A N 1
ATOM 2597 C CA . ASN A 1 330 ? 21.040 -16.867 -10.567 1.00 84.50 330 ASN A CA 1
ATOM 2598 C C . ASN A 1 330 ? 22.421 -16.755 -11.219 1.00 84.50 330 ASN A C 1
ATOM 2600 O O . ASN A 1 330 ? 23.336 -17.475 -10.812 1.00 84.50 330 ASN A O 1
ATOM 2604 N N . THR A 1 331 ? 22.552 -15.824 -12.161 1.00 84.69 331 THR A N 1
ATOM 2605 C CA . THR A 1 331 ? 23.832 -15.360 -12.723 1.00 84.69 331 THR A CA 1
ATOM 2606 C C . THR A 1 331 ? 24.488 -14.319 -11.809 1.00 84.69 331 THR A C 1
ATOM 2608 O O . THR A 1 331 ? 23.870 -13.825 -10.858 1.00 84.69 331 THR A O 1
ATOM 2611 N N . VAL A 1 332 ? 25.721 -13.918 -12.130 1.00 81.25 332 VAL A N 1
ATOM 2612 C CA . VAL A 1 332 ? 26.428 -12.826 -11.436 1.00 81.25 332 VAL A CA 1
ATOM 2613 C C . VAL A 1 332 ? 25.595 -11.536 -11.417 1.00 81.25 332 VAL A C 1
ATOM 2615 O O . VAL A 1 332 ? 25.502 -10.881 -10.379 1.00 81.25 332 VAL A O 1
ATOM 2618 N N . PHE A 1 333 ? 24.895 -11.232 -12.515 1.00 84.38 333 PHE A N 1
ATOM 2619 C CA . PHE A 1 333 ? 24.003 -10.075 -12.640 1.00 84.38 333 PHE A CA 1
ATOM 2620 C C . PHE A 1 333 ? 22.838 -10.110 -11.642 1.00 84.38 333 PHE A C 1
ATOM 2622 O O . PHE A 1 333 ? 22.563 -9.111 -10.982 1.00 84.38 333 PHE A O 1
ATOM 2629 N N . HIS A 1 334 ? 22.194 -11.267 -11.459 1.00 86.69 334 HIS A N 1
ATOM 2630 C CA . HIS A 1 334 ? 21.118 -11.428 -10.475 1.00 86.69 334 HIS A CA 1
ATOM 2631 C C . HIS A 1 334 ? 21.615 -11.171 -9.047 1.00 86.69 334 HIS A C 1
ATOM 2633 O O . HIS A 1 334 ? 20.930 -10.536 -8.247 1.00 86.69 334 HIS A O 1
ATOM 2639 N N . LEU A 1 335 ? 22.815 -11.658 -8.718 1.00 84.31 335 LEU A N 1
ATOM 2640 C CA . LEU A 1 335 ? 23.405 -11.496 -7.389 1.00 84.31 335 LEU A CA 1
ATOM 2641 C C . LEU A 1 335 ? 23.849 -10.050 -7.139 1.00 84.31 335 LEU A C 1
ATOM 2643 O O . LEU A 1 335 ? 23.578 -9.509 -6.066 1.00 84.31 335 LEU A O 1
ATOM 2647 N N . ALA A 1 336 ? 24.484 -9.412 -8.124 1.00 86.06 336 ALA A N 1
ATOM 2648 C CA . ALA A 1 336 ? 24.902 -8.016 -8.039 1.00 86.06 336 ALA A CA 1
ATOM 2649 C C . ALA A 1 336 ? 23.689 -7.074 -7.934 1.00 86.06 336 ALA A C 1
ATOM 2651 O O . ALA A 1 336 ? 23.653 -6.224 -7.042 1.00 86.06 336 ALA A O 1
ATOM 2652 N N . ALA A 1 337 ? 22.650 -7.307 -8.744 1.00 89.06 337 ALA A N 1
ATOM 2653 C CA . ALA A 1 337 ? 21.374 -6.600 -8.674 1.00 89.06 337 ALA A CA 1
ATOM 2654 C C . ALA A 1 337 ? 20.659 -6.804 -7.332 1.00 89.06 337 ALA A C 1
ATOM 2656 O O . ALA A 1 337 ? 20.081 -5.864 -6.804 1.00 89.06 337 ALA A O 1
ATOM 2657 N N . LYS A 1 338 ? 20.716 -8.004 -6.739 1.00 86.69 338 LYS A N 1
ATOM 2658 C CA . LYS A 1 338 ? 20.110 -8.268 -5.425 1.00 86.69 338 LYS A CA 1
ATOM 2659 C C . LYS A 1 338 ? 20.771 -7.453 -4.317 1.00 86.69 338 LYS A C 1
ATOM 2661 O O . LYS A 1 338 ? 20.074 -6.883 -3.481 1.00 86.69 338 LYS A O 1
ATOM 2666 N N . VAL A 1 339 ? 22.104 -7.439 -4.307 1.00 85.00 339 VAL A N 1
ATOM 2667 C CA . VAL A 1 339 ? 22.917 -6.789 -3.268 1.00 85.00 339 VAL A CA 1
ATOM 2668 C C . VAL A 1 339 ? 22.972 -5.268 -3.451 1.00 85.00 339 VAL A C 1
ATOM 2670 O O . VAL A 1 339 ? 23.098 -4.555 -2.460 1.00 85.00 339 VAL A O 1
ATOM 2673 N N . GLY A 1 340 ? 22.841 -4.768 -4.682 1.00 84.75 340 GLY A N 1
ATOM 2674 C CA . GLY A 1 340 ? 23.002 -3.344 -4.991 1.00 84.75 340 GLY A CA 1
ATOM 2675 C C . GLY A 1 340 ? 24.440 -2.954 -5.338 1.00 84.75 340 GLY A C 1
ATOM 2676 O O . GLY A 1 340 ? 24.831 -1.802 -5.163 1.00 84.75 340 GLY A O 1
ATOM 2677 N N . ASP A 1 341 ? 25.252 -3.908 -5.800 1.00 81.06 341 ASP A N 1
ATOM 2678 C CA . ASP A 1 341 ? 26.667 -3.682 -6.103 1.00 81.06 341 ASP A CA 1
ATOM 2679 C C . ASP A 1 341 ? 26.850 -3.093 -7.510 1.00 81.06 341 ASP A C 1
ATOM 2681 O O . ASP A 1 341 ? 27.069 -3.817 -8.482 1.00 81.06 341 ASP A O 1
ATOM 2685 N N . TRP A 1 342 ? 26.739 -1.763 -7.607 1.00 83.88 342 TRP A N 1
ATOM 2686 C CA . TRP A 1 342 ? 26.892 -1.007 -8.856 1.00 83.88 342 TRP A CA 1
ATOM 2687 C C . TRP A 1 342 ? 28.195 -1.330 -9.600 1.00 83.88 342 TRP A C 1
ATOM 2689 O O . TRP A 1 342 ? 28.159 -1.597 -10.796 1.00 83.88 342 TRP A O 1
ATOM 2699 N N . ASN A 1 343 ? 29.330 -1.341 -8.894 1.00 82.19 343 ASN A N 1
ATOM 2700 C CA . ASN A 1 343 ? 30.650 -1.490 -9.512 1.00 82.19 343 ASN A CA 1
ATOM 2701 C C . ASN A 1 343 ? 30.794 -2.848 -10.205 1.00 82.19 343 ASN A C 1
ATOM 2703 O O . ASN A 1 343 ? 31.415 -2.949 -11.260 1.00 82.19 343 ASN A O 1
ATOM 2707 N N . SER A 1 344 ? 30.222 -3.891 -9.601 1.00 77.94 344 SER A N 1
ATOM 2708 C CA . SER A 1 344 ? 30.190 -5.222 -10.201 1.00 77.94 344 SER A CA 1
ATOM 2709 C C . SER A 1 344 ? 29.241 -5.280 -11.400 1.00 77.94 344 SER A C 1
ATOM 2711 O O . SER A 1 344 ? 29.570 -5.929 -12.384 1.00 77.94 344 SER A O 1
ATOM 2713 N N . VAL A 1 345 ? 28.088 -4.597 -11.362 1.00 83.12 345 VAL A N 1
ATOM 2714 C CA . VAL A 1 345 ? 27.162 -4.549 -12.512 1.00 83.12 345 VAL A CA 1
ATOM 2715 C C . VAL A 1 345 ? 27.796 -3.843 -13.711 1.00 83.12 345 VAL A C 1
ATOM 2717 O O . VAL A 1 345 ? 27.758 -4.381 -14.812 1.00 83.12 345 VAL A O 1
ATOM 2720 N N . GLU A 1 346 ? 28.390 -2.669 -13.495 1.00 83.94 346 GLU A N 1
ATOM 2721 C CA . GLU A 1 346 ? 29.034 -1.868 -14.544 1.00 83.94 346 GLU A CA 1
ATOM 2722 C C . GLU A 1 346 ? 30.183 -2.643 -15.200 1.00 83.94 346 GLU A C 1
ATOM 2724 O O . GLU A 1 346 ? 30.184 -2.847 -16.411 1.00 83.94 346 GLU A O 1
ATOM 2729 N N . LYS A 1 347 ? 31.093 -3.196 -14.385 1.00 75.62 347 LYS A N 1
ATOM 2730 C CA . LYS A 1 347 ? 32.233 -3.973 -14.887 1.00 75.62 347 LYS A CA 1
ATOM 2731 C C . LYS A 1 347 ? 31.804 -5.224 -15.647 1.00 75.62 347 LYS A C 1
ATOM 2733 O O . LYS A 1 347 ? 32.337 -5.474 -16.712 1.00 75.62 347 LYS A O 1
ATOM 2738 N N . VAL A 1 348 ? 30.843 -6.001 -15.139 1.00 75.88 348 VAL A N 1
ATOM 2739 C CA . VAL A 1 348 ? 30.409 -7.229 -15.834 1.00 75.88 348 VAL A CA 1
ATOM 2740 C C . VAL A 1 348 ? 29.650 -6.892 -17.130 1.00 75.88 348 VAL A C 1
ATOM 2742 O O . VAL A 1 348 ? 29.654 -7.693 -18.063 1.00 75.88 348 VAL A O 1
ATOM 2745 N N . TYR A 1 349 ? 29.020 -5.713 -17.225 1.00 76.94 349 TYR A N 1
ATOM 2746 C CA . TYR A 1 349 ? 28.355 -5.261 -18.452 1.00 76.94 349 TYR A CA 1
ATOM 2747 C C . TYR A 1 349 ? 29.343 -4.868 -19.561 1.00 76.94 349 TYR A C 1
ATOM 2749 O O . TYR A 1 349 ? 29.195 -5.330 -20.693 1.00 76.94 349 TYR A O 1
ATOM 2757 N N . ASP A 1 350 ? 30.358 -4.056 -19.236 1.00 70.38 350 ASP A N 1
ATOM 2758 C CA . ASP A 1 350 ? 31.361 -3.541 -20.190 1.00 70.38 350 ASP A CA 1
ATOM 2759 C C . ASP A 1 350 ? 32.159 -4.654 -20.893 1.00 70.38 350 ASP A C 1
ATOM 2761 O O . ASP A 1 350 ? 32.809 -4.452 -21.918 1.00 70.38 350 ASP A O 1
ATOM 2765 N N . GLU A 1 351 ? 32.082 -5.867 -20.360 1.00 64.25 351 GLU A N 1
ATOM 2766 C CA . GLU A 1 351 ? 32.837 -7.033 -20.786 1.00 64.25 351 GLU A CA 1
ATOM 2767 C C . GLU A 1 351 ? 32.090 -7.925 -21.802 1.00 64.25 351 GLU A C 1
ATOM 2769 O O . GLU A 1 351 ? 32.458 -9.083 -21.980 1.00 64.25 351 GLU A O 1
ATOM 2774 N N . GLN A 1 352 ? 31.106 -7.357 -22.519 1.00 59.31 352 GLN A N 1
ATOM 2775 C CA . GLN A 1 352 ? 30.348 -7.943 -23.648 1.00 59.31 352 GLN A CA 1
ATOM 2776 C C . GLN A 1 352 ? 29.346 -9.059 -23.306 1.00 59.31 352 GLN A C 1
ATOM 2778 O O . GLN A 1 352 ? 29.136 -9.993 -24.079 1.00 59.31 352 GLN A O 1
ATOM 2783 N N . CYS A 1 353 ? 28.655 -8.951 -22.176 1.00 62.91 353 CYS A N 1
ATOM 2784 C CA . CYS A 1 353 ? 27.638 -9.926 -21.781 1.00 62.91 353 CYS A CA 1
ATOM 2785 C C . CYS A 1 353 ? 26.200 -9.415 -21.984 1.00 62.91 353 CYS A C 1
ATOM 2787 O O . CYS A 1 353 ? 25.385 -9.452 -21.064 1.00 62.91 353 CYS A O 1
ATOM 2789 N N . GLU A 1 354 ? 25.855 -8.957 -23.191 1.00 70.44 354 GLU A N 1
ATOM 2790 C CA . GLU A 1 354 ? 24.471 -8.570 -23.528 1.00 70.44 354 GLU A CA 1
ATOM 2791 C C . GLU A 1 354 ? 23.490 -9.738 -23.325 1.00 70.44 354 GLU A C 1
ATOM 2793 O O . GLU A 1 354 ? 22.380 -9.559 -22.823 1.00 70.44 354 GLU A O 1
ATOM 2798 N N . SER A 1 355 ? 23.952 -10.964 -23.583 1.00 73.31 355 SER A N 1
ATOM 2799 C CA . SER A 1 355 ? 23.208 -12.202 -23.338 1.00 73.31 355 SER A CA 1
ATOM 2800 C C . SER A 1 355 ? 22.781 -12.387 -21.875 1.00 73.31 355 SER A C 1
ATOM 2802 O O . SER A 1 355 ? 21.734 -12.984 -21.627 1.00 73.31 355 SER A O 1
ATOM 2804 N N . LEU A 1 356 ? 23.520 -11.837 -20.898 1.00 76.75 356 LEU A N 1
ATOM 2805 C CA . LEU A 1 356 ? 23.165 -11.922 -19.475 1.00 76.75 356 LEU A CA 1
ATOM 2806 C C . LEU A 1 356 ? 21.933 -11.082 -19.115 1.00 76.75 356 LEU A C 1
ATOM 2808 O O . LEU A 1 356 ? 21.285 -11.387 -18.111 1.00 76.75 356 LEU A O 1
ATOM 2812 N N . LEU A 1 357 ? 21.593 -10.051 -19.903 1.00 81.31 357 LEU A N 1
ATOM 2813 C CA . LEU A 1 357 ? 20.413 -9.213 -19.656 1.00 81.31 357 LEU A CA 1
ATOM 2814 C C . LEU A 1 357 ? 19.108 -10.002 -19.822 1.00 81.31 357 LEU A C 1
ATOM 2816 O O . LEU A 1 357 ? 18.160 -9.787 -19.065 1.00 81.31 357 LEU A O 1
ATOM 2820 N N . ALA A 1 358 ? 19.081 -10.929 -20.784 1.00 82.88 358 ALA A N 1
ATOM 2821 C CA . ALA A 1 358 ? 17.920 -11.757 -21.101 1.00 82.88 358 ALA A CA 1
ATOM 2822 C C . ALA A 1 358 ? 17.841 -13.050 -20.269 1.00 82.88 358 ALA A C 1
ATOM 2824 O O . ALA A 1 358 ? 16.826 -13.744 -20.299 1.00 82.88 358 ALA A O 1
ATOM 2825 N N . MET A 1 359 ? 18.898 -13.406 -19.529 1.00 83.88 359 MET A N 1
ATOM 2826 C CA . MET A 1 359 ? 18.901 -14.630 -18.729 1.00 83.88 359 MET A CA 1
ATOM 2827 C C . MET A 1 359 ? 17.948 -14.524 -17.541 1.00 83.88 359 MET A C 1
ATOM 2829 O O . MET A 1 359 ? 17.967 -13.549 -16.788 1.00 83.88 359 MET A O 1
ATOM 2833 N N . THR A 1 360 ? 17.179 -15.588 -17.328 1.00 88.94 360 THR A N 1
ATOM 2834 C CA . THR A 1 360 ? 16.255 -15.715 -16.203 1.00 88.94 360 THR A CA 1
ATOM 2835 C C . THR A 1 360 ? 16.724 -16.759 -15.204 1.00 88.94 360 THR A C 1
ATOM 2837 O O . THR A 1 360 ? 17.254 -17.807 -15.581 1.00 88.94 360 THR A O 1
ATOM 2840 N N . ASN A 1 361 ? 16.470 -16.518 -13.922 1.00 89.25 361 ASN A N 1
ATOM 2841 C CA . ASN A 1 361 ? 16.695 -17.515 -12.880 1.00 89.25 361 ASN A CA 1
ATOM 2842 C C . ASN A 1 361 ? 15.584 -18.586 -12.830 1.00 89.25 361 ASN A C 1
ATOM 2844 O O . ASN A 1 361 ? 14.643 -18.579 -13.621 1.00 89.25 361 ASN A O 1
ATOM 2848 N N . SER A 1 362 ? 15.652 -19.495 -11.851 1.00 89.38 362 SER A N 1
ATOM 2849 C CA . SER A 1 362 ? 14.640 -20.549 -11.636 1.00 89.38 362 SER A CA 1
ATOM 2850 C C . SER A 1 362 ? 13.215 -20.043 -11.384 1.00 89.38 362 SER A C 1
ATOM 2852 O O . SER A 1 362 ? 12.291 -20.845 -11.440 1.00 89.38 362 SER A O 1
ATOM 2854 N N . LYS A 1 363 ? 13.024 -18.746 -11.104 1.00 87.50 363 LYS A N 1
ATOM 2855 C CA . LYS A 1 363 ? 11.717 -18.088 -10.951 1.00 87.50 363 LYS A CA 1
ATOM 2856 C C . LYS A 1 363 ? 11.278 -17.324 -12.200 1.00 87.50 363 LYS A C 1
ATOM 2858 O O . LYS A 1 363 ? 10.240 -16.671 -12.167 1.00 87.50 363 LYS A O 1
ATOM 2863 N N . GLY A 1 364 ? 12.057 -17.365 -13.279 1.00 87.19 364 GLY A N 1
ATOM 2864 C CA . GLY A 1 364 ? 11.830 -16.543 -14.466 1.00 87.19 364 GLY A CA 1
ATOM 2865 C C . GLY A 1 364 ? 12.203 -15.066 -14.275 1.00 87.19 364 GLY A C 1
ATOM 2866 O O . GLY A 1 364 ? 11.964 -14.266 -15.168 1.00 87.19 364 GLY A O 1
ATOM 2867 N N . ASP A 1 365 ? 12.765 -14.670 -13.126 1.00 89.94 365 ASP A N 1
ATOM 2868 C CA . ASP A 1 365 ? 13.188 -13.281 -12.919 1.00 89.94 365 ASP A CA 1
ATOM 2869 C C . ASP A 1 365 ? 14.472 -13.031 -13.717 1.00 89.94 365 ASP A C 1
ATOM 2871 O O . ASP A 1 365 ? 15.406 -13.824 -13.609 1.00 89.94 365 ASP A O 1
ATOM 2875 N N . THR A 1 366 ? 14.539 -11.914 -14.442 1.00 91.56 366 THR A N 1
ATOM 2876 C CA . THR A 1 366 ? 15.808 -11.348 -14.934 1.00 91.56 366 THR A CA 1
ATOM 2877 C C . THR A 1 366 ? 16.510 -10.558 -13.826 1.00 91.56 366 THR A C 1
ATOM 2879 O O . THR A 1 366 ? 15.919 -10.215 -12.794 1.00 91.56 366 THR A O 1
ATOM 2882 N N . ALA A 1 367 ? 17.768 -10.177 -14.044 1.00 90.25 367 ALA A N 1
ATOM 2883 C CA . ALA A 1 367 ? 18.483 -9.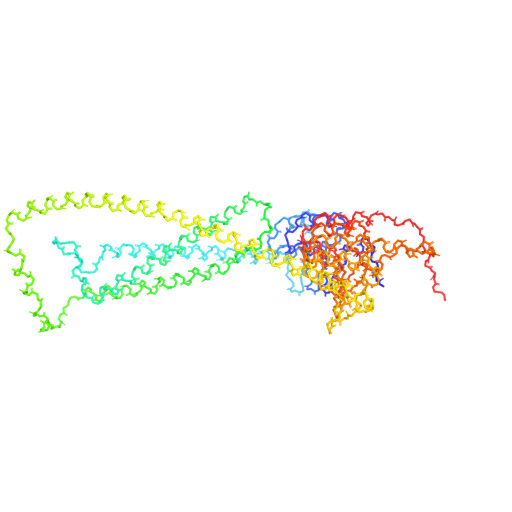307 -13.111 1.00 90.25 367 ALA A CA 1
ATOM 2884 C C . ALA A 1 367 ? 17.775 -7.957 -12.892 1.00 90.25 367 ALA A C 1
ATOM 2886 O O . ALA A 1 367 ? 17.797 -7.426 -11.781 1.00 90.25 367 ALA A O 1
ATOM 2887 N N . LEU A 1 368 ? 17.081 -7.445 -13.916 1.00 90.69 368 LEU A N 1
ATOM 2888 C CA . LEU A 1 368 ? 16.298 -6.216 -13.813 1.00 90.69 368 LEU A CA 1
ATOM 2889 C C . LEU A 1 368 ? 15.080 -6.383 -12.887 1.00 90.69 368 LEU A C 1
ATOM 2891 O O . LEU A 1 368 ? 14.842 -5.510 -12.056 1.00 90.69 368 LEU A O 1
ATOM 2895 N N . HIS A 1 369 ? 14.376 -7.523 -12.931 1.00 91.31 369 HIS A N 1
ATOM 2896 C CA . HIS A 1 369 ? 13.296 -7.819 -11.973 1.00 91.31 369 HIS A CA 1
ATOM 2897 C C . HIS A 1 369 ? 13.799 -7.760 -10.524 1.00 91.31 369 HIS A C 1
ATOM 2899 O O . HIS A 1 369 ? 13.144 -7.193 -9.649 1.00 91.31 369 HIS A O 1
ATOM 2905 N N . ILE A 1 370 ? 14.988 -8.315 -10.267 1.00 89.81 370 ILE A N 1
ATOM 2906 C CA . ILE A 1 370 ? 15.600 -8.297 -8.936 1.00 89.81 370 ILE A CA 1
ATOM 2907 C C . ILE A 1 370 ? 16.015 -6.877 -8.532 1.00 89.81 370 ILE A C 1
ATOM 2909 O O . ILE A 1 370 ? 15.734 -6.477 -7.406 1.00 89.81 370 ILE A O 1
ATOM 2913 N N . ALA A 1 371 ? 16.648 -6.113 -9.427 1.00 91.25 371 ALA A N 1
ATOM 2914 C CA . ALA A 1 371 ? 17.067 -4.739 -9.140 1.00 91.25 371 ALA A CA 1
ATOM 2915 C C . ALA A 1 371 ? 15.874 -3.847 -8.765 1.00 91.25 371 ALA A C 1
ATOM 2917 O O . ALA A 1 371 ? 15.961 -3.081 -7.804 1.00 91.25 371 ALA A O 1
ATOM 2918 N N . ILE A 1 372 ? 14.759 -3.993 -9.492 1.00 90.25 372 ILE A N 1
ATOM 2919 C CA . ILE A 1 372 ? 13.505 -3.285 -9.225 1.00 90.25 372 ILE A CA 1
ATOM 2920 C C . ILE A 1 372 ? 12.946 -3.706 -7.873 1.00 90.25 372 ILE A C 1
ATOM 2922 O O . ILE A 1 372 ? 12.690 -2.851 -7.042 1.00 90.25 372 ILE A O 1
ATOM 2926 N N . ARG A 1 373 ? 12.828 -5.008 -7.602 1.00 88.19 373 ARG A N 1
ATOM 2927 C CA . ARG A 1 373 ? 12.322 -5.519 -6.318 1.00 88.19 373 ARG A CA 1
ATOM 2928 C C . ARG A 1 373 ? 13.146 -5.056 -5.114 1.00 88.19 373 ARG A C 1
ATOM 2930 O O . ARG A 1 373 ? 12.599 -4.862 -4.032 1.00 88.19 373 ARG A O 1
ATOM 2937 N N . SER A 1 374 ? 14.457 -4.919 -5.296 1.00 85.56 374 SER A N 1
ATOM 2938 C CA . SER A 1 374 ? 15.378 -4.438 -4.265 1.00 85.56 374 SER A CA 1
ATOM 2939 C C . SER A 1 374 ? 15.442 -2.906 -4.160 1.00 85.56 374 SER A C 1
ATOM 2941 O O . SER A 1 374 ? 16.070 -2.405 -3.231 1.00 85.56 374 SER A O 1
ATOM 2943 N N . GLY A 1 375 ? 14.830 -2.158 -5.084 1.00 84.25 375 GLY A N 1
ATOM 2944 C CA . GLY A 1 375 ? 14.805 -0.692 -5.077 1.00 84.25 375 GLY A CA 1
ATOM 2945 C C . GLY A 1 375 ? 16.122 -0.007 -5.459 1.00 84.25 375 GLY A C 1
ATOM 2946 O O . GLY A 1 375 ? 16.320 1.167 -5.145 1.00 84.25 375 GLY A O 1
ATOM 2947 N N . HIS A 1 376 ? 17.037 -0.699 -6.145 1.00 86.88 376 HIS A N 1
ATOM 2948 C CA . HIS A 1 376 ? 18.352 -0.146 -6.501 1.00 86.88 376 HIS A CA 1
ATOM 2949 C C . HIS A 1 376 ? 18.286 0.720 -7.763 1.00 86.88 376 HIS A C 1
ATOM 2951 O O . HIS A 1 376 ? 18.732 0.312 -8.836 1.00 86.88 376 HIS A O 1
ATOM 2957 N N . LEU A 1 377 ? 17.752 1.938 -7.632 1.00 84.75 377 LEU A N 1
ATOM 2958 C CA . LEU A 1 377 ? 17.443 2.850 -8.746 1.00 84.75 377 LEU A CA 1
ATOM 2959 C C . LEU A 1 377 ? 18.604 3.061 -9.736 1.00 84.75 377 LEU A C 1
ATOM 2961 O O . LEU A 1 377 ? 18.386 3.061 -10.944 1.00 84.75 377 LEU A O 1
ATOM 2965 N N . ARG A 1 378 ? 19.845 3.197 -9.244 1.00 87.50 378 ARG A N 1
ATOM 2966 C CA . ARG A 1 378 ? 21.036 3.356 -10.105 1.00 87.50 378 ARG A CA 1
ATOM 2967 C C . ARG A 1 378 ? 21.235 2.167 -11.047 1.00 87.50 378 ARG A C 1
ATOM 2969 O O . ARG A 1 378 ? 21.484 2.361 -12.230 1.00 87.50 378 ARG A O 1
ATOM 2976 N N . ILE A 1 379 ? 21.098 0.949 -10.522 1.00 88.50 379 ILE A N 1
ATOM 2977 C CA . ILE A 1 379 ? 21.217 -0.286 -11.304 1.00 88.50 379 ILE A CA 1
ATOM 2978 C C . ILE A 1 379 ? 20.026 -0.411 -12.253 1.00 88.50 379 ILE A C 1
ATOM 2980 O O . ILE A 1 379 ? 20.209 -0.759 -13.412 1.00 88.50 379 ILE A O 1
ATOM 2984 N N . VAL A 1 380 ? 18.817 -0.083 -11.789 1.00 88.38 380 VAL A N 1
ATOM 2985 C CA . VAL A 1 380 ? 17.605 -0.125 -12.615 1.00 88.38 380 VAL A CA 1
ATOM 2986 C C . VAL A 1 380 ? 17.731 0.785 -13.838 1.00 88.38 380 VAL A C 1
ATOM 2988 O O . VAL A 1 380 ? 17.548 0.306 -14.951 1.00 88.38 380 VAL A O 1
ATOM 2991 N N . ASN A 1 381 ? 18.093 2.058 -13.657 1.00 86.62 381 ASN A N 1
ATOM 2992 C CA . ASN A 1 381 ? 18.222 3.007 -14.768 1.00 86.62 381 ASN A CA 1
ATOM 2993 C C . ASN A 1 381 ? 19.252 2.543 -15.799 1.00 86.62 381 ASN A C 1
ATOM 2995 O O . ASN A 1 381 ? 18.971 2.565 -16.994 1.00 86.62 381 ASN A O 1
ATOM 2999 N N . PHE A 1 382 ? 20.404 2.058 -15.331 1.00 88.12 382 PHE A N 1
ATOM 3000 C CA . PHE A 1 382 ? 21.436 1.513 -16.205 1.00 88.12 382 PHE A CA 1
ATOM 3001 C C . PHE A 1 382 ? 20.943 0.291 -16.980 1.00 88.12 382 PHE A C 1
ATOM 3003 O O . PHE A 1 382 ? 21.039 0.261 -18.202 1.00 88.12 382 PHE A O 1
ATOM 3010 N N . LEU A 1 383 ? 20.357 -0.700 -16.302 1.00 87.12 383 LEU A N 1
ATOM 3011 C CA . LEU A 1 383 ? 19.860 -1.909 -16.961 1.00 87.12 383 LEU A CA 1
ATOM 3012 C C . LEU A 1 383 ? 18.733 -1.602 -17.956 1.00 87.12 383 LEU A C 1
ATOM 3014 O O . LEU A 1 383 ? 18.703 -2.210 -19.022 1.00 87.12 383 LEU A O 1
ATOM 3018 N N . VAL A 1 384 ? 17.838 -0.656 -17.653 1.00 85.12 384 VAL A N 1
ATOM 3019 C CA . VAL A 1 384 ? 16.785 -0.211 -18.581 1.00 85.12 384 VAL A CA 1
ATOM 3020 C C . VAL A 1 384 ? 17.396 0.461 -19.809 1.00 85.12 384 VAL A C 1
ATOM 3022 O O . VAL A 1 384 ? 17.071 0.078 -20.929 1.00 85.12 384 VAL A O 1
ATOM 3025 N N . GLU A 1 385 ? 18.314 1.413 -19.627 1.00 84.25 385 GLU A N 1
ATOM 3026 C CA . GLU A 1 385 ? 18.992 2.099 -20.733 1.00 84.25 385 GLU A CA 1
ATOM 3027 C C . GLU A 1 385 ? 19.734 1.115 -21.643 1.00 84.25 385 GLU A C 1
ATOM 3029 O O . GLU A 1 385 ? 19.604 1.168 -22.869 1.00 84.25 385 GLU A O 1
ATOM 3034 N N . LYS A 1 386 ? 20.461 0.166 -21.046 1.00 85.50 386 LYS A N 1
ATOM 3035 C CA . LYS A 1 386 ? 21.181 -0.868 -21.789 1.00 85.50 386 LYS A CA 1
ATOM 3036 C C . LYS A 1 386 ? 20.247 -1.850 -22.494 1.00 85.50 386 LYS A C 1
ATOM 3038 O O . LYS A 1 386 ? 20.536 -2.220 -23.625 1.00 85.50 386 LYS A O 1
ATOM 3043 N N . SER A 1 387 ? 19.115 -2.212 -21.890 1.00 81.81 387 SER A N 1
ATOM 3044 C CA . SER A 1 387 ? 18.116 -3.096 -22.517 1.00 81.81 387 SER A CA 1
ATOM 3045 C C . SER A 1 387 ? 17.427 -2.442 -23.723 1.00 81.81 387 SER A C 1
ATOM 3047 O O . SER A 1 387 ? 17.176 -3.110 -24.724 1.00 81.81 387 SER A O 1
ATOM 3049 N N . ILE A 1 388 ? 17.156 -1.134 -23.656 1.00 78.81 388 ILE A N 1
ATOM 3050 C CA . ILE A 1 388 ? 16.611 -0.359 -24.785 1.00 78.81 388 ILE A CA 1
ATOM 3051 C C . ILE A 1 388 ? 17.659 -0.239 -25.904 1.00 78.81 388 ILE A C 1
ATOM 3053 O O . ILE A 1 388 ? 17.350 -0.422 -27.081 1.00 78.81 388 ILE A O 1
ATOM 3057 N N . SER A 1 389 ? 18.917 0.027 -25.538 1.00 79.44 389 SER A N 1
ATOM 3058 C CA . SER A 1 389 ? 20.018 0.171 -26.502 1.00 79.44 389 SER A CA 1
ATOM 3059 C C . SER A 1 389 ? 20.291 -1.134 -27.261 1.00 79.44 389 SER A C 1
ATOM 3061 O O . SER A 1 389 ? 20.391 -1.114 -28.484 1.00 79.44 389 SER A O 1
ATOM 3063 N N . ALA A 1 390 ? 20.326 -2.260 -26.541 1.00 71.12 390 ALA A N 1
ATOM 3064 C CA . ALA A 1 390 ? 20.455 -3.621 -27.071 1.00 71.12 390 ALA A CA 1
ATOM 3065 C C . ALA A 1 390 ? 19.371 -3.967 -28.108 1.00 71.12 390 ALA A C 1
ATOM 3067 O O . ALA A 1 390 ? 19.640 -4.508 -29.179 1.00 71.12 390 ALA A O 1
ATOM 3068 N N . SER A 1 391 ? 18.127 -3.581 -27.819 1.00 62.78 391 SER A N 1
ATOM 3069 C CA . SER A 1 391 ? 16.992 -3.842 -28.710 1.00 62.78 391 SER A CA 1
ATOM 3070 C C . SER A 1 391 ? 17.060 -3.015 -30.002 1.00 62.78 391 SER A C 1
ATOM 3072 O O . SER A 1 391 ? 16.561 -3.444 -31.034 1.00 62.78 391 SER A O 1
ATOM 3074 N N . THR A 1 392 ? 17.732 -1.858 -29.986 1.00 57.44 392 THR A N 1
ATOM 3075 C CA . THR A 1 392 ? 17.862 -0.980 -31.165 1.00 57.44 392 THR A CA 1
ATOM 3076 C C . THR A 1 392 ? 18.903 -1.495 -32.171 1.00 57.44 392 THR A C 1
ATOM 3078 O O . THR A 1 392 ? 18.792 -1.217 -33.363 1.00 57.44 392 THR A O 1
ATOM 3081 N N . SER A 1 393 ? 19.910 -2.256 -31.725 1.00 51.84 393 SER A N 1
ATOM 3082 C CA . SER A 1 393 ? 20.973 -2.793 -32.592 1.00 51.84 393 SER A CA 1
ATOM 3083 C C . SER A 1 393 ? 20.568 -4.013 -33.423 1.00 51.84 393 SER A C 1
ATOM 3085 O O . SER A 1 393 ? 21.206 -4.278 -34.438 1.00 51.84 393 SER A O 1
ATOM 3087 N N . ILE A 1 394 ? 19.525 -4.745 -33.023 1.00 51.66 394 ILE A N 1
ATOM 3088 C CA . ILE A 1 394 ? 19.109 -5.999 -33.676 1.00 51.66 394 ILE A CA 1
ATOM 3089 C C . ILE A 1 394 ? 18.258 -5.731 -34.940 1.00 51.66 394 ILE A C 1
ATOM 3091 O O . ILE A 1 394 ? 18.329 -6.495 -35.900 1.00 51.66 394 ILE A O 1
ATOM 3095 N N . ASP A 1 395 ? 17.531 -4.608 -34.995 1.00 46.22 395 ASP A N 1
ATOM 3096 C CA . ASP A 1 395 ? 16.520 -4.330 -36.034 1.00 46.22 395 ASP A CA 1
ATOM 3097 C C . ASP A 1 395 ? 17.008 -3.485 -37.228 1.00 46.22 395 ASP A C 1
ATOM 3099 O O . ASP A 1 395 ? 16.254 -3.239 -38.170 1.00 46.22 395 ASP A O 1
ATOM 3103 N N . VAL A 1 396 ? 18.272 -3.043 -37.253 1.00 46.53 396 VAL A N 1
ATOM 3104 C CA . VAL A 1 396 ? 18.800 -2.295 -38.417 1.00 46.53 396 VAL A CA 1
ATOM 3105 C C . VAL A 1 396 ? 18.987 -3.213 -39.640 1.00 46.53 396 VAL A C 1
ATOM 3107 O O . VAL A 1 396 ? 18.981 -2.736 -40.774 1.00 46.53 396 VAL A O 1
ATOM 3110 N N . GLU A 1 397 ? 19.096 -4.533 -39.444 1.00 46.38 397 GLU A N 1
ATOM 3111 C CA . GLU A 1 397 ? 19.353 -5.497 -40.528 1.00 46.38 397 GLU A CA 1
ATOM 3112 C C . GLU A 1 397 ? 18.103 -6.216 -41.064 1.00 46.38 397 GLU A C 1
ATOM 3114 O O . GLU A 1 397 ? 18.130 -6.756 -42.172 1.00 46.38 397 GLU A O 1
ATOM 3119 N N . GLN A 1 398 ? 16.983 -6.205 -40.340 1.00 41.69 398 GLN A N 1
ATOM 3120 C CA . GLN A 1 398 ? 15.720 -6.788 -40.797 1.00 41.69 398 GLN A CA 1
ATOM 3121 C C . GLN A 1 398 ? 14.592 -5.845 -40.403 1.00 41.69 398 GLN A C 1
ATOM 3123 O O . GLN A 1 398 ? 14.338 -5.678 -39.221 1.00 41.69 398 GLN A O 1
ATOM 3128 N N . GLY A 1 399 ? 13.931 -5.222 -41.385 1.00 39.88 399 GLY A N 1
ATOM 3129 C CA . GLY A 1 399 ? 12.873 -4.216 -41.199 1.00 39.88 399 GLY A CA 1
ATOM 3130 C C . GLY A 1 399 ? 11.583 -4.733 -40.542 1.00 39.88 399 GLY A C 1
ATOM 3131 O O . GLY A 1 399 ? 10.508 -4.629 -41.130 1.00 39.88 399 GLY A O 1
ATOM 3132 N N . GLY A 1 400 ? 11.696 -5.305 -39.346 1.00 39.28 400 GLY A N 1
ATOM 3133 C CA . GLY A 1 400 ? 10.629 -5.693 -38.435 1.00 39.28 400 GLY A CA 1
ATOM 3134 C C . GLY A 1 400 ? 10.514 -4.708 -37.268 1.00 39.28 400 GLY A C 1
ATOM 3135 O O . GLY A 1 400 ? 11.416 -3.926 -36.993 1.00 39.28 400 GLY A O 1
ATOM 3136 N N . ASN A 1 401 ? 9.351 -4.702 -36.622 1.00 44.25 401 ASN A N 1
ATOM 3137 C CA . ASN A 1 401 ? 9.008 -3.776 -35.543 1.00 44.25 401 ASN A CA 1
ATOM 3138 C C . AS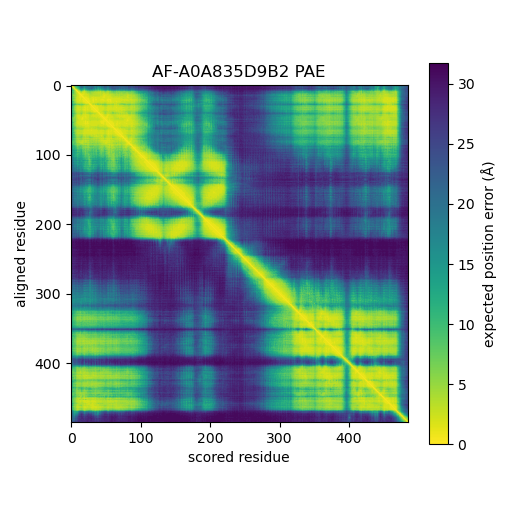N A 1 401 ? 9.969 -3.880 -34.342 1.00 44.25 401 ASN A C 1
ATOM 3140 O O . ASN A 1 401 ? 10.216 -4.986 -33.872 1.00 44.25 401 ASN A O 1
ATOM 3144 N N . GLN A 1 402 ? 10.371 -2.722 -33.800 1.00 48.41 402 GLN A N 1
ATOM 3145 C CA . GLN A 1 402 ? 11.155 -2.539 -32.568 1.00 48.41 402 GLN A CA 1
ATOM 3146 C C . GLN A 1 402 ? 10.511 -3.225 -31.351 1.00 48.41 402 GLN A C 1
ATOM 3148 O O . GLN A 1 402 ? 9.781 -2.594 -30.590 1.00 48.41 402 GLN A O 1
ATOM 3153 N N . THR A 1 403 ? 10.748 -4.518 -31.142 1.00 49.19 403 THR A N 1
ATOM 3154 C CA . THR A 1 403 ? 10.272 -5.223 -29.939 1.00 49.19 403 THR A CA 1
ATOM 3155 C C . THR A 1 403 ? 11.392 -5.328 -28.914 1.00 49.19 403 THR A C 1
ATOM 3157 O O . THR A 1 403 ? 12.353 -6.070 -29.109 1.00 49.19 403 THR A O 1
ATOM 3160 N N . ASN A 1 404 ? 11.252 -4.615 -27.789 1.00 63.00 404 ASN A N 1
ATOM 3161 C CA . ASN A 1 404 ? 12.152 -4.694 -26.633 1.00 63.00 404 ASN A CA 1
ATOM 3162 C C . ASN A 1 404 ? 11.987 -6.039 -25.892 1.00 63.00 404 ASN A C 1
ATOM 3164 O O . ASN A 1 404 ? 11.557 -6.077 -24.737 1.00 63.00 404 ASN A O 1
ATOM 3168 N N . TYR A 1 405 ? 12.331 -7.154 -26.546 1.00 71.12 405 TYR A N 1
ATOM 3169 C CA . TYR A 1 405 ? 12.107 -8.522 -26.058 1.00 71.12 405 TYR A CA 1
ATOM 3170 C C . TYR A 1 405 ? 12.625 -8.743 -24.627 1.00 71.12 405 TYR A C 1
ATOM 3172 O O . TYR A 1 405 ? 11.976 -9.418 -23.835 1.00 71.12 405 TYR A O 1
ATOM 3180 N N . ILE A 1 406 ? 13.752 -8.119 -24.259 1.00 76.38 406 ILE A N 1
ATOM 3181 C CA . ILE A 1 406 ? 14.370 -8.234 -22.925 1.00 76.38 406 ILE A CA 1
ATOM 3182 C C . ILE A 1 406 ? 13.469 -7.657 -21.819 1.00 76.38 406 ILE A C 1
ATOM 3184 O O . ILE A 1 406 ? 13.393 -8.216 -20.723 1.00 76.38 406 ILE A O 1
ATOM 3188 N N . LEU A 1 407 ? 12.785 -6.539 -22.085 1.00 80.38 407 LEU A N 1
ATOM 3189 C CA . LEU A 1 407 ? 11.928 -5.865 -21.103 1.00 80.38 407 LEU A CA 1
ATOM 3190 C C . LEU A 1 407 ? 10.552 -6.534 -20.985 1.00 80.38 407 LEU A C 1
ATOM 3192 O O . LEU A 1 407 ? 9.918 -6.438 -19.933 1.00 80.38 407 LEU A O 1
ATOM 3196 N N . GLU A 1 408 ? 10.120 -7.247 -22.027 1.00 79.44 408 GLU A N 1
ATOM 3197 C CA . GLU A 1 408 ? 8.876 -8.024 -22.055 1.00 79.44 408 GLU A CA 1
ATOM 3198 C C . GLU A 1 408 ? 8.988 -9.394 -21.370 1.00 79.44 408 GLU A C 1
ATOM 3200 O O . GLU A 1 408 ? 7.967 -10.060 -21.183 1.00 79.44 408 GLU A O 1
ATOM 3205 N N . ILE A 1 409 ? 10.192 -9.819 -20.960 1.00 84.25 409 ILE A N 1
ATOM 3206 C CA . ILE A 1 409 ? 10.383 -11.090 -20.252 1.00 84.25 409 ILE A CA 1
ATOM 3207 C C . ILE A 1 409 ? 9.502 -11.117 -19.003 1.00 84.25 409 ILE A C 1
ATOM 3209 O O . ILE A 1 409 ? 9.540 -10.220 -18.159 1.00 84.25 409 ILE A O 1
ATOM 3213 N N . GLN A 1 410 ? 8.723 -12.186 -18.888 1.00 88.31 410 GLN A N 1
ATOM 3214 C CA . GLN A 1 410 ? 7.831 -12.429 -17.774 1.00 88.31 410 GLN A CA 1
ATOM 3215 C C . GLN A 1 410 ? 8.424 -13.475 -16.833 1.00 88.31 410 GLN A C 1
ATOM 3217 O O . GLN A 1 410 ? 8.946 -14.501 -17.270 1.00 88.31 410 GLN A O 1
ATOM 3222 N N . ASN A 1 411 ? 8.294 -13.242 -15.529 1.00 89.31 411 ASN A N 1
ATOM 3223 C CA . ASN A 1 411 ? 8.645 -14.256 -14.541 1.00 89.31 411 ASN A CA 1
ATOM 3224 C C . ASN A 1 411 ? 7.562 -15.346 -14.420 1.00 89.31 411 ASN A C 1
ATOM 3226 O O . ASN A 1 411 ? 6.540 -15.305 -15.097 1.00 89.31 411 ASN A O 1
ATOM 3230 N N . GLN A 1 412 ? 7.745 -16.319 -13.524 1.00 89.19 412 GLN A N 1
ATOM 3231 C CA . GLN A 1 412 ? 6.792 -17.425 -13.320 1.00 89.19 412 GLN A CA 1
ATOM 3232 C C . GLN A 1 412 ? 5.367 -16.995 -12.945 1.00 89.19 412 GLN A C 1
ATOM 3234 O O . GLN A 1 412 ? 4.446 -17.783 -13.111 1.00 89.19 412 GLN A O 1
ATOM 3239 N N . ARG A 1 413 ? 5.182 -15.771 -12.434 1.00 84.56 413 ARG A N 1
ATOM 3240 C CA . ARG A 1 413 ? 3.862 -15.186 -12.136 1.00 84.56 413 ARG A CA 1
ATOM 3241 C C . ARG A 1 413 ? 3.309 -14.367 -13.298 1.00 84.56 413 ARG A C 1
ATOM 3243 O O . ARG A 1 413 ? 2.375 -13.587 -13.122 1.00 84.56 413 ARG A O 1
ATOM 3250 N N . ASN A 1 414 ? 3.935 -14.470 -14.461 1.00 86.56 414 ASN A N 1
ATOM 3251 C CA . ASN A 1 414 ? 3.731 -13.627 -15.627 1.00 86.56 414 ASN A CA 1
ATOM 3252 C C . ASN A 1 414 ? 3.914 -12.116 -15.356 1.00 86.56 414 ASN A C 1
ATOM 3254 O O . ASN A 1 414 ? 3.412 -11.280 -16.108 1.00 86.56 414 ASN A O 1
ATOM 3258 N N . ASN A 1 415 ? 4.627 -11.733 -14.289 1.00 87.00 415 ASN A N 1
ATOM 3259 C CA . ASN A 1 415 ? 4.921 -10.326 -14.027 1.00 87.00 415 ASN A CA 1
ATOM 3260 C C . ASN A 1 415 ? 6.050 -9.868 -14.949 1.00 87.00 415 ASN A C 1
ATOM 3262 O O . ASN A 1 415 ? 7.104 -10.500 -14.989 1.00 87.00 415 ASN A O 1
ATOM 3266 N N . THR A 1 416 ? 5.838 -8.741 -15.623 1.00 89.69 416 THR A N 1
ATOM 3267 C CA . THR A 1 416 ? 6.906 -7.974 -16.279 1.00 89.69 416 THR A CA 1
ATOM 3268 C C . THR A 1 416 ? 7.629 -7.078 -15.271 1.00 89.69 416 THR A C 1
ATOM 3270 O O . THR A 1 416 ? 7.174 -6.874 -14.139 1.00 89.69 416 THR A O 1
ATOM 3273 N N . VAL A 1 417 ? 8.712 -6.440 -15.710 1.00 89.75 417 VAL A N 1
ATOM 3274 C CA . VAL A 1 417 ? 9.438 -5.435 -14.919 1.00 89.75 417 VAL A CA 1
ATOM 3275 C C . VAL A 1 417 ? 8.554 -4.260 -14.477 1.00 89.75 417 VAL A C 1
ATOM 3277 O O . VAL A 1 417 ? 8.740 -3.739 -13.377 1.00 89.75 417 VAL A O 1
ATOM 3280 N N . LEU A 1 418 ? 7.536 -3.895 -15.270 1.00 88.75 418 LEU A N 1
ATOM 3281 C CA . LEU A 1 418 ? 6.562 -2.860 -14.906 1.00 88.75 418 LEU A CA 1
ATOM 3282 C C . LEU A 1 418 ? 5.643 -3.319 -13.761 1.00 88.75 418 LEU A C 1
ATOM 3284 O O . LEU A 1 418 ? 5.387 -2.546 -12.839 1.00 88.75 418 LEU A O 1
ATOM 3288 N N . HIS A 1 419 ? 5.210 -4.584 -13.755 1.00 87.94 419 HIS A N 1
ATOM 3289 C CA . HIS A 1 419 ? 4.421 -5.132 -12.645 1.00 87.94 419 HIS A CA 1
ATOM 3290 C C . HIS A 1 419 ? 5.205 -5.107 -11.332 1.00 87.94 419 HIS A C 1
ATOM 3292 O O . HIS A 1 419 ? 4.667 -4.711 -10.298 1.00 87.94 419 HIS A O 1
ATOM 3298 N N . GLU A 1 420 ? 6.480 -5.508 -11.354 1.00 88.56 420 GLU A N 1
ATOM 3299 C CA . GLU A 1 420 ? 7.326 -5.465 -10.156 1.00 88.56 420 GLU A CA 1
ATOM 3300 C C . GLU A 1 420 ? 7.576 -4.016 -9.701 1.00 88.56 420 GLU A C 1
ATOM 3302 O O . GLU A 1 420 ? 7.503 -3.742 -8.503 1.00 88.56 420 GLU A O 1
ATOM 3307 N N . ALA A 1 421 ? 7.776 -3.070 -10.627 1.00 89.69 421 ALA A N 1
ATOM 3308 C CA . ALA A 1 421 ? 7.969 -1.658 -10.285 1.00 89.69 421 ALA A CA 1
ATOM 3309 C C . ALA A 1 421 ? 6.734 -1.058 -9.594 1.00 89.69 421 ALA A C 1
ATOM 3311 O O . ALA A 1 421 ? 6.863 -0.383 -8.571 1.00 89.69 421 ALA A O 1
ATOM 3312 N N . LEU A 1 422 ? 5.538 -1.356 -10.110 1.00 87.75 422 LEU A N 1
ATOM 3313 C CA . LEU A 1 422 ? 4.272 -0.901 -9.533 1.00 87.75 422 LEU A CA 1
ATOM 3314 C C . LEU A 1 422 ? 3.971 -1.575 -8.194 1.00 87.75 422 LEU A C 1
ATOM 3316 O O . LEU A 1 422 ? 3.538 -0.915 -7.254 1.00 87.75 422 LEU A O 1
ATOM 3320 N N . ARG A 1 423 ? 4.253 -2.877 -8.071 1.00 84.44 423 ARG A N 1
ATOM 3321 C CA . ARG A 1 423 ? 4.041 -3.636 -6.832 1.00 84.44 423 ARG A CA 1
ATOM 3322 C C . ARG A 1 423 ? 4.904 -3.136 -5.673 1.00 84.44 423 ARG A C 1
ATOM 3324 O O . ARG A 1 423 ? 4.458 -3.189 -4.530 1.00 84.44 423 ARG A O 1
ATOM 3331 N N . HIS A 1 424 ? 6.124 -2.694 -5.969 1.00 82.19 424 HIS A N 1
ATOM 3332 C CA . HIS A 1 424 ? 7.079 -2.184 -4.985 1.00 82.19 424 HIS A CA 1
ATOM 3333 C C . HIS A 1 424 ? 7.083 -0.647 -4.879 1.00 82.19 424 HIS A C 1
ATOM 3335 O O . HIS A 1 424 ? 7.940 -0.080 -4.207 1.00 82.19 424 HIS A O 1
ATOM 3341 N N . CYS A 1 425 ? 6.104 0.032 -5.493 1.00 71.81 425 CYS A N 1
ATOM 3342 C CA . CYS A 1 425 ? 5.913 1.486 -5.425 1.00 71.81 425 CYS A CA 1
ATOM 3343 C C . CYS A 1 425 ? 7.119 2.315 -5.906 1.00 71.81 425 CYS A C 1
ATOM 3345 O O . CYS A 1 425 ? 7.328 3.445 -5.456 1.00 71.81 425 CYS A O 1
ATOM 3347 N N . HIS A 1 426 ? 7.898 1.802 -6.859 1.00 81.25 426 HIS A N 1
ATOM 3348 C CA . HIS A 1 426 ? 9.003 2.541 -7.471 1.00 81.25 426 HIS A CA 1
ATOM 3349 C C . HIS A 1 426 ? 8.478 3.478 -8.559 1.00 81.25 426 HIS A C 1
ATOM 3351 O O . HIS A 1 426 ? 8.595 3.195 -9.749 1.00 81.25 426 HIS A O 1
ATOM 3357 N N . LYS A 1 427 ? 7.874 4.596 -8.133 1.00 82.19 427 LYS A N 1
ATOM 3358 C CA . LYS A 1 427 ? 7.163 5.550 -9.003 1.00 82.19 427 LYS A CA 1
ATOM 3359 C C . LYS A 1 427 ? 8.024 6.049 -10.166 1.00 82.19 427 LYS A C 1
ATOM 3361 O O . LYS A 1 427 ? 7.557 6.035 -11.298 1.00 82.19 427 LYS A O 1
ATOM 3366 N N . ASP A 1 428 ? 9.279 6.410 -9.903 1.00 82.38 428 ASP A N 1
ATOM 3367 C CA . ASP A 1 428 ? 10.190 6.938 -10.928 1.00 82.38 428 ASP A CA 1
ATOM 3368 C C . ASP A 1 428 ? 10.536 5.882 -11.983 1.00 82.38 428 ASP A C 1
ATOM 3370 O O . ASP A 1 428 ? 10.482 6.146 -13.181 1.00 82.38 428 ASP A O 1
ATOM 3374 N N . VAL A 1 429 ? 10.818 4.653 -11.542 1.00 82.19 429 VAL A N 1
ATOM 3375 C CA . VAL A 1 429 ? 11.088 3.517 -12.435 1.00 82.19 429 VAL A CA 1
ATOM 3376 C C . VAL A 1 429 ? 9.851 3.183 -13.256 1.00 82.19 429 VAL A C 1
ATOM 3378 O O . VAL A 1 429 ? 9.940 3.015 -14.468 1.00 82.19 429 VAL A O 1
ATOM 3381 N N . ALA A 1 430 ? 8.693 3.091 -12.604 1.00 85.12 430 ALA A N 1
ATOM 3382 C CA . ALA A 1 430 ? 7.444 2.768 -13.270 1.00 85.12 430 ALA A CA 1
ATOM 3383 C C . ALA A 1 430 ? 7.064 3.847 -14.294 1.00 85.12 430 ALA A C 1
ATOM 3385 O O . ALA A 1 430 ? 6.614 3.497 -15.381 1.00 85.12 430 ALA A O 1
ATOM 3386 N N . LYS A 1 431 ? 7.327 5.128 -14.008 1.00 83.31 431 LYS A N 1
ATOM 3387 C CA . LYS A 1 431 ? 7.173 6.231 -14.964 1.00 83.31 431 LYS A CA 1
ATOM 3388 C C . LYS A 1 431 ? 8.096 6.062 -16.173 1.00 83.31 431 LYS A C 1
ATOM 3390 O O . LYS A 1 431 ? 7.610 6.042 -17.296 1.00 83.31 431 LYS A O 1
ATOM 3395 N N . VAL A 1 432 ? 9.396 5.845 -15.955 1.00 80.31 432 VAL A N 1
ATOM 3396 C CA . VAL A 1 432 ? 10.369 5.640 -17.047 1.00 80.31 432 VAL A CA 1
ATOM 3397 C C . VAL A 1 432 ? 9.998 4.436 -17.918 1.00 80.31 432 VAL A C 1
ATOM 3399 O O . VAL A 1 432 ? 10.045 4.529 -19.142 1.00 80.31 432 VAL A O 1
ATOM 3402 N N . LEU A 1 433 ? 9.614 3.313 -17.306 1.00 82.12 433 LEU A N 1
ATOM 3403 C CA . LEU A 1 433 ? 9.194 2.111 -18.031 1.00 82.12 433 LEU A CA 1
ATOM 3404 C C . LEU A 1 433 ? 7.898 2.340 -18.811 1.00 82.12 433 LEU A C 1
ATOM 3406 O O . LEU A 1 433 ? 7.791 1.886 -19.945 1.00 82.12 433 LEU A O 1
ATOM 3410 N N . THR A 1 434 ? 6.937 3.059 -18.225 1.00 80.44 434 THR A N 1
ATOM 3411 C CA . THR A 1 434 ? 5.669 3.383 -18.888 1.00 80.44 434 THR A CA 1
ATOM 3412 C C . THR A 1 434 ? 5.912 4.299 -20.083 1.00 80.44 434 THR A C 1
ATOM 3414 O O . THR A 1 434 ? 5.382 4.024 -21.152 1.00 80.44 434 THR A O 1
ATOM 3417 N N . GLU A 1 435 ? 6.739 5.339 -19.944 1.00 77.06 435 GLU A N 1
ATOM 3418 C CA . GLU A 1 435 ? 7.059 6.299 -21.013 1.00 77.06 435 GLU A CA 1
ATOM 3419 C C . GLU A 1 435 ? 7.872 5.683 -22.156 1.00 77.06 435 GLU A C 1
ATOM 3421 O O . GLU A 1 435 ? 7.657 6.027 -23.314 1.00 77.06 435 GLU A O 1
ATOM 3426 N N . ARG A 1 436 ? 8.817 4.786 -21.848 1.00 71.94 436 ARG A N 1
ATOM 3427 C CA . ARG A 1 436 ? 9.770 4.265 -22.842 1.00 71.94 436 ARG A CA 1
ATOM 3428 C C . ARG A 1 436 ? 9.376 2.928 -23.467 1.00 71.94 436 ARG A C 1
ATOM 3430 O O . ARG A 1 436 ? 9.970 2.567 -24.477 1.00 71.94 436 ARG A O 1
ATOM 3437 N N . VAL A 1 437 ? 8.438 2.183 -22.877 1.00 73.88 437 VAL A N 1
ATOM 3438 C CA . VAL A 1 437 ? 8.073 0.829 -23.333 1.00 73.88 437 VAL A CA 1
ATOM 3439 C C . VAL A 1 437 ? 6.556 0.652 -23.306 1.00 73.88 437 VAL A C 1
ATOM 3441 O O . VAL A 1 437 ? 5.962 0.239 -22.304 1.00 73.88 437 VAL A O 1
ATOM 3444 N N . LEU A 1 438 ? 5.915 0.986 -24.426 1.00 71.56 438 LEU A N 1
ATOM 3445 C CA . LEU A 1 438 ? 4.456 0.990 -24.553 1.00 71.56 438 LEU A CA 1
ATOM 3446 C C . LEU A 1 438 ? 3.866 -0.417 -24.424 1.00 71.56 438 LEU A C 1
ATOM 3448 O O . LEU A 1 438 ? 2.783 -0.594 -23.865 1.00 71.56 438 LEU A O 1
ATOM 3452 N N . GLU A 1 439 ? 4.601 -1.427 -24.881 1.00 72.31 439 GLU A N 1
ATOM 3453 C CA . GLU A 1 439 ? 4.167 -2.819 -24.931 1.00 72.31 439 GLU A CA 1
ATOM 3454 C C . GLU A 1 439 ? 3.915 -3.404 -23.539 1.00 72.31 439 GLU A C 1
ATOM 3456 O O . GLU A 1 439 ? 3.030 -4.243 -23.384 1.00 72.31 439 GLU A O 1
ATOM 3461 N N . LEU A 1 440 ? 4.623 -2.927 -22.504 1.00 75.25 440 LEU A N 1
ATOM 3462 C CA . LEU A 1 440 ? 4.480 -3.440 -21.137 1.00 75.25 440 LEU A CA 1
ATOM 3463 C C . LEU A 1 440 ? 3.131 -3.111 -20.509 1.00 75.25 440 LEU A C 1
ATOM 3465 O O . LEU A 1 440 ? 2.730 -3.802 -19.574 1.00 75.25 440 LEU A O 1
ATOM 3469 N N . ARG A 1 441 ? 2.447 -2.073 -20.997 1.00 75.62 441 ARG A N 1
ATOM 3470 C CA . ARG A 1 441 ? 1.230 -1.513 -20.391 1.00 75.62 441 ARG A CA 1
ATOM 3471 C C . ARG A 1 441 ? 0.028 -2.449 -20.483 1.00 75.62 441 ARG A C 1
ATOM 3473 O O . ARG A 1 441 ? -0.830 -2.411 -19.606 1.00 75.62 441 ARG A O 1
ATOM 3480 N N . CYS A 1 442 ? -0.004 -3.296 -21.511 1.00 72.81 442 CYS A N 1
ATOM 3481 C CA . CYS A 1 442 ? -1.128 -4.186 -21.815 1.00 72.81 442 CYS A CA 1
ATOM 3482 C C . CYS A 1 442 ? -0.843 -5.657 -21.482 1.00 72.81 442 CYS A C 1
ATOM 3484 O O . CYS A 1 442 ? -1.644 -6.531 -21.811 1.00 72.81 442 CYS A O 1
ATOM 3486 N N . VAL A 1 443 ? 0.315 -5.953 -20.886 1.00 77.19 443 VAL A N 1
ATOM 3487 C CA . VAL A 1 443 ? 0.674 -7.321 -20.509 1.00 77.19 443 VAL A CA 1
ATOM 3488 C C . VAL A 1 443 ? -0.054 -7.692 -19.229 1.00 77.19 443 VAL A C 1
ATOM 3490 O O . VAL A 1 443 ? -0.016 -6.947 -18.261 1.00 77.19 443 VAL A O 1
ATOM 3493 N N . VAL A 1 444 ? -0.673 -8.865 -19.207 1.00 80.44 444 VAL A N 1
ATOM 3494 C CA . VAL A 1 444 ? -1.419 -9.360 -18.048 1.00 80.44 444 VAL A CA 1
ATOM 3495 C C . VAL A 1 444 ? -0.583 -10.392 -17.304 1.00 80.44 444 VAL A C 1
ATOM 3497 O O . VAL A 1 444 ? 0.107 -11.212 -17.923 1.00 80.44 444 VAL A O 1
ATOM 3500 N N . ASN A 1 445 ? -0.628 -10.355 -15.976 1.00 81.88 445 ASN A N 1
ATOM 3501 C CA . ASN A 1 445 ? 0.047 -11.353 -15.155 1.00 81.88 445 ASN A CA 1
ATOM 3502 C C . ASN A 1 445 ? -0.820 -12.610 -14.927 1.00 81.88 445 ASN A C 1
ATOM 3504 O O . ASN A 1 445 ? -1.916 -12.745 -15.466 1.00 81.88 445 ASN A O 1
ATOM 3508 N N . GLU A 1 446 ? -0.336 -13.560 -14.123 1.00 81.00 446 GLU A N 1
ATOM 3509 C CA . GLU A 1 446 ? -1.034 -14.823 -13.828 1.00 81.00 446 GLU A CA 1
ATOM 3510 C C . GLU A 1 446 ? -2.377 -14.591 -13.118 1.00 81.00 446 GLU A C 1
ATOM 3512 O O . GLU A 1 446 ? -3.330 -15.342 -13.308 1.00 81.00 446 GLU A O 1
ATOM 3517 N N . ALA A 1 447 ? -2.480 -13.513 -12.336 1.00 74.12 447 ALA A N 1
ATOM 3518 C CA . ALA A 1 447 ? -3.725 -13.110 -11.697 1.00 74.12 447 ALA A CA 1
ATOM 3519 C C . ALA A 1 447 ? -4.694 -12.405 -12.665 1.00 74.12 447 ALA A C 1
ATOM 3521 O O . ALA A 1 447 ? -5.748 -11.953 -12.225 1.00 74.12 447 ALA A O 1
ATOM 3522 N N . GLY A 1 448 ? -4.364 -12.300 -13.957 1.00 71.12 448 GLY A N 1
ATOM 3523 C CA . GLY A 1 448 ? -5.139 -11.538 -14.938 1.00 71.12 448 GLY A CA 1
ATOM 3524 C C . GLY A 1 448 ? -5.148 -10.037 -14.650 1.00 71.12 448 GLY A C 1
ATOM 3525 O O . GLY A 1 448 ? -6.059 -9.344 -15.070 1.00 71.12 448 GLY A O 1
ATOM 3526 N N . GLY A 1 449 ? -4.195 -9.541 -13.858 1.00 71.31 449 GLY A N 1
ATOM 3527 C CA . GLY A 1 449 ? -4.078 -8.123 -13.553 1.00 71.31 449 GLY A CA 1
ATOM 3528 C C . GLY A 1 449 ? -3.073 -7.465 -14.485 1.00 71.31 449 GLY A C 1
ATOM 3529 O O . GLY A 1 449 ? -1.914 -7.881 -14.512 1.00 71.31 449 GLY A O 1
ATOM 3530 N N . SER A 1 450 ? -3.494 -6.422 -15.194 1.00 79.81 450 SER A N 1
ATOM 3531 C CA . SER A 1 450 ? -2.606 -5.534 -15.946 1.00 79.81 450 SER A CA 1
ATOM 3532 C C . SER A 1 450 ? -1.870 -4.530 -15.041 1.00 79.81 450 SER A C 1
ATOM 3534 O O . SER A 1 450 ? -2.239 -4.316 -13.878 1.00 79.81 450 SER A O 1
ATOM 3536 N N . PRO A 1 451 ? -0.830 -3.843 -15.551 1.00 84.19 451 PRO A N 1
ATOM 3537 C CA . PRO A 1 451 ? -0.186 -2.727 -14.865 1.00 84.19 451 PRO A CA 1
ATOM 3538 C C . PRO A 1 451 ? -1.170 -1.645 -14.411 1.00 84.19 451 PRO A C 1
ATOM 3540 O O . PRO A 1 451 ? -0.980 -1.066 -13.344 1.00 84.19 451 PRO A O 1
ATOM 3543 N N . LEU A 1 452 ? -2.252 -1.412 -15.164 1.00 86.00 452 LEU A N 1
ATOM 3544 C CA . LEU A 1 452 ? -3.298 -0.457 -14.796 1.00 86.00 452 LEU A CA 1
ATOM 3545 C C . LEU A 1 452 ? -3.936 -0.806 -13.443 1.00 86.00 452 LEU A C 1
ATOM 3547 O O . LEU A 1 452 ? -4.111 0.078 -12.605 1.00 86.00 452 LEU A O 1
ATOM 3551 N N . TYR A 1 453 ? -4.200 -2.092 -13.184 1.00 83.81 453 TYR A N 1
ATOM 3552 C CA . TYR A 1 453 ? -4.678 -2.563 -11.884 1.00 83.81 453 TYR A CA 1
ATOM 3553 C C . TYR A 1 453 ? -3.699 -2.199 -10.759 1.00 83.81 453 TYR A C 1
ATOM 3555 O O . TYR A 1 453 ? -4.102 -1.627 -9.743 1.00 83.81 453 TYR A O 1
ATOM 3563 N N . LEU A 1 454 ? -2.416 -2.534 -10.918 1.00 84.19 454 LEU A N 1
ATOM 3564 C CA . LEU A 1 454 ? -1.414 -2.296 -9.876 1.00 84.19 454 LEU A CA 1
ATOM 3565 C C . LEU A 1 454 ? -1.199 -0.798 -9.634 1.00 84.19 454 LEU A C 1
ATOM 3567 O O . LEU A 1 454 ? -1.056 -0.383 -8.484 1.00 84.19 454 LEU A O 1
ATOM 3571 N N . ALA A 1 455 ? -1.240 0.011 -10.694 1.00 88.06 455 ALA A N 1
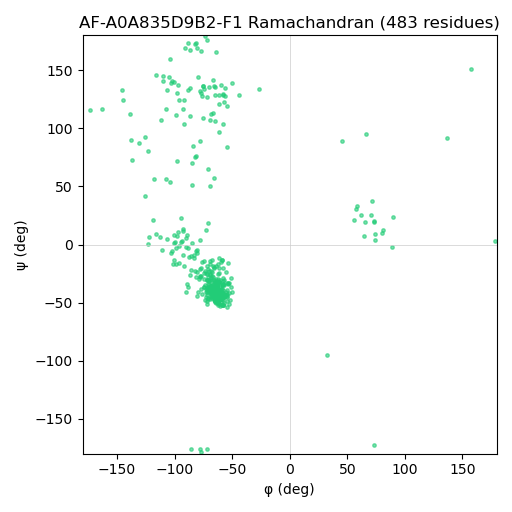ATOM 3572 C CA . ALA A 1 455 ? -1.192 1.463 -10.599 1.00 88.06 455 ALA A CA 1
ATOM 3573 C C . ALA A 1 455 ? -2.423 2.019 -9.867 1.00 88.06 455 ALA A C 1
ATOM 3575 O O . ALA A 1 455 ? -2.271 2.873 -8.993 1.00 88.06 455 ALA A O 1
ATOM 3576 N N . ALA A 1 456 ? -3.620 1.495 -10.156 1.00 87.00 456 ALA A N 1
ATOM 3577 C CA . ALA A 1 456 ? -4.851 1.923 -9.502 1.00 87.00 456 ALA A CA 1
ATOM 3578 C C . ALA A 1 456 ? -4.905 1.535 -8.023 1.00 87.00 456 ALA A C 1
ATOM 3580 O O . ALA A 1 456 ? -5.262 2.350 -7.178 1.00 87.00 456 ALA A O 1
ATOM 3581 N N . LYS A 1 457 ? -4.459 0.320 -7.694 1.00 84.12 457 LYS A N 1
ATOM 3582 C CA . LYS A 1 457 ? -4.279 -0.141 -6.315 1.00 84.12 457 LYS A CA 1
ATOM 3583 C C . LYS A 1 457 ? -3.292 0.728 -5.531 1.00 84.12 457 LYS A C 1
ATOM 3585 O O . LYS A 1 457 ? -3.481 0.933 -4.337 1.00 84.12 457 LYS A O 1
ATOM 3590 N N . GLY A 1 458 ? -2.221 1.181 -6.182 1.00 82.12 458 GLY A N 1
ATOM 3591 C CA . GLY A 1 458 ? -1.189 2.025 -5.579 1.00 82.12 458 GLY A CA 1
ATOM 3592 C C . GLY A 1 458 ? -1.505 3.525 -5.575 1.00 82.12 458 GLY A C 1
ATOM 3593 O O . GLY A 1 458 ? -0.646 4.302 -5.163 1.00 82.12 458 GLY A O 1
ATOM 3594 N N . GLY A 1 459 ? -2.672 3.952 -6.075 1.00 85.12 459 GLY A N 1
ATOM 3595 C CA . GLY A 1 459 ? -3.025 5.372 -6.191 1.00 85.12 459 GLY A CA 1
ATOM 3596 C C . GLY A 1 459 ? -2.094 6.169 -7.119 1.00 85.12 459 GLY A C 1
ATOM 3597 O O . GLY A 1 459 ? -1.902 7.371 -6.941 1.00 85.12 459 GLY A O 1
ATOM 3598 N N . LEU A 1 460 ? -1.452 5.513 -8.091 1.00 85.62 460 LEU A N 1
ATOM 3599 C CA . LEU A 1 460 ? -0.416 6.108 -8.941 1.00 85.62 460 LEU A CA 1
ATOM 3600 C C . LEU A 1 460 ? -1.028 6.855 -10.132 1.00 85.62 460 LEU A C 1
ATOM 3602 O O . LEU A 1 460 ? -0.903 6.427 -11.279 1.00 85.62 460 LEU A O 1
ATOM 3606 N N . ILE A 1 461 ? -1.677 7.987 -9.849 1.00 85.62 461 ILE A N 1
ATOM 3607 C CA . ILE A 1 461 ? -2.461 8.767 -10.819 1.00 85.62 461 ILE A CA 1
ATOM 3608 C C . ILE A 1 461 ? -1.704 9.118 -12.104 1.00 85.62 461 ILE A C 1
ATOM 3610 O O . ILE A 1 461 ? -2.261 8.983 -13.188 1.00 85.62 461 ILE A O 1
ATOM 3614 N N . GLU A 1 462 ? -0.434 9.510 -12.006 1.00 84.19 462 GLU A N 1
ATOM 3615 C CA . GLU A 1 462 ? 0.376 9.877 -13.175 1.00 84.19 462 GLU A CA 1
ATOM 3616 C C . GLU A 1 462 ? 0.570 8.691 -14.123 1.00 84.19 462 GLU A C 1
ATOM 3618 O O . GLU A 1 462 ? 0.420 8.830 -15.333 1.00 84.19 462 GLU A O 1
ATOM 3623 N N . ILE A 1 463 ? 0.824 7.502 -13.572 1.00 83.81 463 ILE A N 1
ATOM 3624 C CA . ILE A 1 463 ? 1.007 6.288 -14.372 1.00 83.81 463 ILE A CA 1
ATOM 3625 C C . ILE A 1 463 ? -0.331 5.837 -14.954 1.00 83.81 463 ILE A C 1
ATOM 3627 O O . ILE A 1 463 ? -0.384 5.463 -16.120 1.00 83.81 463 ILE A O 1
ATOM 3631 N N . VAL A 1 464 ? -1.424 5.936 -14.186 1.00 86.31 464 VAL A N 1
ATOM 3632 C CA . VAL A 1 464 ? -2.779 5.683 -14.702 1.00 86.31 464 VAL A CA 1
ATOM 3633 C C . VAL A 1 464 ? -3.064 6.597 -15.894 1.00 86.31 464 VAL A C 1
ATOM 3635 O O . VAL A 1 464 ? -3.426 6.109 -16.957 1.00 86.31 464 VAL A O 1
ATOM 3638 N N . ARG A 1 465 ? -2.830 7.909 -15.772 1.00 83.94 465 ARG A N 1
ATOM 3639 C CA . ARG A 1 465 ? -3.020 8.857 -16.880 1.00 83.94 465 ARG A CA 1
ATOM 3640 C C . ARG A 1 465 ? -2.153 8.513 -18.083 1.00 83.94 465 ARG A C 1
ATOM 3642 O O . ARG A 1 465 ? -2.659 8.534 -19.192 1.00 83.94 465 ARG A O 1
ATOM 3649 N N . GLN A 1 466 ? -0.881 8.176 -17.888 1.00 78.44 466 GLN A N 1
ATOM 3650 C CA . GLN A 1 466 ? 0.009 7.808 -18.993 1.00 78.44 466 GLN A CA 1
ATOM 3651 C C . GLN A 1 466 ? -0.453 6.540 -19.718 1.00 78.44 466 GLN A C 1
ATOM 3653 O O . GLN A 1 466 ? -0.496 6.519 -20.946 1.00 78.44 466 GLN A O 1
ATOM 3658 N N . VAL A 1 467 ? -0.862 5.510 -18.972 1.00 79.38 467 VAL A N 1
ATOM 3659 C CA . VAL A 1 467 ? -1.411 4.275 -19.548 1.00 79.38 467 VAL A CA 1
ATOM 3660 C C . VAL A 1 467 ? -2.707 4.549 -20.328 1.00 79.38 467 VAL A C 1
ATOM 3662 O O . VAL A 1 467 ? -2.929 3.909 -21.353 1.00 79.38 467 VAL A O 1
ATOM 3665 N N . LEU A 1 468 ? -3.521 5.521 -19.893 1.00 76.31 468 LEU A N 1
ATOM 3666 C CA . LEU A 1 468 ? -4.812 5.880 -20.502 1.00 76.31 468 LEU A CA 1
ATOM 3667 C C . LEU A 1 468 ? -4.765 6.990 -21.575 1.00 76.31 468 LEU A C 1
ATOM 3669 O O . LEU A 1 468 ? -5.722 7.146 -22.326 1.00 76.31 468 LEU A O 1
ATOM 3673 N N . LEU A 1 469 ? -3.716 7.815 -21.647 1.00 65.00 469 LEU A N 1
ATOM 3674 C CA . LEU A 1 469 ? -3.638 8.927 -22.609 1.00 65.00 469 LEU A CA 1
ATOM 3675 C C . LEU A 1 469 ? -3.238 8.440 -24.003 1.00 65.00 469 LEU A C 1
ATOM 3677 O O . LEU A 1 469 ? -3.808 8.875 -24.998 1.00 65.00 469 LEU A O 1
ATOM 3681 N N . GLU A 1 470 ? -2.298 7.506 -24.105 1.00 53.59 470 GLU A N 1
ATOM 3682 C CA . GLU A 1 470 ? -1.814 7.030 -25.410 1.00 53.59 470 GLU A CA 1
ATOM 3683 C C . GLU A 1 470 ? -2.673 5.907 -26.002 1.00 53.59 470 GLU A C 1
ATOM 3685 O O . GLU A 1 470 ? -2.560 5.603 -27.185 1.00 53.59 470 GLU A O 1
ATOM 3690 N N . SER A 1 471 ? -3.607 5.352 -25.229 1.00 47.72 471 SER A N 1
ATOM 3691 C CA . SER A 1 471 ? -4.673 4.490 -25.747 1.00 47.72 471 SER A CA 1
ATOM 3692 C C . SER A 1 471 ? -5.716 5.228 -26.593 1.00 47.72 471 SER A C 1
ATOM 3694 O O . SER A 1 471 ? -6.496 4.585 -27.293 1.00 47.72 471 SER A O 1
ATOM 3696 N N . SER A 1 472 ? -5.737 6.564 -26.534 1.00 38.75 472 SER A N 1
ATOM 3697 C CA . SER A 1 472 ? -6.625 7.428 -27.323 1.00 38.75 472 SER A CA 1
ATOM 3698 C C . SER A 1 472 ? -6.046 7.826 -28.689 1.00 38.75 472 SER A C 1
ATOM 3700 O O . SER A 1 472 ? -6.723 8.480 -29.486 1.00 38.75 472 SER A O 1
ATOM 3702 N N . HIS A 1 473 ? -4.809 7.421 -28.999 1.00 31.61 473 HIS A N 1
ATOM 3703 C CA . HIS A 1 473 ? -4.254 7.541 -30.342 1.00 31.61 473 HIS A CA 1
ATOM 3704 C C . HIS A 1 473 ? -4.509 6.255 -31.135 1.00 31.61 473 HIS A C 1
ATOM 3706 O O . HIS A 1 473 ? -3.993 5.199 -30.765 1.00 31.61 473 HIS A O 1
ATOM 3712 N N . PRO A 1 474 ? -5.283 6.311 -32.238 1.00 31.23 474 PRO A N 1
ATOM 3713 C CA . PRO A 1 474 ? -5.340 5.189 -33.152 1.00 31.23 474 PRO A CA 1
ATOM 3714 C C . PRO A 1 474 ? -3.927 4.990 -33.693 1.00 31.23 474 PRO A C 1
ATOM 3716 O O . PRO A 1 474 ? -3.349 5.903 -34.287 1.00 31.23 474 PRO A O 1
ATOM 3719 N N . TYR A 1 475 ? -3.363 3.802 -33.480 1.00 33.22 475 TYR A N 1
ATOM 3720 C CA . TYR A 1 475 ? -2.220 3.355 -34.267 1.00 33.22 475 TYR A CA 1
ATOM 3721 C C . TYR A 1 475 ? -2.508 3.687 -35.742 1.00 33.22 475 TYR A C 1
ATOM 3723 O O . TYR A 1 475 ? -3.605 3.368 -36.219 1.00 33.22 475 TYR A O 1
ATOM 3731 N N . PRO A 1 476 ? -1.592 4.355 -36.467 1.00 30.48 476 PRO A N 1
ATOM 3732 C CA . PRO A 1 476 ? -1.821 4.663 -37.865 1.00 30.48 476 PRO A CA 1
ATOM 3733 C C . PRO A 1 476 ? -2.079 3.354 -38.617 1.00 30.48 476 PRO A C 1
ATOM 3735 O O . PRO A 1 476 ? -1.308 2.402 -38.546 1.00 30.48 476 PRO A O 1
ATOM 3738 N N . HIS A 1 477 ? -3.245 3.328 -39.254 1.00 32.56 477 HIS A N 1
ATOM 3739 C CA . HIS A 1 477 ? -3.855 2.253 -40.019 1.00 32.56 477 HIS A CA 1
ATOM 3740 C C . HIS A 1 477 ? -2.901 1.235 -40.668 1.00 32.56 477 HIS A C 1
ATOM 3742 O O . HIS A 1 477 ? -2.024 1.601 -41.444 1.00 32.56 477 HIS A O 1
ATOM 3748 N N . GLY A 1 478 ? -3.237 -0.052 -40.507 1.00 35.91 478 GLY A N 1
ATOM 3749 C CA . GLY A 1 478 ? -3.044 -1.045 -41.564 1.00 35.91 478 GLY A CA 1
ATOM 3750 C C . GLY A 1 478 ? -2.462 -2.387 -41.129 1.00 35.91 478 GLY A C 1
ATOM 3751 O O . GLY A 1 478 ? -1.266 -2.607 -41.255 1.00 35.91 478 GLY A O 1
ATOM 3752 N N . TRP A 1 479 ? -3.317 -3.354 -40.797 1.00 27.53 479 TRP A N 1
ATOM 3753 C CA . TRP A 1 479 ? -3.093 -4.714 -41.300 1.00 27.53 479 TRP A CA 1
ATOM 3754 C C . TRP A 1 479 ? -4.442 -5.397 -41.559 1.00 27.53 479 TRP A C 1
ATOM 3756 O O . TRP A 1 479 ? -5.339 -5.302 -40.720 1.00 27.53 479 TRP A O 1
ATOM 3766 N N . PRO A 1 480 ? -4.632 -6.051 -42.721 1.00 31.88 480 PRO A N 1
ATOM 3767 C CA . PRO A 1 480 ? -5.863 -6.730 -43.039 1.00 31.88 480 PRO A CA 1
ATOM 3768 C C . PRO A 1 480 ? -5.936 -8.037 -42.257 1.00 31.88 480 PRO A C 1
ATOM 3770 O O . PRO A 1 480 ? -4.998 -8.838 -42.231 1.00 31.88 480 PRO A O 1
ATOM 3773 N N . VAL A 1 481 ? -7.116 -8.281 -41.704 1.00 34.44 481 VAL A N 1
ATOM 3774 C CA . VAL A 1 481 ? -7.603 -9.623 -41.418 1.00 34.44 481 VAL A CA 1
ATOM 3775 C C . VAL A 1 481 ? -7.601 -10.369 -42.754 1.00 34.44 481 VAL A C 1
ATOM 3777 O O . VAL A 1 481 ? -8.448 -10.114 -43.609 1.00 34.44 481 VAL A O 1
ATOM 3780 N N . ARG A 1 482 ? -6.625 -11.254 -42.988 1.00 29.98 482 ARG A N 1
ATOM 3781 C CA . ARG A 1 482 ? -6.819 -12.284 -44.011 1.00 29.98 482 ARG A CA 1
ATOM 3782 C C . ARG A 1 482 ? -7.869 -13.231 -43.458 1.00 29.98 482 ARG A C 1
ATOM 3784 O O . ARG A 1 482 ? -7.611 -13.952 -42.498 1.00 29.98 482 ARG A O 1
ATOM 3791 N N . GLY A 1 483 ? -9.058 -13.129 -44.045 1.00 30.73 483 GLY A N 1
ATOM 3792 C CA . GLY A 1 483 ? -10.136 -14.079 -43.867 1.00 30.73 483 GLY A CA 1
ATOM 3793 C C . GLY A 1 483 ? -9.627 -15.495 -44.097 1.00 30.73 483 GLY A C 1
ATOM 3794 O O . GLY A 1 483 ? -8.799 -15.749 -44.974 1.00 30.73 483 GLY A O 1
ATOM 3795 N N . VAL A 1 484 ? -10.108 -16.378 -43.237 1.00 38.16 484 VAL A N 1
ATOM 3796 C CA . VAL A 1 484 ? -10.126 -17.807 -43.487 1.00 38.16 484 VAL A CA 1
ATOM 3797 C C . VAL A 1 484 ? -11.266 -18.021 -44.478 1.00 38.16 484 VAL A C 1
ATOM 3799 O O . VAL A 1 484 ? -12.421 -17.826 -44.104 1.00 38.16 484 VAL A O 1
ATOM 3802 N N . ASP A 1 485 ? -10.916 -18.346 -45.718 1.00 37.53 485 ASP A N 1
ATOM 3803 C CA . ASP A 1 485 ? -11.707 -19.268 -46.535 1.00 37.53 485 ASP A CA 1
ATOM 3804 C C . ASP A 1 485 ? -11.086 -20.661 -46.383 1.00 37.53 485 ASP A C 1
ATOM 3806 O O . ASP A 1 485 ? -9.833 -20.754 -46.464 1.00 37.53 485 ASP A O 1
#

Organism: Tetracentron sinense (NCBI:txid13715)

Radius of gyration: 37.47 Å; Cα contacts (8 Å, |Δi|>4): 532; chains: 1; bounding box: 71×48×124 Å

Sequence (485 aa):
MKKLQGPELIEEQDIYGRTALHYAASYLSFEVARVLIESDSSVAYIQDKDGRTPLHFAAGKGDEDVTREIIGRYPDTVDLVDKRGQNVSFLHRKEDNKDNTIKEINSNQTTVAALIATVSFAAAFQVPGGYNSNDGTATLAKKAAFQVFVVTDAIALSCSMTAVFLNFMFTLATLTRDHNPRDHNNDSKIDPSLTIMFFTILILIAVIAMFAAFVAGLYAGKRHTISRRKFKKKASVVRLIVNTMDPRLYKAVATFERVNLIKEDADGIKERADLIKEYPDLIKKHADLIKQHEDLIKERSDLIKERTDLIKQVKEENPNHLLGMTPMGNTVFHLAAKVGDWNSVEKVYDEQCESLLAMTNSKGDTALHIAIRSGHLRIVNFLVEKSISASTSIDVEQGGNQTNYILEIQNQRNNTVLHEALRHCHKDVAKVLTERVLELRCVVNEAGGSPLYLAAKGGLIEIVRQVLLESSHPYPHGWPVRGVD

Mean predicted aligned error: 17.6 Å

Foldseek 3Di:
DPQDFFVSQQCFQFLFQAGLLLLLLLQLLLLLNVVSCVLPVCQQCRATPQQDGSLLNNLLNVNPRSNCVSCVVPVVQQCRATPVRDGSVNSNVVVVVVVVVLVVLLVVLLVLLVVLLVVLVVCVQVAAQAADPPPRHRPLVPPPLSVLLNVLSVLLNVLSVVLNVVSVVVVVVVVVVVPDPDDPPDPPPPPSVVVSVVSVVSSVSSVVSVVSNVVSSVVSNDDDDDDPPPDPPPPPPVVVVPPPDDPVVVVVVVVVVVVVVVVVVVVVVVVVVVVVVVVVVVVVVVVVVVVVVVVVVVVVVVVLVVVVVVVVVVVVVPVCVQVDADPQRDGQLLVCLQVLPPVSNVVNVVVPPLVLLQGATNQQDRSLLNNLLNVNVVSNVVSVVSLLVVLVVVCPVPVDDSDSVSQCRATNQRDGSLNSNLQNVVLVSNVVCLVRPVSQQRRATNRSDGSSSSCSSSSVSVSNCSSNVCSPDDDPDDDDDPDDD

Nearest PDB structures (foldseek):
  1mx4-assembly1_A  TM=8.505E-01  e=8.335E-04  Homo sapiens
  1mx2-assembly1_A  TM=8.523E-01  e=1.192E-03  Homo sapiens
  5u0k-assembly2_C  TM=8.570E-01  e=1.068E-02  Homo sapiens
  5u0k-assembly3_E  TM=8.615E-01  e=1.116E-02  Homo sapiens
  5et1-assembly2_B  TM=2.761E-01  e=1.273E-04  Mus musculus

Secondary structure (DSSP, 8-state):
-----THHHHS---TTS--HHHHHHHTT-HHHHHHHHHH-SGGGT---TTS--HHHHHHHHT-HHHHHHHHHH-GGGGG---TTS--HHHHHHHHHHHHHHHHHHHHHHHHHHHHHHHHHHHHHHS-TT-B-TTT--BTTTTSHHHHHHHHHHHHHHHHHHHHHHHHHHHHHHHHHHTT-TT---------HHHHHHHHHHHHHHHHHHHHHHHHHHHHHH----S---S-TTSSSSHHHHTT---HHHHHHHHHHHHHHHHHHHHHHHHHHHHHHHHHHHHHHHHHHHHHHHHHHHHHHHHHHHHHHHHHHHHHHH-GGGGG---TT---HHHHHHHHT-HHHHHHHHHTT-THHHH-B-TTS-BHHHHHHHTT-HHHHHHHHHHHHHHHHHHTTSS------TTTT---TT---HHHHHHHTT-HHHHHHHHHH-GGGGG---TTS--HHHHHHHTT-HHHHHHHHHGGGS---S--------

InterPro domains:
  IPR002110 Ankyrin repeat [PF12796] (12-71)
  IPR002110 Ankyrin repeat [PF12796] (310-389)
  IPR002110 Ankyrin repeat [PS50088] (16-48)
  IPR002110 Ankyrin repeat [PS50088] (50-71)
  IPR002110 Ankyrin repeat [PS50088] (363-395)
  IPR002110 Ankyrin repeat [SM00248] (16-45)
  IPR002110 Ankyrin repeat [SM00248] (50-80)
  IPR002110 Ankyrin repeat [SM00248] (328-358)
  IPR002110 Ankyrin repeat [SM00248] (363-396)
  IPR002110 Ankyrin repeat [SM00248] (413-442)
  IPR002110 Ankyrin repeat [SM00248] (447-476)
  IPR026961 PGG domain [PF13962] (102-220)
  IPR036770 Ankyrin repeat-containing domain superfamily [G3DSA:1.25.40.20] (5-120)
  IPR036770 Ankyrin repeat-containing domain superfamily [G3DSA:1.25.40.20] (291-474)
  IPR036770 Ankyrin repeat-containing domain superfamily [SSF48403] (11-88)
  IPR036770 Ankyrin repeat-containing domain superfamily [SSF48403] (318-469)